Protein AF-A0A932GN45-F1 (afdb_monomer)

Structure (mmCIF, N/CA/C/O backbone):
data_AF-A0A932GN45-F1
#
_entry.id   AF-A0A932GN45-F1
#
loop_
_atom_site.group_PDB
_atom_site.id
_atom_site.type_symbol
_atom_site.label_atom_id
_atom_site.label_alt_id
_atom_site.label_comp_id
_atom_site.label_asym_id
_atom_site.label_entity_id
_atom_site.label_seq_id
_atom_site.pdbx_PDB_ins_code
_atom_site.Cartn_x
_atom_site.Cartn_y
_atom_site.Cartn_z
_atom_site.occupancy
_atom_site.B_iso_or_equiv
_atom_site.auth_seq_id
_atom_site.auth_comp_id
_atom_site.auth_asym_id
_atom_site.auth_atom_id
_atom_site.pdbx_PDB_model_num
ATOM 1 N N . MET A 1 1 ? 16.862 54.238 -29.697 1.00 66.06 1 MET A N 1
ATOM 2 C CA . MET A 1 1 ? 17.499 53.333 -30.684 1.00 66.06 1 MET A CA 1
ATOM 3 C C . MET A 1 1 ? 18.609 52.484 -30.056 1.00 66.06 1 MET A C 1
ATOM 5 O O . MET A 1 1 ? 18.282 51.425 -29.547 1.00 66.06 1 MET A O 1
ATOM 9 N N . LEU A 1 2 ? 19.880 52.917 -30.000 1.00 72.38 2 LEU A N 1
ATOM 10 C CA . LEU A 1 2 ? 21.029 52.024 -29.711 1.00 72.38 2 LEU A CA 1
ATOM 11 C C . LEU A 1 2 ? 20.945 51.206 -28.398 1.00 72.38 2 LEU A C 1
ATOM 13 O O . LEU A 1 2 ? 21.353 50.048 -28.374 1.00 72.38 2 LEU A O 1
ATOM 17 N N . ARG A 1 3 ? 20.373 51.768 -27.320 1.00 83.25 3 ARG A N 1
ATOM 18 C CA . ARG A 1 3 ? 20.132 51.038 -26.055 1.00 83.25 3 ARG A CA 1
ATOM 19 C C . ARG A 1 3 ? 19.129 49.882 -26.201 1.00 83.25 3 ARG A C 1
ATOM 21 O O . ARG A 1 3 ? 19.315 48.856 -25.563 1.00 83.25 3 ARG A O 1
ATOM 28 N N . ILE A 1 4 ? 18.116 50.027 -27.060 1.00 89.31 4 ILE A N 1
ATOM 29 C CA . ILE A 1 4 ? 17.080 49.006 -27.300 1.00 89.31 4 ILE A CA 1
ATOM 30 C C . ILE A 1 4 ? 17.687 47.816 -28.050 1.00 89.31 4 ILE A C 1
ATOM 32 O O . ILE A 1 4 ? 17.504 46.682 -27.627 1.00 89.31 4 ILE A O 1
ATOM 36 N N . TYR A 1 5 ? 18.492 48.062 -29.090 1.00 92.62 5 TYR A N 1
ATOM 37 C CA . TYR A 1 5 ? 19.186 46.991 -29.816 1.00 92.62 5 TYR A CA 1
ATOM 38 C C . TYR A 1 5 ? 20.175 46.216 -28.930 1.00 92.62 5 TYR A C 1
ATOM 40 O O . TYR A 1 5 ? 20.233 44.993 -29.007 1.00 92.62 5 TYR A O 1
ATOM 48 N N . ARG A 1 6 ? 20.906 46.902 -28.036 1.00 93.00 6 ARG A N 1
ATOM 49 C CA . ARG A 1 6 ? 21.785 46.240 -27.051 1.00 93.00 6 ARG A CA 1
ATOM 50 C C . ARG A 1 6 ? 21.001 45.389 -26.048 1.00 93.00 6 ARG A C 1
ATOM 52 O O . ARG A 1 6 ? 21.422 44.276 -25.756 1.00 93.00 6 ARG A O 1
ATOM 59 N N . LEU A 1 7 ? 19.861 45.884 -25.557 1.00 93.19 7 LEU A N 1
ATOM 60 C CA . LEU A 1 7 ? 18.979 45.127 -24.664 1.00 93.19 7 LEU A CA 1
ATOM 61 C C . LEU A 1 7 ? 18.395 43.891 -25.368 1.00 93.19 7 LEU A C 1
ATOM 63 O O . LEU A 1 7 ? 18.416 42.803 -24.805 1.00 93.19 7 LEU A O 1
ATOM 67 N N . PHE A 1 8 ? 17.940 44.038 -26.614 1.00 95.44 8 PHE A N 1
ATOM 68 C CA . PHE A 1 8 ? 17.416 42.938 -27.425 1.00 95.44 8 PHE A CA 1
ATOM 69 C C . PHE A 1 8 ? 18.475 41.858 -27.697 1.00 95.44 8 PHE A C 1
ATOM 71 O O . PHE A 1 8 ? 18.193 40.670 -27.544 1.00 95.44 8 PHE A O 1
ATOM 78 N N . ALA A 1 9 ? 19.708 42.255 -28.030 1.00 96.31 9 ALA A N 1
ATOM 79 C CA . ALA A 1 9 ? 20.822 41.325 -28.207 1.00 96.31 9 ALA A CA 1
ATOM 80 C C . ALA A 1 9 ? 21.155 40.571 -26.906 1.00 96.31 9 ALA A C 1
ATOM 82 O O . ALA A 1 9 ? 21.305 39.351 -26.930 1.00 96.31 9 ALA A O 1
ATOM 83 N N . LEU A 1 10 ? 21.199 41.268 -25.763 1.00 96.81 10 LEU A N 1
ATOM 84 C CA . LEU A 1 10 ? 21.421 40.646 -24.454 1.00 96.81 10 LEU A CA 1
ATOM 85 C C . LEU A 1 10 ? 20.316 39.634 -24.112 1.00 96.81 10 LEU A C 1
ATOM 87 O O . LEU A 1 10 ? 20.621 38.504 -23.741 1.00 96.81 10 LEU A O 1
ATOM 91 N N . MET A 1 11 ? 19.045 40.007 -24.291 1.00 96.88 11 MET A N 1
ATOM 92 C CA . MET A 1 11 ? 17.914 39.102 -24.060 1.00 96.88 11 MET A CA 1
ATOM 93 C C . MET A 1 11 ? 17.948 37.888 -24.993 1.00 96.88 11 MET A C 1
ATOM 95 O O . MET A 1 11 ? 17.706 36.778 -24.537 1.00 96.88 11 MET A O 1
ATOM 99 N N . SER A 1 12 ? 18.330 38.069 -26.261 1.00 97.44 12 SER A N 1
ATOM 100 C CA . SER A 1 12 ? 18.480 36.965 -27.221 1.00 97.44 12 SER A CA 1
ATOM 101 C C . SER A 1 12 ? 19.566 35.971 -26.790 1.00 97.44 12 SER A C 1
ATOM 103 O O . SER A 1 12 ? 19.358 34.761 -26.861 1.00 97.44 12 SER A O 1
ATOM 105 N N . LEU A 1 13 ? 20.705 36.466 -26.286 1.00 97.94 13 LEU A N 1
ATOM 106 C CA . LEU A 1 13 ? 21.779 35.627 -25.743 1.00 97.94 13 LEU A CA 1
ATOM 107 C C . LEU A 1 13 ? 21.349 34.891 -24.466 1.00 97.94 13 LEU A C 1
ATOM 109 O O . LEU A 1 13 ? 21.659 33.711 -24.319 1.00 97.94 13 LEU A O 1
ATOM 113 N N . ILE A 1 14 ? 20.598 35.546 -23.573 1.00 97.94 14 ILE A N 1
ATOM 114 C CA . ILE A 1 14 ? 20.026 34.910 -22.374 1.00 97.94 14 ILE A CA 1
ATOM 115 C C . ILE A 1 14 ? 19.046 33.799 -22.773 1.00 97.94 14 ILE A C 1
ATOM 117 O O . ILE A 1 14 ? 19.141 32.689 -22.255 1.00 97.94 14 ILE A O 1
ATOM 121 N N . THR A 1 15 ? 18.141 34.052 -23.724 1.00 97.94 15 THR A N 1
ATOM 122 C CA . THR A 1 15 ? 17.197 33.041 -24.222 1.00 97.94 15 THR A CA 1
ATOM 123 C C . THR A 1 15 ? 17.922 31.855 -24.861 1.00 97.94 15 THR A C 1
ATOM 125 O O . THR A 1 15 ? 17.571 30.713 -24.573 1.00 97.94 15 THR A O 1
ATOM 128 N N . LEU A 1 16 ? 18.968 32.096 -25.660 1.00 97.88 16 LEU A N 1
ATOM 129 C CA . LEU A 1 16 ? 19.793 31.030 -26.235 1.00 97.88 16 LEU A CA 1
ATOM 130 C C . LEU A 1 16 ? 20.516 30.215 -25.150 1.00 97.88 16 LEU A C 1
ATOM 132 O O . LEU A 1 16 ? 20.517 28.988 -25.212 1.00 97.88 16 LEU A O 1
ATOM 136 N N . ALA A 1 17 ? 21.085 30.867 -24.132 1.00 97.94 17 ALA A N 1
ATOM 137 C CA . ALA A 1 17 ? 21.743 30.185 -23.019 1.00 97.94 17 ALA A CA 1
ATOM 138 C C . ALA A 1 17 ? 20.762 29.315 -22.212 1.00 97.94 17 ALA A C 1
ATOM 140 O O . ALA A 1 17 ? 21.077 28.167 -21.900 1.00 97.94 17 ALA A O 1
ATOM 141 N N . LEU A 1 18 ? 19.554 29.818 -21.931 1.00 97.69 18 LEU A N 1
ATOM 142 C CA . LEU A 1 18 ? 18.491 29.055 -21.266 1.00 97.69 18 LEU A CA 1
ATOM 143 C C . LEU A 1 18 ? 18.000 27.877 -22.121 1.00 97.69 18 LEU A C 1
ATOM 145 O O . LEU A 1 18 ? 17.754 26.798 -21.587 1.00 97.69 18 LEU A O 1
ATOM 149 N N . PHE A 1 19 ? 17.904 28.049 -23.442 1.00 97.88 19 PHE A N 1
ATOM 150 C CA . PHE A 1 19 ? 17.556 26.969 -24.367 1.00 97.88 19 PHE A CA 1
ATOM 151 C C . PHE A 1 19 ? 18.632 25.872 -24.400 1.00 97.88 19 PHE A C 1
ATOM 153 O O . PHE A 1 19 ? 18.308 24.694 -24.272 1.00 97.88 19 PHE A O 1
ATOM 160 N N . LEU A 1 20 ? 19.915 26.241 -24.477 1.00 97.75 20 LEU A N 1
ATOM 161 C CA . LEU A 1 20 ? 21.029 25.288 -24.419 1.00 97.75 20 LEU A CA 1
ATOM 162 C C . LEU A 1 20 ? 21.106 24.568 -23.062 1.00 97.75 20 LEU A C 1
ATOM 164 O O . LEU A 1 20 ? 21.315 23.357 -23.031 1.00 97.75 20 LEU A O 1
ATOM 168 N N . LEU A 1 21 ? 20.863 25.271 -21.949 1.00 96.94 21 LEU A N 1
ATOM 169 C CA . LEU A 1 21 ? 20.724 24.666 -20.617 1.00 96.94 21 LEU A CA 1
ATOM 170 C C . LEU A 1 21 ? 19.540 23.693 -20.539 1.00 96.94 21 LEU A C 1
ATOM 172 O O . LEU A 1 21 ? 19.653 22.645 -19.907 1.00 96.94 21 LEU A O 1
ATOM 176 N N . SER A 1 22 ? 18.420 24.009 -21.194 1.00 95.50 22 SER A N 1
ATOM 177 C CA . SER A 1 22 ? 17.253 23.126 -21.272 1.00 95.50 22 SER A CA 1
ATOM 178 C C . SER A 1 22 ? 17.564 21.853 -22.066 1.00 95.50 22 SER A C 1
ATOM 180 O O . SER A 1 22 ? 17.305 20.760 -21.566 1.00 95.50 22 SER A O 1
ATOM 182 N N . LEU A 1 23 ? 18.206 21.970 -23.236 1.00 95.69 23 LEU A N 1
ATOM 183 C CA . LEU A 1 23 ? 18.669 20.821 -24.027 1.00 95.69 23 LEU A CA 1
ATOM 184 C C . LEU A 1 23 ? 19.710 19.974 -23.281 1.00 95.69 23 LEU A C 1
ATOM 186 O O . LEU A 1 23 ? 19.663 18.745 -23.339 1.00 95.69 23 LEU A O 1
ATOM 190 N N . TRP A 1 24 ? 20.635 20.604 -22.554 1.00 95.38 24 TRP A N 1
ATOM 191 C CA . TRP A 1 24 ? 21.591 19.899 -21.700 1.00 95.38 24 TRP A CA 1
ATOM 192 C C . TRP A 1 24 ? 20.893 19.154 -20.551 1.00 95.38 24 TRP A C 1
ATOM 194 O O . TRP A 1 24 ? 21.152 17.967 -20.352 1.00 95.38 24 TRP A O 1
ATOM 204 N N . LYS A 1 25 ? 19.948 19.792 -19.843 1.00 91.44 25 LYS A N 1
ATOM 205 C CA . LYS A 1 25 ? 19.173 19.129 -18.781 1.00 91.44 25 LYS A CA 1
ATOM 206 C C . LYS A 1 25 ? 18.324 17.978 -19.330 1.00 91.44 25 LYS A C 1
ATOM 208 O O . LYS A 1 25 ? 18.181 16.959 -18.660 1.00 91.44 25 LYS A O 1
ATOM 213 N N . ASP A 1 26 ? 17.774 18.113 -20.536 1.00 89.38 26 ASP A N 1
ATOM 214 C CA . ASP A 1 26 ? 16.948 17.060 -21.125 1.00 89.38 26 ASP A CA 1
ATOM 215 C C . ASP A 1 26 ? 17.761 15.895 -21.706 1.00 89.38 26 ASP A C 1
ATOM 217 O O . ASP A 1 26 ? 17.380 14.732 -21.571 1.00 89.38 26 ASP A O 1
ATOM 221 N N . SER A 1 27 ? 18.933 16.162 -22.281 1.00 89.44 27 SER A N 1
ATOM 222 C CA . SER A 1 27 ? 19.862 15.096 -22.681 1.00 89.44 27 SER A CA 1
ATOM 223 C C . SER A 1 27 ? 20.385 14.298 -21.479 1.00 89.44 27 SER A C 1
ATOM 225 O O . SER A 1 27 ? 20.505 13.083 -21.595 1.00 89.44 27 SER A O 1
ATOM 227 N N . ASN A 1 28 ? 20.581 14.934 -20.317 1.00 90.69 28 ASN A N 1
ATOM 228 C CA . ASN A 1 28 ? 21.174 14.335 -19.112 1.00 90.69 28 ASN A CA 1
ATOM 229 C C . ASN A 1 28 ? 20.147 13.988 -18.007 1.00 90.69 28 ASN A C 1
ATOM 231 O O . ASN A 1 28 ? 20.445 14.092 -16.818 1.00 90.69 28 ASN A O 1
ATOM 235 N N . ARG A 1 29 ? 18.921 13.585 -18.370 1.00 91.12 29 ARG A N 1
ATOM 236 C CA . ARG A 1 29 ? 17.906 13.134 -17.394 1.00 91.12 29 ARG A CA 1
ATOM 237 C C . ARG A 1 29 ? 18.327 11.835 -16.703 1.00 91.12 29 ARG A C 1
ATOM 239 O O . ARG A 1 29 ? 18.723 10.889 -17.378 1.00 91.12 29 ARG A O 1
ATOM 246 N N . GLU A 1 30 ? 18.128 11.753 -15.387 1.00 91.25 30 GLU A N 1
ATOM 247 C CA . GLU A 1 30 ? 18.523 10.599 -14.559 1.00 91.25 30 GLU A CA 1
ATOM 248 C C . GLU A 1 30 ? 18.007 9.255 -15.094 1.00 91.25 30 GLU A C 1
ATOM 250 O O . GLU A 1 30 ? 18.757 8.282 -15.159 1.00 91.25 30 GLU A O 1
ATOM 255 N N . TRP A 1 31 ? 16.748 9.206 -15.541 1.00 91.44 31 TRP A N 1
ATOM 256 C CA . TRP A 1 31 ? 16.114 7.985 -16.046 1.00 91.44 31 TRP A CA 1
ATOM 257 C C . TRP A 1 31 ? 16.821 7.373 -17.268 1.00 91.44 31 TRP A C 1
ATOM 259 O O . TRP A 1 31 ? 16.800 6.153 -17.432 1.00 91.44 31 TRP A O 1
ATOM 269 N N . LYS A 1 32 ? 17.507 8.180 -18.094 1.00 93.62 32 LYS A N 1
ATOM 270 C CA . LYS A 1 32 ? 18.248 7.685 -19.270 1.00 93.62 32 LYS A CA 1
ATOM 271 C C . LYS A 1 32 ? 19.390 6.759 -18.855 1.00 93.62 32 LYS A C 1
ATOM 273 O O . LYS A 1 32 ? 19.550 5.699 -19.453 1.00 93.62 32 LYS A O 1
ATOM 278 N N . LYS A 1 33 ? 20.084 7.084 -17.757 1.00 93.88 33 LYS A N 1
ATOM 279 C CA . LYS A 1 33 ? 21.155 6.253 -17.187 1.00 93.88 33 LYS A CA 1
ATOM 280 C C . LYS A 1 33 ? 20.669 4.834 -16.868 1.00 93.88 33 LYS A C 1
ATOM 282 O O . LYS A 1 33 ? 21.353 3.868 -17.186 1.00 93.88 33 LYS A O 1
ATOM 287 N N . TYR A 1 34 ? 19.479 4.693 -16.285 1.00 94.38 34 TYR A N 1
ATOM 288 C CA . TYR A 1 34 ? 18.922 3.378 -15.948 1.00 94.38 34 TYR A CA 1
ATOM 289 C C . TYR A 1 34 ? 18.494 2.579 -17.189 1.00 94.38 34 TYR A C 1
ATOM 291 O O . TYR A 1 34 ? 18.612 1.354 -17.200 1.00 94.38 34 TYR A O 1
ATOM 299 N N . GLN A 1 35 ? 18.071 3.248 -18.266 1.00 93.69 35 GLN A N 1
ATOM 300 C CA . GLN A 1 35 ? 17.814 2.586 -19.552 1.00 93.69 35 GLN A CA 1
ATOM 301 C C . GLN A 1 35 ? 19.111 2.179 -20.268 1.00 93.69 35 GLN A C 1
ATOM 303 O O . GLN A 1 35 ? 19.145 1.124 -20.900 1.00 93.69 35 GLN A O 1
ATOM 308 N N . ASP A 1 36 ? 20.199 2.937 -20.103 1.00 94.44 36 ASP A N 1
ATOM 309 C CA . ASP A 1 36 ? 21.536 2.519 -20.537 1.00 94.44 36 ASP A CA 1
ATOM 310 C C . ASP A 1 36 ? 22.035 1.298 -19.755 1.00 94.44 36 ASP A C 1
ATOM 312 O O . ASP A 1 36 ? 22.520 0.340 -20.355 1.00 94.44 36 ASP A O 1
ATOM 316 N N . GLU A 1 37 ? 21.863 1.281 -18.430 1.00 94.50 37 GLU A N 1
ATOM 317 C CA . GLU A 1 37 ? 22.157 0.114 -17.588 1.00 94.50 37 GLU A CA 1
ATOM 318 C C . GLU A 1 37 ? 21.321 -1.111 -18.011 1.00 94.50 37 GLU A C 1
ATOM 320 O O . GLU A 1 37 ? 21.875 -2.204 -18.166 1.00 94.50 37 GLU A O 1
ATOM 325 N N . TYR A 1 38 ? 20.020 -0.929 -18.286 1.00 94.00 38 TYR A N 1
ATOM 326 C CA . TYR A 1 38 ? 19.144 -1.981 -18.817 1.00 94.00 38 TYR A CA 1
ATOM 327 C C . TYR A 1 38 ? 19.656 -2.527 -20.149 1.00 94.00 38 TYR A C 1
ATOM 329 O O . TYR A 1 38 ? 19.855 -3.735 -20.276 1.00 94.00 38 TYR A O 1
ATOM 337 N N . ARG A 1 39 ? 19.925 -1.649 -21.121 1.00 94.50 39 ARG A N 1
ATOM 338 C CA . ARG A 1 39 ? 20.444 -2.018 -22.443 1.00 94.50 39 ARG A CA 1
ATOM 339 C C . ARG A 1 39 ? 21.776 -2.757 -22.349 1.00 94.50 39 ARG A C 1
ATOM 341 O O . ARG A 1 39 ? 21.935 -3.799 -22.976 1.00 94.50 39 ARG A O 1
ATOM 348 N N . ASN A 1 40 ? 22.714 -2.269 -21.542 1.00 95.00 40 ASN A N 1
ATOM 349 C CA . ASN A 1 40 ? 24.022 -2.900 -21.374 1.00 95.00 40 ASN A CA 1
ATOM 350 C C . ASN A 1 40 ? 23.900 -4.308 -20.768 1.00 95.00 40 ASN A C 1
ATOM 352 O O . ASN A 1 40 ? 24.531 -5.251 -21.251 1.00 95.00 40 ASN A O 1
ATOM 356 N N . LEU A 1 41 ? 23.043 -4.481 -19.755 1.00 94.00 41 LEU A N 1
ATOM 357 C CA . LEU A 1 41 ? 22.789 -5.790 -19.150 1.00 94.00 41 LEU A CA 1
ATOM 358 C C . LEU A 1 41 ? 21.993 -6.721 -20.085 1.00 94.00 41 LEU A C 1
ATOM 360 O O . LEU A 1 41 ? 22.219 -7.930 -20.085 1.00 94.00 41 LEU A O 1
ATOM 364 N N . LEU A 1 42 ? 21.113 -6.170 -20.924 1.00 92.56 42 LEU A N 1
ATOM 365 C CA . LEU A 1 42 ? 20.380 -6.893 -21.962 1.00 92.56 42 LEU A CA 1
ATOM 366 C C . LEU A 1 42 ? 21.321 -7.421 -23.060 1.00 92.56 42 LEU A C 1
ATOM 368 O O . LEU A 1 42 ? 21.228 -8.593 -23.423 1.00 92.56 42 LEU A O 1
ATOM 372 N N . ILE A 1 43 ? 22.270 -6.598 -23.523 1.00 94.62 43 ILE A N 1
ATOM 373 C CA . ILE A 1 43 ? 23.345 -6.987 -24.453 1.00 94.62 43 ILE A CA 1
ATOM 374 C C . ILE A 1 43 ? 24.198 -8.105 -23.842 1.00 94.62 43 ILE A C 1
ATOM 376 O O . ILE A 1 43 ? 24.460 -9.108 -24.502 1.00 94.62 43 ILE A O 1
ATOM 380 N N . ALA A 1 44 ? 24.590 -7.975 -22.570 1.00 93.69 44 ALA A N 1
ATOM 381 C CA . ALA A 1 44 ? 25.375 -8.991 -21.864 1.00 93.69 44 ALA A CA 1
ATOM 382 C C . ALA A 1 44 ? 24.620 -10.322 -21.652 1.00 93.69 44 ALA A C 1
ATOM 384 O O . ALA A 1 44 ? 25.249 -11.365 -21.484 1.00 93.69 44 ALA A O 1
ATOM 385 N N . LYS A 1 45 ? 23.280 -10.299 -21.667 1.00 91.31 45 LYS A N 1
ATOM 386 C CA . LYS A 1 45 ? 22.400 -11.478 -21.553 1.00 91.31 45 LYS A CA 1
ATOM 387 C C . LYS A 1 45 ? 21.988 -12.081 -22.906 1.00 91.31 45 LYS A C 1
ATOM 389 O O . LYS A 1 45 ? 21.293 -13.100 -22.913 1.00 91.31 45 LYS A O 1
ATOM 394 N N . ALA A 1 46 ? 22.373 -11.479 -24.033 1.00 93.25 46 ALA A N 1
ATOM 395 C CA . ALA A 1 46 ? 22.023 -11.969 -25.363 1.00 93.25 46 ALA A CA 1
ATOM 396 C C . ALA A 1 46 ? 22.705 -13.314 -25.666 1.00 93.25 46 ALA A C 1
ATOM 398 O O . ALA A 1 46 ? 23.917 -13.457 -25.510 1.00 93.25 46 ALA A O 1
ATOM 399 N N . LYS A 1 47 ? 21.926 -14.303 -26.123 1.00 93.75 47 LYS A N 1
ATOM 400 C CA . LYS A 1 47 ? 22.434 -15.655 -26.432 1.00 93.75 47 LYS A CA 1
ATOM 401 C C . LYS A 1 47 ? 22.976 -15.803 -27.855 1.00 93.75 47 LYS A C 1
ATOM 403 O O . LYS A 1 47 ? 23.688 -16.761 -28.137 1.00 93.75 47 LYS A O 1
ATOM 408 N N . ASP A 1 48 ? 22.614 -14.884 -28.743 1.00 94.31 48 ASP A N 1
ATOM 409 C CA . ASP A 1 48 ? 22.938 -14.911 -30.166 1.00 94.31 48 ASP A CA 1
ATOM 410 C C . ASP A 1 48 ? 23.071 -13.484 -30.732 1.00 94.31 48 ASP A C 1
ATOM 412 O O . ASP A 1 48 ? 22.817 -12.485 -30.048 1.00 94.31 48 ASP A O 1
ATOM 416 N N . ALA A 1 49 ? 23.514 -13.388 -31.988 1.00 93.88 49 ALA A N 1
ATOM 417 C CA . ALA A 1 49 ? 23.779 -12.116 -32.653 1.00 93.88 49 ALA A CA 1
ATOM 418 C C . ALA A 1 49 ? 22.515 -11.270 -32.885 1.00 93.88 49 ALA A C 1
ATOM 420 O O . ALA A 1 49 ? 22.609 -10.043 -32.896 1.00 93.88 49 ALA A O 1
ATOM 421 N N . ASP A 1 50 ? 21.343 -11.886 -33.039 1.00 92.50 50 ASP A N 1
ATOM 422 C CA . ASP A 1 50 ? 20.104 -11.167 -33.339 1.00 92.50 50 ASP A CA 1
ATOM 423 C C . ASP A 1 50 ? 19.446 -10.639 -32.060 1.00 92.50 50 ASP A C 1
ATOM 425 O O . ASP A 1 50 ? 19.030 -9.482 -32.027 1.00 92.50 50 ASP A O 1
ATOM 429 N N . GLN A 1 51 ? 19.486 -11.399 -30.959 1.00 90.06 51 GLN A N 1
ATOM 430 C CA . GLN A 1 51 ? 19.191 -10.892 -29.614 1.00 90.06 51 GLN A CA 1
ATOM 431 C C . GLN A 1 51 ? 20.106 -9.722 -29.246 1.00 90.06 51 GLN A C 1
ATOM 433 O O . GLN A 1 51 ? 19.644 -8.739 -28.666 1.00 90.06 51 GLN A O 1
ATOM 438 N N . ARG A 1 52 ? 21.394 -9.805 -29.600 1.00 91.81 52 ARG A N 1
ATOM 439 C CA . ARG A 1 52 ? 22.360 -8.734 -29.343 1.00 91.81 52 ARG A CA 1
ATOM 440 C C . ARG A 1 52 ? 22.046 -7.477 -30.155 1.00 91.81 52 ARG A C 1
ATOM 442 O O . ARG A 1 52 ? 21.965 -6.405 -29.568 1.00 91.81 52 ARG A O 1
ATOM 449 N N . ARG A 1 53 ? 21.795 -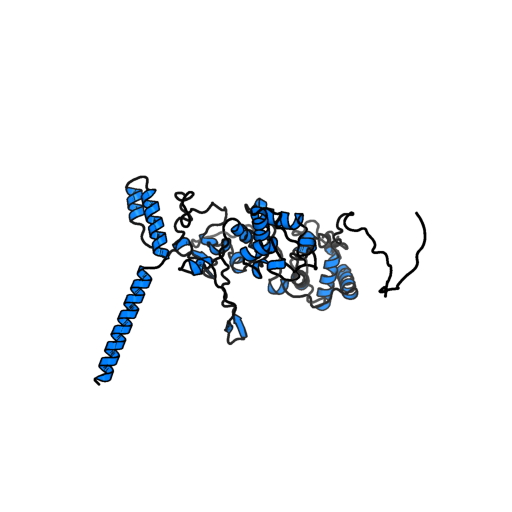7.604 -31.461 1.00 93.38 53 ARG A N 1
ATOM 450 C CA . ARG A 1 53 ? 21.364 -6.484 -32.321 1.00 93.38 53 ARG A CA 1
ATOM 451 C C . ARG A 1 53 ? 20.053 -5.866 -31.838 1.00 93.38 53 ARG A C 1
ATOM 453 O O . ARG A 1 53 ? 19.923 -4.648 -31.812 1.00 93.38 53 ARG A O 1
ATOM 460 N N . ALA A 1 54 ? 19.085 -6.691 -31.434 1.00 88.44 54 ALA A N 1
ATOM 461 C CA . ALA A 1 54 ? 17.826 -6.219 -30.867 1.00 88.44 54 ALA A CA 1
ATOM 462 C C . ALA A 1 54 ? 18.053 -5.420 -29.573 1.00 88.44 54 ALA A C 1
ATOM 464 O O . ALA A 1 54 ? 17.429 -4.379 -29.393 1.00 88.44 54 ALA A O 1
ATOM 465 N N . ALA A 1 55 ? 18.977 -5.864 -28.714 1.00 89.75 55 ALA A N 1
ATOM 466 C CA . ALA A 1 55 ? 19.364 -5.158 -27.496 1.00 89.75 55 ALA A CA 1
ATOM 467 C C . ALA A 1 55 ? 20.106 -3.837 -27.778 1.00 89.75 55 ALA A C 1
ATOM 469 O O . ALA A 1 55 ? 19.784 -2.815 -27.179 1.00 89.75 55 ALA A O 1
ATOM 470 N N . GLU A 1 56 ? 21.059 -3.833 -28.715 1.00 91.50 56 GLU A N 1
ATOM 471 C CA . GLU A 1 56 ? 21.799 -2.637 -29.150 1.00 91.50 56 GLU A CA 1
ATOM 472 C C . GLU A 1 56 ? 20.859 -1.564 -29.738 1.00 91.50 56 GLU A C 1
ATOM 474 O O . GLU A 1 56 ? 21.054 -0.373 -29.492 1.00 91.50 56 GLU A O 1
ATOM 479 N N . ASN A 1 57 ? 19.788 -1.987 -30.419 1.00 90.88 57 ASN A N 1
ATOM 480 C CA . ASN A 1 57 ? 18.750 -1.118 -30.980 1.00 90.88 57 ASN A CA 1
ATOM 481 C C . ASN A 1 57 ? 17.682 -0.642 -29.971 1.00 90.88 57 ASN A C 1
ATOM 483 O O . ASN A 1 57 ? 16.776 0.095 -30.366 1.00 90.88 57 ASN A O 1
ATOM 487 N N . VAL A 1 58 ? 17.755 -1.016 -28.685 1.00 88.31 58 VAL A N 1
ATOM 488 C CA . VAL A 1 58 ? 16.864 -0.443 -27.660 1.00 88.31 58 VAL A CA 1
ATOM 489 C C . VAL A 1 58 ? 17.205 1.040 -27.480 1.00 88.31 58 VAL A C 1
ATOM 491 O O . VAL A 1 58 ? 18.276 1.403 -26.987 1.00 88.31 58 VAL A O 1
ATOM 494 N N . GLY A 1 59 ? 16.290 1.901 -27.923 1.00 87.88 59 GLY A N 1
ATOM 495 C CA . GLY A 1 59 ? 16.353 3.347 -27.727 1.00 87.88 59 GLY A CA 1
ATOM 496 C C . GLY A 1 59 ? 15.789 3.782 -26.373 1.00 87.88 59 GLY A C 1
ATOM 497 O O . GLY A 1 59 ? 15.218 2.982 -25.634 1.00 87.88 59 GLY A O 1
ATOM 498 N N . TYR A 1 60 ? 15.923 5.074 -26.068 1.00 90.00 60 TYR A N 1
ATOM 499 C CA . TYR A 1 60 ? 15.275 5.663 -24.898 1.00 90.00 60 TYR A CA 1
ATOM 500 C C . TYR A 1 60 ? 13.760 5.755 -25.094 1.00 90.00 60 TYR A C 1
ATOM 502 O O . TYR A 1 60 ? 13.293 6.248 -26.121 1.00 90.00 60 TYR A O 1
ATOM 510 N N . GLU A 1 61 ? 13.000 5.365 -24.076 1.00 86.19 61 GLU A N 1
ATOM 511 C CA . GLU A 1 61 ? 11.539 5.378 -24.092 1.00 86.19 61 GLU A CA 1
ATOM 512 C C . GLU A 1 61 ? 10.989 6.114 -22.866 1.00 86.19 61 GLU A C 1
ATOM 514 O O . GLU A 1 61 ? 11.332 5.799 -21.724 1.00 86.19 61 GLU A O 1
ATOM 519 N N . PHE A 1 62 ? 10.090 7.074 -23.092 1.00 85.19 62 PHE A N 1
ATOM 520 C CA . PHE A 1 62 ? 9.312 7.702 -22.022 1.00 85.19 62 PHE A CA 1
ATOM 521 C C . PHE A 1 62 ? 8.130 6.791 -21.650 1.00 85.19 62 PHE A C 1
ATOM 523 O O . PHE A 1 62 ? 6.974 7.061 -21.976 1.00 85.19 62 PHE A O 1
ATOM 530 N N . ALA A 1 63 ? 8.448 5.649 -21.044 1.00 83.38 63 ALA A N 1
ATOM 531 C CA . ALA A 1 63 ? 7.480 4.615 -20.705 1.00 83.38 63 ALA A CA 1
ATOM 532 C C . ALA A 1 63 ? 6.583 5.067 -19.539 1.00 83.38 63 ALA A C 1
ATOM 534 O O . ALA A 1 63 ? 7.071 5.343 -18.446 1.00 83.38 63 ALA A O 1
ATOM 535 N N . GLN A 1 64 ? 5.268 5.129 -19.757 1.00 83.50 64 GLN A N 1
ATOM 536 C CA . GLN A 1 64 ? 4.296 5.486 -18.721 1.00 83.50 64 GLN A CA 1
ATOM 537 C C . GLN A 1 64 ? 3.086 4.549 -18.751 1.00 83.50 64 GLN A C 1
ATOM 539 O O . GLN A 1 64 ? 2.592 4.193 -19.821 1.00 83.50 64 GLN A O 1
ATOM 544 N N . VAL A 1 65 ? 2.577 4.204 -17.573 1.00 80.44 65 VAL A N 1
ATOM 545 C CA . VAL A 1 65 ? 1.306 3.506 -17.380 1.00 80.44 65 VAL A CA 1
ATOM 546 C C . VAL A 1 65 ? 0.253 4.525 -16.955 1.00 80.44 65 VAL A C 1
ATOM 548 O O . VAL A 1 65 ? 0.488 5.356 -16.079 1.00 80.44 65 VAL A O 1
ATOM 551 N N . SER A 1 66 ? -0.922 4.466 -17.576 1.00 73.44 66 SER A N 1
ATOM 552 C CA . SER A 1 66 ? -2.079 5.270 -17.190 1.00 73.44 66 SER A CA 1
ATOM 553 C C . SER A 1 66 ? -3.043 4.399 -16.396 1.00 73.44 66 SER A C 1
ATOM 555 O O . SER A 1 66 ? -3.547 3.407 -16.915 1.00 73.44 66 SER A O 1
ATOM 557 N N . VAL A 1 67 ? -3.285 4.748 -15.133 1.00 67.94 67 VAL A N 1
ATOM 558 C CA . VAL A 1 67 ? -4.115 3.955 -14.221 1.00 67.94 67 VAL A CA 1
ATOM 559 C C . VAL A 1 67 ? -5.444 4.657 -13.966 1.00 67.94 67 VAL A C 1
ATOM 561 O O . VAL A 1 67 ? -5.497 5.882 -13.860 1.00 67.94 67 VAL A O 1
ATOM 564 N N . ALA A 1 68 ? -6.514 3.863 -13.848 1.00 58.78 68 ALA A N 1
ATOM 565 C CA . ALA A 1 68 ? -7.878 4.329 -13.594 1.00 58.78 68 ALA A CA 1
ATOM 566 C C . ALA A 1 68 ? -8.315 5.429 -14.583 1.00 58.78 68 ALA A C 1
ATOM 568 O O . ALA A 1 68 ? -8.621 6.551 -14.191 1.00 58.78 68 ALA A O 1
ATOM 569 N N . GLU A 1 69 ? -8.297 5.099 -15.881 1.00 54.84 69 GLU A N 1
ATOM 570 C CA . GLU A 1 69 ? -8.773 5.965 -16.978 1.00 54.84 69 GLU A CA 1
ATOM 571 C C . GLU A 1 69 ? -8.074 7.340 -17.054 1.00 54.84 69 GLU A C 1
ATOM 573 O O . GLU A 1 69 ? -8.661 8.334 -17.474 1.00 54.84 69 GLU A O 1
ATOM 578 N N . GLY A 1 70 ? -6.799 7.407 -16.656 1.00 57.19 70 GLY A N 1
ATOM 579 C CA . GLY A 1 70 ? -6.023 8.651 -16.645 1.00 57.19 70 GLY A CA 1
ATOM 580 C C . GLY A 1 70 ? -6.060 9.420 -15.327 1.00 57.19 70 GLY A C 1
ATOM 581 O O . GLY A 1 70 ? -5.394 10.446 -15.228 1.00 57.19 70 GLY A O 1
ATOM 582 N N . ALA A 1 71 ? -6.761 8.921 -14.303 1.00 55.62 71 ALA A N 1
ATOM 583 C CA . ALA A 1 71 ? -6.785 9.537 -12.975 1.00 55.62 71 ALA A CA 1
ATOM 584 C C . ALA A 1 71 ? -5.442 9.456 -12.222 1.00 55.62 71 ALA A C 1
ATOM 586 O O . ALA A 1 71 ? -5.266 10.168 -11.238 1.00 55.62 71 ALA A O 1
ATOM 587 N N . ARG A 1 72 ? -4.510 8.594 -12.652 1.00 70.12 72 ARG A N 1
ATOM 588 C CA . ARG A 1 72 ? -3.116 8.549 -12.179 1.00 70.12 72 ARG A CA 1
ATOM 589 C C . ARG A 1 72 ? -2.181 8.166 -13.325 1.00 70.12 72 ARG A C 1
ATOM 591 O O . ARG A 1 72 ? -2.538 7.354 -14.180 1.00 70.12 72 ARG A O 1
ATOM 598 N N . VAL A 1 73 ? -0.966 8.710 -13.313 1.00 76.62 73 VAL A N 1
ATOM 599 C CA . VAL A 1 73 ? 0.127 8.294 -14.203 1.00 76.62 73 VAL A CA 1
ATOM 600 C C . VAL A 1 73 ? 1.242 7.669 -13.373 1.00 76.62 73 VAL A C 1
ATOM 602 O O . VAL A 1 73 ? 1.517 8.119 -12.266 1.00 76.62 73 VAL A O 1
ATOM 605 N N . ASP A 1 74 ? 1.861 6.623 -13.908 1.00 85.00 74 ASP A N 1
ATOM 606 C CA . ASP A 1 74 ? 2.962 5.904 -13.281 1.00 85.00 74 ASP A CA 1
ATOM 607 C C . ASP A 1 74 ? 4.128 5.753 -14.268 1.00 85.00 74 ASP A C 1
ATOM 609 O O . ASP A 1 74 ? 3.959 5.264 -15.387 1.00 85.00 74 ASP A O 1
ATOM 613 N N . ARG A 1 75 ? 5.307 6.225 -13.866 1.00 89.62 75 ARG A N 1
ATOM 614 C CA . ARG A 1 75 ? 6.531 6.308 -14.673 1.00 89.62 75 ARG A CA 1
ATOM 615 C C . ARG A 1 75 ? 7.680 5.503 -14.078 1.00 89.62 75 ARG A C 1
ATOM 617 O O . ARG A 1 75 ? 8.799 5.582 -14.582 1.00 89.62 75 ARG A O 1
ATOM 624 N N . CYS A 1 76 ? 7.434 4.677 -13.056 1.00 90.31 76 CYS A N 1
ATOM 625 C CA . CYS A 1 76 ? 8.484 3.876 -12.420 1.00 90.31 76 CYS A CA 1
ATOM 626 C C . CYS A 1 76 ? 9.224 2.987 -13.440 1.00 90.31 76 CYS A C 1
ATOM 628 O O . CYS A 1 76 ? 10.445 2.825 -13.366 1.00 90.31 76 CYS A O 1
ATOM 630 N N . ILE A 1 77 ? 8.517 2.491 -14.463 1.00 90.56 77 ILE A N 1
ATOM 631 C CA . ILE A 1 77 ? 9.077 1.674 -15.553 1.00 90.56 77 ILE A CA 1
ATOM 632 C C . ILE A 1 77 ? 10.034 2.423 -16.501 1.00 90.56 77 ILE A C 1
ATOM 634 O O . ILE A 1 77 ? 10.708 1.778 -17.305 1.00 90.56 77 ILE A O 1
ATOM 638 N N . MET A 1 78 ? 10.161 3.754 -16.391 1.00 90.25 78 MET A N 1
ATOM 639 C CA . MET A 1 78 ? 11.229 4.506 -17.062 1.00 90.25 78 MET A CA 1
ATOM 640 C C . MET A 1 78 ? 12.611 4.136 -16.515 1.00 90.25 78 MET A C 1
ATOM 642 O O . MET A 1 78 ? 13.563 4.080 -17.290 1.00 90.25 78 MET A O 1
ATOM 646 N N . CYS A 1 79 ? 12.717 3.863 -15.211 1.00 93.25 79 CYS A N 1
ATOM 647 C CA . CYS A 1 79 ? 13.954 3.427 -14.554 1.00 93.25 79 CYS A CA 1
ATOM 648 C C . CYS A 1 79 ? 13.974 1.903 -14.351 1.00 93.25 79 CYS A C 1
ATOM 650 O O . CYS A 1 79 ? 14.981 1.246 -14.603 1.00 93.25 79 CYS A O 1
ATOM 652 N N . HIS A 1 80 ? 12.840 1.317 -13.962 1.00 93.00 80 HIS A N 1
ATOM 653 C CA . HIS A 1 80 ? 12.674 -0.117 -13.712 1.00 93.00 80 HIS A CA 1
ATOM 654 C C . HIS A 1 80 ? 12.292 -0.893 -14.986 1.00 93.00 80 HIS A C 1
ATOM 656 O O . HIS A 1 80 ? 11.374 -1.711 -14.978 1.00 93.00 80 HIS A O 1
ATOM 662 N N . ARG A 1 81 ? 12.973 -0.646 -16.116 1.00 89.75 81 ARG A N 1
ATOM 663 C CA . ARG A 1 81 ? 12.543 -1.160 -17.438 1.00 89.75 81 ARG A CA 1
ATOM 664 C C . ARG A 1 81 ? 12.476 -2.694 -17.524 1.00 89.75 81 ARG A C 1
ATOM 666 O O . ARG A 1 81 ? 11.695 -3.227 -18.304 1.00 89.75 81 ARG A O 1
ATOM 673 N N . ALA A 1 82 ? 13.252 -3.390 -16.694 1.00 90.25 82 ALA A N 1
ATOM 674 C CA . ALA A 1 82 ? 13.311 -4.850 -16.609 1.00 90.25 82 ALA A CA 1
ATOM 675 C C . ALA A 1 82 ? 12.185 -5.507 -15.780 1.00 90.25 82 ALA A C 1
ATOM 677 O O . ALA A 1 82 ? 12.195 -6.726 -15.622 1.00 90.25 82 ALA A O 1
ATOM 678 N N . VAL A 1 83 ? 11.235 -4.736 -15.231 1.00 87.75 83 VAL A N 1
ATOM 679 C CA . VAL A 1 83 ? 10.220 -5.216 -14.270 1.00 87.75 83 VAL A CA 1
ATOM 680 C C . VAL A 1 83 ? 9.406 -6.424 -14.770 1.00 87.75 83 VAL A C 1
ATOM 682 O O . VAL A 1 83 ? 9.086 -7.308 -13.979 1.00 87.75 83 VAL A O 1
ATOM 685 N N . GLU A 1 84 ? 9.153 -6.528 -16.076 1.00 83.94 84 GLU A N 1
ATOM 686 C CA . GLU A 1 84 ? 8.444 -7.657 -16.706 1.00 83.94 84 GLU A CA 1
ATOM 687 C C . GLU A 1 84 ? 9.358 -8.639 -17.458 1.00 83.94 84 GLU A C 1
ATOM 689 O O . GLU A 1 84 ? 8.883 -9.643 -17.991 1.00 83.94 84 GLU A O 1
ATOM 694 N N . ASP A 1 85 ? 10.669 -8.389 -17.514 1.00 86.88 85 ASP A N 1
ATOM 695 C CA . ASP A 1 85 ? 11.593 -9.185 -18.320 1.00 86.88 85 ASP A CA 1
ATOM 696 C C . ASP A 1 85 ? 12.083 -10.432 -17.553 1.00 86.88 85 ASP A C 1
ATOM 698 O O . ASP A 1 85 ? 12.922 -10.322 -16.653 1.00 86.88 85 ASP A O 1
ATOM 702 N N . PRO A 1 86 ? 11.658 -11.658 -17.920 1.00 87.06 86 PRO A N 1
ATOM 703 C CA . PRO A 1 86 ? 12.035 -12.870 -17.192 1.00 87.06 86 PRO A CA 1
ATOM 704 C C . PRO A 1 86 ? 13.542 -13.175 -17.236 1.00 87.06 86 PRO A C 1
ATOM 706 O O . PRO A 1 86 ? 14.013 -14.015 -16.472 1.00 87.06 86 PRO A O 1
ATOM 709 N N . ARG A 1 87 ? 14.332 -12.500 -18.086 1.00 87.50 87 ARG A N 1
ATOM 710 C CA . ARG A 1 87 ? 15.801 -12.623 -18.114 1.00 87.50 87 ARG A CA 1
ATOM 711 C C . ARG A 1 87 ? 16.478 -11.919 -16.930 1.00 87.50 87 ARG A C 1
ATOM 713 O O . ARG A 1 87 ? 17.686 -12.085 -16.739 1.00 87.50 87 ARG A O 1
ATOM 720 N N . PHE A 1 88 ? 15.733 -11.132 -16.153 1.00 92.88 88 PHE A N 1
ATOM 721 C CA . PHE A 1 88 ? 16.237 -10.240 -15.106 1.00 92.88 88 PHE A CA 1
ATOM 722 C C . PHE A 1 88 ? 15.778 -10.612 -13.682 1.00 92.88 88 PHE A C 1
ATOM 724 O O . PHE A 1 88 ? 15.990 -9.835 -12.754 1.00 92.88 88 PHE A O 1
ATOM 731 N N . VAL A 1 89 ? 15.208 -11.804 -13.469 1.00 90.50 89 VAL A N 1
ATOM 732 C CA . VAL A 1 89 ? 14.798 -12.291 -12.129 1.00 90.50 89 VAL A CA 1
ATOM 733 C C . VAL A 1 89 ? 15.939 -12.198 -11.104 1.00 90.50 89 VAL A C 1
ATOM 735 O O . VAL A 1 89 ? 15.742 -11.681 -10.008 1.00 90.50 89 VAL A O 1
ATOM 738 N N . ASP A 1 90 ? 17.153 -12.590 -11.495 1.00 89.69 90 ASP A N 1
ATOM 739 C CA . ASP A 1 90 ? 18.342 -12.564 -10.627 1.00 89.69 90 ASP A CA 1
ATOM 740 C C . ASP A 1 90 ? 19.178 -11.274 -10.751 1.00 89.69 90 ASP A C 1
ATOM 742 O O . ASP A 1 90 ? 20.286 -11.185 -10.220 1.00 89.69 90 ASP A O 1
ATOM 746 N N . ALA A 1 91 ? 18.697 -10.261 -11.479 1.00 91.56 91 ALA A N 1
ATOM 747 C CA . ALA A 1 91 ? 19.438 -9.014 -11.662 1.00 91.56 91 ALA A CA 1
ATOM 748 C C . ALA A 1 91 ? 19.524 -8.196 -10.350 1.00 91.56 91 ALA A C 1
ATOM 750 O O . ALA A 1 91 ? 18.685 -8.347 -9.449 1.00 91.56 91 ALA A O 1
ATOM 751 N N . PRO A 1 92 ? 20.536 -7.320 -10.198 1.00 90.06 92 PRO A N 1
ATOM 752 C CA . PRO A 1 92 ? 20.556 -6.335 -9.121 1.00 90.06 92 PRO A CA 1
ATOM 753 C C . PRO A 1 92 ? 19.447 -5.289 -9.310 1.00 90.06 92 PRO A C 1
ATOM 755 O O . PRO A 1 92 ? 18.994 -5.032 -10.426 1.00 90.06 92 PRO A O 1
ATOM 758 N N . GLN A 1 93 ? 19.033 -4.649 -8.214 1.00 87.69 93 GLN A N 1
ATOM 759 C CA . GLN A 1 93 ? 18.181 -3.459 -8.291 1.00 87.69 93 GLN A CA 1
ATOM 760 C C . GLN A 1 93 ? 18.934 -2.303 -8.981 1.00 87.69 93 GLN A C 1
ATOM 762 O O . GLN A 1 93 ? 20.151 -2.214 -8.808 1.00 87.69 93 GLN A O 1
ATOM 767 N N . PRO A 1 94 ? 18.255 -1.420 -9.743 1.00 90.88 94 PRO A N 1
ATOM 768 C CA . PRO A 1 94 ? 16.800 -1.332 -9.951 1.00 90.88 94 PRO A CA 1
ATOM 769 C C . PRO A 1 94 ? 16.248 -2.259 -11.049 1.00 90.88 94 PRO A C 1
ATOM 771 O O . PRO A 1 94 ? 15.045 -2.273 -11.297 1.00 90.88 94 PRO A O 1
ATOM 774 N N . LEU A 1 95 ? 17.108 -3.027 -11.722 1.00 93.25 95 LEU A N 1
ATOM 775 C CA . LEU A 1 95 ? 16.768 -3.821 -12.906 1.00 93.25 95 LEU A CA 1
ATOM 776 C C . LEU A 1 95 ? 16.294 -5.243 -12.583 1.00 93.25 95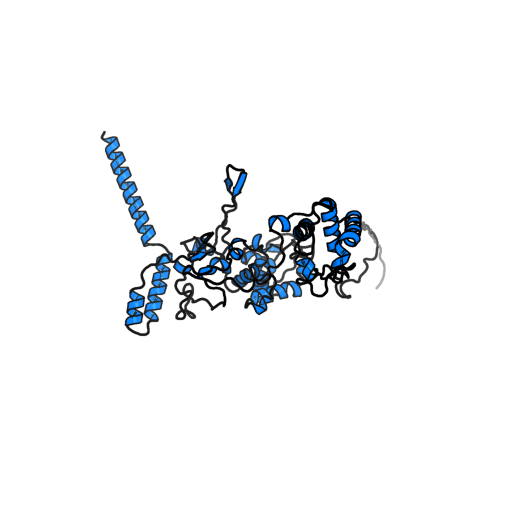 LEU A C 1
ATOM 778 O O . LEU A 1 95 ? 16.348 -6.106 -13.454 1.00 93.25 95 LEU A O 1
ATOM 782 N N . ARG A 1 96 ? 15.851 -5.521 -11.355 1.00 92.81 96 ARG A N 1
ATOM 783 C CA . ARG A 1 96 ? 15.314 -6.837 -10.995 1.00 92.81 96 ARG A CA 1
ATOM 784 C C . ARG A 1 96 ? 13.901 -7.005 -11.551 1.00 92.81 96 ARG A C 1
ATOM 786 O O . ARG A 1 96 ? 13.055 -6.136 -11.351 1.00 92.81 96 ARG A O 1
ATOM 793 N N . ALA A 1 97 ? 13.636 -8.139 -12.195 1.00 90.94 97 ALA A N 1
ATOM 794 C CA . ALA A 1 97 ? 12.286 -8.482 -12.632 1.00 90.94 97 ALA A CA 1
ATOM 795 C C . ALA A 1 97 ? 11.366 -8.745 -11.431 1.00 90.94 97 ALA A C 1
ATOM 797 O O . ALA A 1 97 ? 11.784 -9.285 -10.403 1.00 90.94 97 ALA A O 1
ATOM 798 N N . HIS A 1 98 ? 10.099 -8.378 -11.563 1.00 89.69 98 HIS A N 1
ATOM 799 C CA . HIS A 1 98 ? 9.119 -8.482 -10.494 1.00 89.69 98 HIS A CA 1
ATOM 800 C C . HIS A 1 98 ? 8.603 -9.926 -10.338 1.00 89.69 98 HIS A C 1
ATOM 802 O O . HIS A 1 98 ? 8.403 -10.628 -11.336 1.00 89.69 98 HIS A O 1
ATOM 808 N N . PRO A 1 99 ? 8.337 -10.399 -9.105 1.00 83.81 99 PRO A N 1
ATOM 809 C CA . PRO A 1 99 ? 7.677 -11.685 -8.894 1.00 83.81 99 PRO A CA 1
ATOM 810 C C . PRO A 1 99 ? 6.277 -11.680 -9.524 1.00 83.81 99 PRO A C 1
ATOM 812 O O . PRO A 1 99 ? 5.534 -10.710 -9.404 1.00 83.81 99 PRO A O 1
ATOM 815 N N . LYS A 1 100 ? 5.867 -12.760 -10.193 1.00 80.25 100 LYS A N 1
ATOM 816 C CA . LYS A 1 100 ? 4.528 -12.804 -10.803 1.00 80.25 100 LYS A CA 1
ATOM 817 C C . LYS A 1 100 ? 3.447 -12.806 -9.719 1.00 80.25 100 LYS A C 1
ATOM 819 O O . LYS A 1 100 ? 3.345 -13.777 -8.974 1.00 80.25 100 LYS A O 1
ATOM 824 N N . ILE A 1 101 ? 2.620 -11.760 -9.680 1.00 78.88 101 ILE A N 1
ATOM 825 C CA . ILE A 1 101 ? 1.418 -11.688 -8.840 1.00 78.88 101 ILE A CA 1
ATOM 826 C C . ILE A 1 101 ? 0.198 -11.949 -9.739 1.00 78.88 101 ILE A C 1
ATOM 828 O O . ILE A 1 101 ? -0.141 -11.102 -10.570 1.00 78.88 101 ILE A O 1
ATOM 832 N N . PRO A 1 102 ? -0.468 -13.115 -9.629 1.00 74.19 102 PRO A N 1
ATOM 833 C CA . PRO A 1 102 ? -1.663 -13.406 -10.412 1.00 74.19 102 PRO A CA 1
ATOM 834 C C . PRO A 1 102 ? -2.750 -12.340 -10.222 1.00 74.19 102 PRO A C 1
ATOM 836 O O . PRO A 1 102 ? -2.909 -11.774 -9.139 1.00 74.19 102 PRO A O 1
ATOM 839 N N . SER A 1 103 ? -3.505 -12.072 -11.288 1.00 76.25 103 SER A N 1
ATOM 840 C CA . SER A 1 103 ? -4.594 -11.079 -11.329 1.00 76.25 103 SER A CA 1
ATOM 841 C C . SER A 1 103 ? -4.192 -9.607 -11.117 1.00 76.25 103 SER A C 1
ATOM 843 O O . SER A 1 103 ? -5.078 -8.754 -11.124 1.00 76.25 103 SER A O 1
ATOM 845 N N . HIS A 1 104 ? -2.895 -9.290 -11.006 1.00 82.44 104 HIS A N 1
ATOM 846 C CA . HIS A 1 104 ? -2.378 -7.931 -10.786 1.00 82.44 104 HIS A CA 1
ATOM 847 C C . HIS A 1 104 ? -1.427 -7.454 -11.912 1.00 82.44 104 HIS A C 1
ATOM 849 O O . HIS A 1 104 ? -0.239 -7.258 -11.662 1.00 82.44 104 HIS A O 1
ATOM 855 N N . PRO A 1 105 ? -1.911 -7.281 -13.161 1.00 76.88 105 PRO A N 1
ATOM 856 C CA . PRO A 1 105 ? -1.108 -6.738 -14.263 1.00 76.88 105 PRO A CA 1
ATOM 857 C C . PRO A 1 105 ? -0.771 -5.252 -14.047 1.00 76.88 105 PRO A C 1
ATOM 859 O O . PRO A 1 105 ? -1.626 -4.471 -13.608 1.00 76.88 105 PRO A O 1
ATOM 862 N N . PHE A 1 106 ? 0.460 -4.844 -14.370 1.00 72.69 106 PHE A N 1
ATOM 863 C CA . PHE A 1 106 ? 0.945 -3.479 -14.124 1.00 72.69 106 PHE A CA 1
ATOM 864 C C . PHE A 1 106 ? 0.142 -2.433 -14.886 1.00 72.69 106 PHE A C 1
ATOM 866 O O . PHE A 1 106 ? -0.140 -1.372 -14.341 1.00 72.69 106 PHE A O 1
ATOM 873 N N . GLU A 1 107 ? -0.302 -2.749 -16.097 1.00 71.50 107 GLU A N 1
ATOM 874 C CA . GLU A 1 107 ? -1.077 -1.865 -16.965 1.00 71.50 107 GLU A CA 1
ATOM 875 C C . GLU A 1 107 ? -2.417 -1.456 -16.335 1.00 71.50 107 GLU A C 1
ATOM 877 O O . GLU A 1 107 ? -2.970 -0.415 -16.681 1.00 71.50 107 GLU A O 1
ATOM 882 N N . ARG A 1 108 ? -2.934 -2.250 -15.383 1.00 73.88 108 ARG A N 1
ATOM 883 C CA . ARG A 1 108 ? -4.157 -1.933 -14.633 1.00 73.88 108 ARG A CA 1
ATOM 884 C C . ARG A 1 108 ? -3.897 -1.198 -13.318 1.00 73.88 108 ARG A C 1
ATOM 886 O O . ARG A 1 108 ? -4.736 -0.393 -12.922 1.00 73.88 108 ARG A O 1
ATOM 893 N N . PHE A 1 109 ? -2.808 -1.500 -12.612 1.00 77.81 109 PHE A N 1
ATOM 894 C CA . PHE A 1 109 ? -2.602 -1.048 -11.226 1.00 77.81 109 PHE A CA 1
ATOM 895 C C . PHE A 1 109 ? -1.483 -0.004 -11.058 1.00 77.81 109 PHE A C 1
ATOM 897 O O . PHE A 1 109 ? -1.538 0.817 -10.133 1.00 77.81 109 PHE A O 1
ATOM 904 N N . GLY A 1 110 ? -0.507 0.019 -11.965 1.00 83.50 110 GLY A N 1
ATOM 905 C CA . GLY A 1 110 ? 0.766 0.725 -11.812 1.00 83.50 110 GLY A CA 1
ATOM 906 C C . GLY A 1 110 ? 1.647 0.119 -10.713 1.00 83.50 110 GLY A C 1
ATOM 907 O O . GLY A 1 110 ? 1.239 -0.783 -9.982 1.00 83.50 110 GLY A O 1
ATOM 908 N N . CYS A 1 111 ? 2.853 0.652 -10.568 1.00 86.19 111 CYS A N 1
ATOM 909 C CA . CYS A 1 111 ? 3.764 0.347 -9.474 1.00 86.19 111 CYS A CA 1
ATOM 910 C C . CYS A 1 111 ? 3.301 1.014 -8.167 1.00 86.19 111 CYS A C 1
ATOM 912 O O . CYS A 1 111 ? 3.253 0.357 -7.123 1.00 86.19 111 CYS A O 1
ATOM 914 N N . THR A 1 112 ? 2.884 2.285 -8.210 1.00 83.31 112 THR A N 1
ATOM 915 C CA . THR A 1 112 ? 2.571 3.062 -6.995 1.00 83.31 112 THR A CA 1
ATOM 916 C C . THR A 1 112 ? 1.330 2.581 -6.244 1.00 83.31 112 THR A C 1
ATOM 918 O O . THR A 1 112 ? 1.225 2.785 -5.037 1.00 83.31 112 THR A O 1
ATOM 921 N N . GLY A 1 113 ? 0.431 1.840 -6.905 1.00 78.44 113 GLY A N 1
ATOM 922 C CA . GLY A 1 113 ? -0.713 1.188 -6.254 1.00 78.44 113 GLY A CA 1
ATOM 923 C C . GLY A 1 113 ? -0.324 0.081 -5.262 1.00 78.44 113 GLY A C 1
ATOM 924 O O . GLY A 1 113 ? -1.092 -0.212 -4.348 1.00 78.44 113 GLY A O 1
ATOM 925 N N . CYS A 1 114 ? 0.865 -0.511 -5.418 1.00 82.31 114 CYS A N 1
ATOM 926 C CA . CYS A 1 114 ? 1.404 -1.521 -4.505 1.00 82.31 114 CYS A CA 1
ATOM 927 C C . CYS A 1 114 ? 2.571 -0.974 -3.675 1.00 82.31 114 CYS A C 1
ATOM 929 O O . CYS A 1 114 ? 2.660 -1.254 -2.481 1.00 82.31 114 CYS A O 1
ATOM 931 N N . HIS A 1 115 ? 3.454 -0.186 -4.286 1.00 86.44 115 HIS A N 1
ATOM 932 C CA . HIS A 1 115 ? 4.693 0.266 -3.661 1.00 86.44 115 HIS A CA 1
ATOM 933 C C . HIS A 1 115 ? 4.609 1.641 -2.986 1.00 86.44 115 HIS A C 1
ATOM 935 O O . HIS A 1 115 ? 5.524 1.976 -2.243 1.00 86.44 115 HIS A O 1
ATOM 941 N N . GLY A 1 116 ? 3.568 2.449 -3.215 1.00 81.38 116 GLY A N 1
ATOM 942 C CA . GLY A 1 116 ? 3.647 3.886 -2.927 1.00 81.38 116 GLY A CA 1
ATOM 943 C C . GLY A 1 116 ? 4.672 4.575 -3.839 1.00 81.38 116 GLY A C 1
ATOM 944 O O . GLY A 1 116 ? 4.959 4.073 -4.925 1.00 81.38 116 GLY A O 1
ATOM 945 N N . GLY A 1 117 ? 5.239 5.695 -3.399 1.00 82.12 117 GLY A N 1
ATOM 946 C CA . GLY A 1 117 ? 6.105 6.550 -4.213 1.00 82.12 117 GLY A CA 1
ATOM 947 C C . GLY A 1 117 ? 5.332 7.526 -5.105 1.00 82.12 117 GLY A C 1
ATOM 948 O O . GLY A 1 117 ? 4.105 7.452 -5.214 1.00 82.12 117 GLY A O 1
ATOM 949 N N . ASP A 1 118 ? 6.071 8.440 -5.738 1.00 80.94 118 ASP A N 1
ATOM 950 C CA . ASP A 1 118 ? 5.566 9.379 -6.748 1.00 80.94 118 ASP A CA 1
ATOM 951 C C . ASP A 1 118 ? 5.667 8.748 -8.143 1.00 80.94 118 ASP A C 1
ATOM 953 O O . ASP A 1 118 ? 6.754 8.454 -8.649 1.00 80.94 118 AS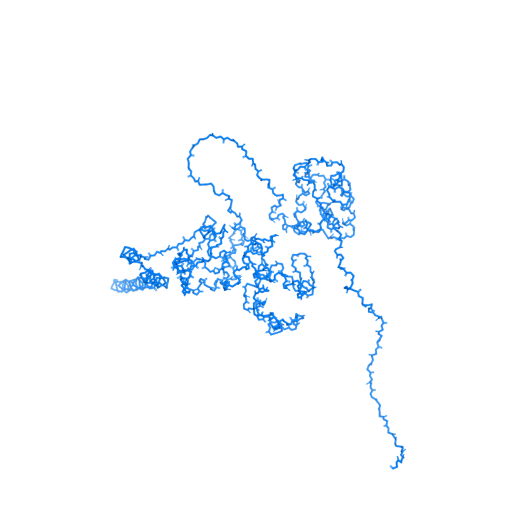P A O 1
ATOM 957 N N . GLY A 1 119 ? 4.504 8.485 -8.740 1.00 84.50 119 GLY A N 1
ATOM 958 C CA . GLY A 1 119 ? 4.382 7.847 -10.050 1.00 84.50 119 GLY A CA 1
ATOM 959 C C . GLY A 1 119 ? 4.490 8.854 -11.191 1.00 84.50 119 GLY A C 1
ATOM 960 O O . GLY A 1 119 ? 4.782 8.479 -12.327 1.00 84.50 119 GLY A O 1
ATOM 961 N N . SER A 1 120 ? 4.287 10.137 -10.904 1.00 83.75 120 SER A N 1
ATOM 962 C CA . SER A 1 120 ? 4.433 11.221 -11.867 1.00 83.75 120 SER A CA 1
ATOM 963 C C . SER A 1 120 ? 5.905 11.610 -12.090 1.00 83.75 120 SER A C 1
ATOM 965 O O . SER A 1 120 ? 6.254 12.089 -13.177 1.00 83.75 120 SER A O 1
ATOM 967 N N . ALA A 1 121 ? 6.762 11.382 -11.094 1.00 85.12 121 ALA A N 1
ATOM 968 C CA . ALA A 1 121 ? 8.153 11.797 -11.053 1.00 85.12 121 ALA A CA 1
ATOM 969 C C . ALA A 1 121 ? 9.031 11.166 -12.142 1.00 85.12 121 ALA A C 1
ATOM 971 O O . ALA A 1 121 ? 8.864 10.025 -12.569 1.00 85.12 121 ALA A O 1
ATOM 972 N N . THR A 1 122 ? 10.049 11.928 -12.547 1.00 87.50 122 THR A N 1
ATOM 973 C CA . THR A 1 122 ? 11.111 11.492 -13.473 1.00 87.50 122 THR A CA 1
ATOM 974 C C . THR A 1 122 ? 12.514 11.616 -12.864 1.00 87.50 122 THR A C 1
ATOM 976 O O . THR A 1 122 ? 13.506 11.575 -13.592 1.00 87.50 122 THR A O 1
ATOM 979 N N . GLU A 1 123 ? 12.589 11.852 -11.552 1.00 86.75 123 GLU A N 1
ATOM 980 C CA . GLU A 1 123 ? 13.806 12.036 -10.749 1.00 86.75 123 GLU A CA 1
ATOM 981 C C . GLU A 1 123 ? 13.701 11.098 -9.533 1.00 86.75 123 GLU A C 1
ATOM 983 O O . GLU A 1 123 ? 12.632 10.995 -8.922 1.00 86.75 123 GLU A O 1
ATOM 988 N N . VAL A 1 124 ? 14.781 10.385 -9.194 1.00 87.25 124 VAL A N 1
ATOM 989 C CA . VAL A 1 124 ? 14.741 9.241 -8.252 1.00 87.25 124 VAL A CA 1
ATOM 990 C C . VAL A 1 124 ? 14.275 9.659 -6.858 1.00 87.25 124 VAL A C 1
ATOM 992 O O . VAL A 1 124 ? 13.492 8.959 -6.217 1.00 87.25 124 VAL A O 1
ATOM 995 N N . GLN A 1 125 ? 14.740 10.820 -6.397 1.00 83.88 125 GLN A N 1
ATOM 996 C CA . GLN A 1 125 ? 14.419 11.342 -5.072 1.00 83.88 125 GLN A CA 1
ATOM 997 C C . GLN A 1 125 ? 12.917 11.608 -4.915 1.00 83.88 125 GLN A C 1
ATOM 999 O O . GLN A 1 125 ? 12.328 11.198 -3.918 1.00 83.88 125 GLN A O 1
ATOM 1004 N N . ALA A 1 126 ? 12.297 12.259 -5.905 1.00 81.75 126 ALA A N 1
ATOM 1005 C CA . ALA A 1 126 ? 10.863 12.535 -5.897 1.00 81.75 126 ALA A CA 1
ATOM 1006 C C . ALA A 1 126 ? 10.066 11.222 -5.929 1.00 81.75 126 ALA A C 1
ATOM 1008 O O . ALA A 1 126 ? 9.266 10.975 -5.027 1.00 81.75 126 ALA A O 1
ATOM 1009 N N . ALA A 1 127 ? 10.400 10.336 -6.877 1.00 84.50 127 ALA A N 1
ATOM 1010 C CA . ALA A 1 127 ? 9.751 9.037 -7.055 1.00 84.50 127 ALA A CA 1
ATOM 1011 C C . ALA A 1 127 ? 9.754 8.173 -5.782 1.00 84.50 127 ALA A C 1
ATOM 1013 O O . ALA A 1 127 ? 8.774 7.489 -5.500 1.00 84.50 127 ALA A O 1
ATOM 1014 N N . HIS A 1 128 ? 10.834 8.193 -4.994 1.00 83.19 128 HIS A N 1
ATOM 1015 C CA . HIS A 1 128 ? 10.952 7.336 -3.810 1.00 83.19 128 HIS A CA 1
ATOM 1016 C C . HIS A 1 128 ? 10.494 7.988 -2.497 1.00 83.19 128 HIS A C 1
ATOM 1018 O O . HIS A 1 128 ? 10.037 7.274 -1.605 1.00 83.19 128 HIS A O 1
ATOM 1024 N N . GLN A 1 129 ? 10.620 9.310 -2.342 1.00 70.94 129 GLN A N 1
ATOM 1025 C CA . GLN A 1 129 ? 10.237 9.987 -1.094 1.00 70.94 129 GLN A CA 1
ATOM 1026 C C . GLN A 1 129 ? 8.766 10.409 -1.051 1.00 70.94 129 GLN A C 1
ATOM 1028 O O . GLN A 1 129 ? 8.213 10.534 0.045 1.00 70.94 129 GLN A O 1
ATOM 1033 N N . GLY A 1 130 ? 8.139 10.605 -2.215 1.00 58.12 130 GLY A N 1
ATOM 1034 C CA . GLY A 1 130 ? 6.760 11.067 -2.309 1.00 58.12 130 GLY A CA 1
ATOM 1035 C C . GLY A 1 130 ? 6.575 12.541 -1.916 1.00 58.12 130 GLY A C 1
ATOM 1036 O O . GLY A 1 130 ? 7.484 13.216 -1.415 1.00 58.12 130 GLY A O 1
ATOM 1037 N N . ILE A 1 131 ? 5.379 13.081 -2.153 1.00 50.03 131 ILE A N 1
ATOM 1038 C CA . ILE A 1 131 ? 5.101 14.511 -1.971 1.00 50.03 131 ILE A CA 1
ATOM 1039 C C . ILE A 1 131 ? 4.632 14.806 -0.536 1.00 50.03 131 ILE A C 1
ATOM 1041 O O . ILE A 1 131 ? 3.447 14.758 -0.204 1.00 50.03 131 ILE A O 1
ATOM 1045 N N . GLN A 1 132 ? 5.567 15.244 0.312 1.00 45.41 132 GLN A N 1
ATOM 1046 C CA . GLN A 1 132 ? 5.303 15.839 1.635 1.00 45.41 132 GLN A CA 1
ATOM 1047 C C . GLN A 1 132 ? 4.682 17.257 1.528 1.00 45.41 132 GLN A C 1
ATOM 1049 O O . GLN A 1 132 ? 5.260 18.238 1.997 1.00 45.41 132 GLN A O 1
ATOM 1054 N N . LYS A 1 133 ? 3.500 17.407 0.907 1.00 39.53 133 LYS A N 1
ATOM 1055 C CA . LYS A 1 133 ? 2.738 18.677 0.894 1.00 39.53 133 LYS A CA 1
ATOM 1056 C C . LYS A 1 133 ? 1.466 18.587 1.734 1.00 39.53 133 LYS A C 1
ATOM 1058 O O . LYS A 1 133 ? 0.804 17.556 1.791 1.00 39.53 133 LYS A O 1
ATOM 1063 N N . LYS A 1 134 ? 1.146 19.689 2.422 1.00 38.56 134 LYS A N 1
ATOM 1064 C CA . LYS A 1 134 ? 0.136 19.749 3.496 1.00 38.56 134 LYS A CA 1
ATOM 1065 C C . LYS A 1 134 ? -1.100 20.600 3.189 1.00 38.56 134 LYS A C 1
ATOM 1067 O O . LYS A 1 134 ? -1.978 20.694 4.041 1.00 38.56 134 LYS A O 1
ATOM 1072 N N . GLU A 1 135 ? -1.178 21.218 2.014 1.00 34.97 135 GLU A N 1
ATOM 1073 C CA . GLU A 1 135 ? -2.138 22.293 1.739 1.00 34.97 135 GLU A CA 1
ATOM 1074 C C . GLU A 1 135 ? -3.056 21.948 0.560 1.00 34.97 135 GLU A C 1
ATOM 1076 O O . GLU A 1 135 ? -2.601 21.628 -0.537 1.00 34.97 135 GLU A O 1
ATOM 1081 N N . GLY A 1 136 ? -4.368 22.001 0.804 1.00 38.97 136 GLY A N 1
ATOM 1082 C CA . GLY A 1 136 ? -5.389 21.963 -0.241 1.00 38.97 136 GLY A CA 1
ATOM 1083 C C . GLY A 1 136 ? -5.719 23.375 -0.723 1.00 38.97 136 GLY A C 1
ATOM 1084 O O . GLY A 1 136 ? -5.744 24.312 0.073 1.00 38.97 136 GLY A O 1
ATOM 1085 N N . ALA A 1 137 ? -6.007 23.526 -2.013 1.00 37.31 137 ALA A N 1
ATOM 1086 C CA . ALA A 1 137 ? -6.493 24.774 -2.582 1.00 37.31 137 ALA A CA 1
ATOM 1087 C C . ALA A 1 137 ? -8.021 24.841 -2.476 1.00 37.31 137 ALA A C 1
ATOM 1089 O O . ALA A 1 137 ? -8.727 23.941 -2.927 1.00 37.31 137 ALA A O 1
ATOM 1090 N N . VAL A 1 138 ? -8.553 25.924 -1.913 1.00 38.75 138 VAL A N 1
ATOM 1091 C CA . VAL A 1 138 ? -9.998 26.190 -1.949 1.00 38.75 138 VAL A CA 1
ATOM 1092 C C . VAL A 1 138 ? -10.328 26.857 -3.283 1.00 38.75 138 VAL A C 1
ATOM 1094 O O . VAL A 1 138 ? -9.776 27.907 -3.607 1.00 38.75 138 VAL A O 1
ATOM 1097 N N . LEU A 1 139 ? -11.204 26.238 -4.073 1.00 36.62 139 LEU A N 1
ATOM 1098 C CA . LEU A 1 139 ? -11.706 26.813 -5.318 1.00 36.62 139 LEU A CA 1
ATOM 1099 C C . LEU A 1 139 ? -12.650 27.999 -5.039 1.00 36.62 139 LEU A C 1
ATOM 1101 O O . LEU A 1 139 ? -13.269 28.053 -3.973 1.00 36.62 139 LEU A O 1
ATOM 1105 N N . PRO A 1 140 ? -12.840 28.921 -6.006 1.00 37.56 140 PRO A N 1
ATOM 1106 C CA . PRO A 1 140 ? -13.728 30.080 -5.847 1.00 37.56 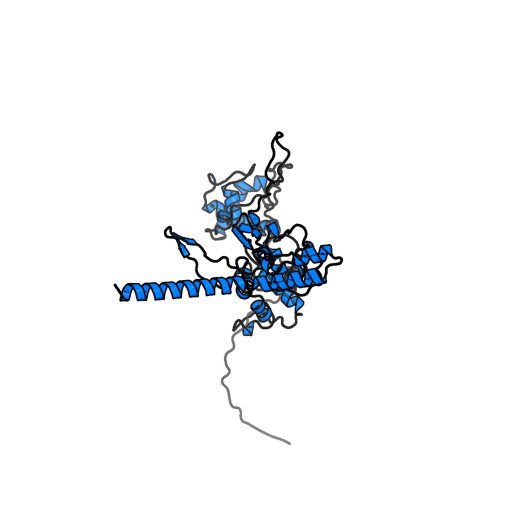140 PRO A CA 1
ATOM 1107 C C . PRO A 1 140 ? -15.197 29.748 -5.536 1.00 37.56 140 PRO A C 1
ATOM 1109 O O . PRO A 1 140 ? -15.933 30.615 -5.077 1.00 37.56 140 PRO A O 1
ATOM 1112 N N . ASP A 1 141 ? -15.629 28.508 -5.779 1.00 55.22 141 ASP A N 1
ATOM 1113 C CA . ASP A 1 141 ? -16.971 27.995 -5.473 1.00 55.22 141 ASP A CA 1
ATOM 1114 C C . ASP A 1 141 ? -17.088 27.360 -4.069 1.00 55.22 141 ASP A C 1
ATOM 1116 O O . ASP A 1 141 ? -18.102 26.745 -3.742 1.00 55.22 141 ASP A O 1
ATOM 1120 N N . GLY A 1 142 ? -16.053 27.494 -3.234 1.00 31.78 142 GLY A N 1
ATOM 1121 C CA . GLY A 1 142 ? -16.013 26.959 -1.873 1.00 31.78 142 GLY A CA 1
ATOM 1122 C C . GLY A 1 142 ? -15.662 25.472 -1.780 1.00 31.78 142 GLY A C 1
ATOM 1123 O O . GLY A 1 142 ? -15.563 24.946 -0.669 1.00 31.78 142 GLY A O 1
ATOM 1124 N N . ARG A 1 143 ? -15.427 24.771 -2.900 1.00 40.94 143 ARG A N 1
ATOM 1125 C CA . ARG A 1 143 ? -14.910 23.396 -2.858 1.00 40.94 143 ARG A CA 1
ATOM 1126 C C . ARG A 1 143 ? -13.448 23.393 -2.427 1.00 40.94 143 ARG A C 1
ATOM 1128 O O . ARG A 1 143 ? -12.595 23.985 -3.083 1.00 40.94 143 ARG A O 1
ATOM 1135 N N . ILE A 1 144 ? -13.136 22.657 -1.366 1.00 32.44 144 ILE A N 1
ATOM 1136 C CA . ILE A 1 144 ? -11.750 22.362 -0.992 1.00 32.44 144 ILE A CA 1
ATOM 1137 C C . ILE A 1 144 ? -11.231 21.265 -1.928 1.00 32.44 144 ILE A C 1
ATOM 1139 O O . ILE A 1 144 ? -11.672 20.119 -1.851 1.00 32.44 144 ILE A O 1
ATOM 1143 N N . VAL A 1 145 ? -10.292 21.610 -2.807 1.00 32.84 145 VAL A N 1
ATOM 1144 C CA . VAL A 1 145 ? -9.520 20.648 -3.595 1.00 32.84 145 VAL A CA 1
ATOM 1145 C C . VAL A 1 145 ? -8.235 20.351 -2.842 1.00 32.84 145 VAL A C 1
ATOM 1147 O O . VAL A 1 145 ? -7.327 21.176 -2.759 1.00 32.84 145 VAL A O 1
ATOM 1150 N N . TYR A 1 146 ? -8.126 19.141 -2.308 1.00 33.34 146 TYR A N 1
ATOM 1151 C CA . TYR A 1 146 ? -6.841 18.629 -1.853 1.00 33.34 146 TYR A CA 1
ATOM 1152 C C . TYR A 1 146 ? -5.929 18.470 -3.080 1.00 33.34 146 TYR A C 1
ATOM 1154 O O . TYR A 1 146 ? -6.088 17.523 -3.842 1.00 33.34 146 TYR A O 1
ATOM 1162 N N . LEU A 1 147 ? -4.971 19.386 -3.277 1.00 36.34 147 LEU A N 1
ATOM 1163 C CA . LEU A 1 147 ? -3.910 19.283 -4.298 1.00 36.34 147 LEU A CA 1
ATOM 1164 C C . LEU A 1 147 ? -2.814 18.287 -3.880 1.00 36.34 147 LEU A C 1
ATOM 1166 O O . LEU A 1 147 ? -1.635 18.464 -4.173 1.00 36.34 147 LEU A O 1
ATOM 1170 N N . THR A 1 148 ? -3.205 17.257 -3.138 1.00 34.91 148 THR A N 1
ATOM 1171 C CA . THR A 1 148 ? -2.324 16.213 -2.646 1.00 34.91 148 THR A CA 1
ATOM 1172 C C . THR A 1 148 ? -2.805 14.886 -3.200 1.00 34.91 148 THR A C 1
ATOM 1174 O O . THR A 1 148 ? -3.485 14.101 -2.537 1.00 34.91 148 THR A O 1
ATOM 1177 N N . GLU A 1 149 ? -2.353 14.613 -4.426 1.00 43.44 149 GLU A N 1
ATOM 1178 C CA . GLU A 1 149 ? -1.779 13.302 -4.721 1.00 43.44 149 GLU A CA 1
ATOM 1179 C C . GLU A 1 149 ? -0.769 13.032 -3.600 1.00 43.44 149 GLU A C 1
ATOM 1181 O O . GLU A 1 149 ? 0.351 13.542 -3.587 1.00 43.44 149 GLU A O 1
ATOM 1186 N N . ARG A 1 150 ? -1.245 12.377 -2.534 1.00 50.19 150 ARG A N 1
ATOM 1187 C CA . ARG A 1 150 ? -0.445 12.098 -1.346 1.00 50.19 150 ARG A CA 1
ATOM 1188 C C . ARG A 1 150 ? 0.370 10.858 -1.659 1.00 50.19 150 ARG A C 1
ATOM 1190 O O . ARG A 1 150 ? 0.092 9.780 -1.153 1.00 50.19 150 ARG A O 1
ATOM 1197 N N . GLU A 1 151 ? 1.312 11.032 -2.568 1.00 53.03 151 GLU A N 1
ATOM 1198 C CA . GLU A 1 151 ? 2.275 10.018 -2.941 1.00 53.03 151 GLU A CA 1
ATOM 1199 C C . GLU A 1 151 ? 3.145 9.767 -1.714 1.00 53.03 151 GLU A C 1
ATOM 1201 O O . GLU A 1 151 ? 3.839 10.649 -1.208 1.00 53.03 151 GLU A O 1
ATOM 1206 N N . GLU A 1 152 ? 2.947 8.590 -1.134 1.00 64.31 152 GLU A N 1
ATOM 1207 C CA . GLU A 1 152 ? 3.561 8.163 0.117 1.00 64.31 152 GLU A CA 1
ATOM 1208 C C . GLU A 1 152 ? 5.021 7.775 -0.120 1.00 64.31 152 GLU A C 1
ATOM 1210 O O . GLU A 1 152 ? 5.375 7.464 -1.257 1.00 64.31 152 GLU A O 1
ATOM 1215 N N . PRO A 1 153 ? 5.884 7.746 0.911 1.00 68.75 153 PRO A N 1
ATOM 1216 C CA . PRO A 1 153 ? 7.210 7.161 0.750 1.00 68.75 153 PRO A CA 1
ATOM 1217 C C . PRO A 1 153 ? 7.100 5.730 0.207 1.00 68.75 153 PRO A C 1
ATOM 1219 O O . PRO A 1 153 ? 6.217 4.966 0.608 1.00 68.75 153 PRO A O 1
ATOM 1222 N N . LEU A 1 154 ? 8.005 5.372 -0.705 1.00 81.69 154 LEU A N 1
ATOM 1223 C CA . LEU A 1 154 ? 8.065 4.043 -1.301 1.00 81.69 154 LEU A CA 1
ATOM 1224 C C . LEU A 1 154 ? 8.239 2.981 -0.203 1.00 81.69 154 LEU A C 1
ATOM 1226 O O . LEU A 1 154 ? 9.206 3.018 0.557 1.00 81.69 154 LEU A O 1
ATOM 1230 N N . LEU A 1 155 ? 7.326 2.013 -0.137 1.00 83.81 155 LEU A N 1
ATOM 1231 C CA . LEU A 1 155 ? 7.358 0.907 0.816 1.00 83.81 155 LEU A CA 1
ATOM 1232 C C . LEU A 1 155 ? 8.513 -0.051 0.473 1.00 83.81 155 LEU A C 1
ATOM 1234 O O . LEU A 1 155 ? 8.485 -0.690 -0.585 1.00 83.81 155 LEU A O 1
ATOM 1238 N N . PRO A 1 156 ? 9.529 -0.206 1.345 1.00 79.69 156 PRO A N 1
ATOM 1239 C CA . PRO A 1 156 ? 10.683 -1.035 1.035 1.00 79.69 156 PRO A CA 1
ATOM 1240 C C . PRO A 1 156 ? 10.419 -2.518 1.331 1.00 79.69 156 PRO A C 1
ATOM 1242 O O . PRO A 1 156 ? 9.880 -2.894 2.376 1.00 79.69 156 PRO A O 1
ATOM 1245 N N . GLY A 1 157 ? 10.867 -3.383 0.417 1.00 84.00 157 GLY A N 1
ATOM 1246 C CA . GLY A 1 157 ? 10.912 -4.835 0.604 1.00 84.00 157 GLY A CA 1
ATOM 1247 C C . GLY A 1 157 ? 9.568 -5.447 1.011 1.00 84.00 157 GLY A C 1
ATOM 1248 O O . GLY A 1 157 ? 8.563 -5.304 0.320 1.00 84.00 157 GLY A O 1
ATOM 1249 N N . ASN A 1 158 ? 9.553 -6.140 2.150 1.00 84.94 158 ASN A N 1
ATOM 1250 C CA . ASN A 1 158 ? 8.383 -6.863 2.649 1.00 84.94 158 ASN A CA 1
ATOM 1251 C C . ASN A 1 158 ? 7.187 -5.961 3.009 1.00 84.94 158 ASN A C 1
ATOM 1253 O O . ASN A 1 158 ? 6.052 -6.441 3.054 1.00 84.94 158 ASN A O 1
ATOM 1257 N N . LEU A 1 159 ? 7.411 -4.661 3.238 1.00 87.44 159 LEU A N 1
ATOM 1258 C CA . LEU A 1 159 ? 6.361 -3.720 3.634 1.00 87.44 159 LEU A CA 1
ATOM 1259 C C . LEU A 1 159 ? 5.365 -3.409 2.509 1.00 87.44 159 LEU A C 1
ATOM 1261 O O . LEU A 1 159 ? 4.246 -3.003 2.804 1.00 87.44 159 LEU A O 1
ATOM 1265 N N . VAL A 1 160 ? 5.715 -3.685 1.246 1.00 88.62 160 VAL A N 1
ATOM 1266 C CA . VAL A 1 160 ? 4.810 -3.609 0.077 1.00 88.62 160 VAL A CA 1
ATOM 1267 C C . VAL A 1 160 ? 3.519 -4.409 0.301 1.00 88.62 160 VAL A C 1
ATOM 1269 O O . VAL A 1 160 ? 2.451 -4.024 -0.172 1.00 88.62 160 VAL A O 1
ATOM 1272 N N . GLN A 1 161 ? 3.577 -5.487 1.092 1.00 89.06 161 GLN A N 1
ATOM 1273 C CA . GLN A 1 161 ? 2.402 -6.295 1.431 1.00 89.06 161 GLN A CA 1
ATOM 1274 C C . GLN A 1 161 ? 1.350 -5.536 2.257 1.00 89.06 161 GLN A C 1
ATOM 1276 O O . GLN A 1 161 ? 0.204 -5.975 2.302 1.00 89.06 161 GLN A O 1
ATOM 1281 N N . ALA A 1 162 ? 1.683 -4.391 2.868 1.00 86.94 162 ALA A N 1
ATOM 1282 C CA . ALA A 1 162 ? 0.702 -3.516 3.511 1.00 86.94 162 ALA A CA 1
ATOM 1283 C C . ALA A 1 162 ? -0.395 -3.067 2.528 1.00 86.94 162 ALA A C 1
ATOM 1285 O O . ALA A 1 162 ? -1.577 -3.056 2.877 1.00 86.94 162 ALA A O 1
ATOM 1286 N N . SER A 1 163 ? -0.020 -2.780 1.278 1.00 85.19 163 SER A N 1
ATOM 1287 C CA . SER A 1 163 ? -0.933 -2.326 0.222 1.00 85.19 163 SER A CA 1
ATOM 1288 C C . SER A 1 163 ? -1.947 -3.391 -0.199 1.00 85.19 163 SER A C 1
ATOM 1290 O O . SER A 1 163 ? -3.036 -3.045 -0.653 1.00 85.19 163 SER A O 1
ATOM 1292 N N . CYS A 1 164 ? -1.656 -4.682 0.011 1.00 82.94 164 CYS A N 1
ATOM 1293 C CA . CYS A 1 164 ? -2.626 -5.757 -0.216 1.00 82.94 164 CYS A CA 1
ATOM 1294 C C . CYS A 1 164 ? -3.875 -5.574 0.663 1.00 82.94 164 CYS A C 1
ATOM 1296 O O . CYS A 1 164 ? -4.993 -5.803 0.199 1.00 82.94 164 CYS A O 1
ATOM 1298 N N . GLY A 1 165 ? -3.699 -5.105 1.906 1.00 75.44 165 GLY A N 1
ATOM 1299 C CA . GLY A 1 165 ? -4.798 -4.853 2.841 1.00 75.44 165 GLY A CA 1
ATOM 1300 C C . GLY A 1 165 ? -5.757 -3.754 2.379 1.00 75.44 165 GLY A C 1
ATOM 1301 O O . GLY A 1 165 ? -6.942 -3.828 2.690 1.00 75.44 165 GLY A O 1
ATOM 1302 N N . SER A 1 166 ? -5.292 -2.798 1.565 1.00 71.88 166 SER A N 1
ATOM 1303 C CA . SER A 1 166 ? -6.130 -1.730 1.002 1.00 71.88 166 SER A CA 1
ATOM 1304 C C . SER A 1 166 ? -7.238 -2.256 0.082 1.00 71.88 166 SER A C 1
ATOM 1306 O O . SER A 1 166 ? -8.279 -1.618 -0.026 1.00 71.88 166 SER A O 1
ATOM 1308 N N . CYS A 1 167 ? -7.047 -3.409 -0.568 1.00 68.00 167 CYS A N 1
ATOM 1309 C CA . CYS A 1 167 ? -8.056 -4.023 -1.441 1.00 68.00 167 CYS A CA 1
ATOM 1310 C C . CYS A 1 167 ? -8.662 -5.295 -0.827 1.00 68.00 167 CYS A C 1
ATOM 1312 O O . CYS A 1 167 ? -9.876 -5.490 -0.874 1.00 68.00 167 CYS A O 1
ATOM 1314 N N . HIS A 1 168 ? -7.843 -6.140 -0.198 1.00 74.75 168 HIS A N 1
ATOM 1315 C C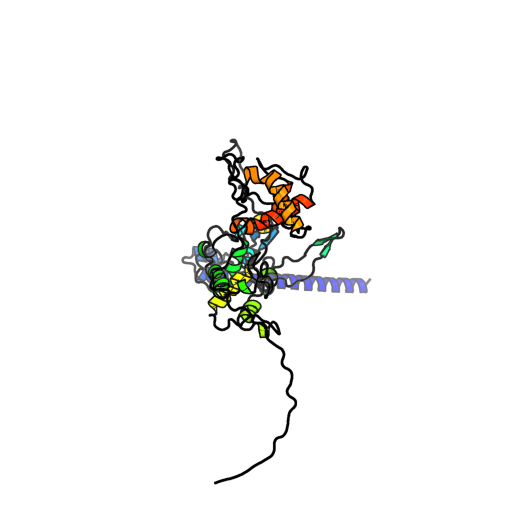A . HIS A 1 168 ? -8.248 -7.429 0.370 1.00 74.75 168 HIS A CA 1
ATOM 1316 C C . HIS A 1 168 ? -8.645 -7.308 1.855 1.00 74.75 168 HIS A C 1
ATOM 1318 O O . HIS A 1 168 ? -8.115 -7.997 2.725 1.00 74.75 168 HIS A O 1
ATOM 1324 N N . LEU A 1 169 ? -9.590 -6.411 2.154 1.00 60.56 169 LEU A N 1
ATOM 1325 C CA . LEU A 1 169 ? -9.994 -6.051 3.525 1.00 60.56 169 LEU A CA 1
ATOM 1326 C C . LEU A 1 169 ? -10.605 -7.205 4.342 1.00 60.56 169 LEU A C 1
ATOM 1328 O O . LEU A 1 169 ? -10.464 -7.252 5.565 1.00 60.56 169 LEU A O 1
ATOM 1332 N N . THR A 1 170 ? -11.354 -8.090 3.684 1.00 57.62 170 THR A N 1
ATOM 1333 C CA . THR A 1 170 ? -12.136 -9.168 4.318 1.00 57.62 170 THR A CA 1
ATOM 1334 C C . THR A 1 170 ? -11.468 -10.533 4.216 1.00 57.62 170 THR A C 1
ATOM 1336 O O . THR A 1 170 ? -11.835 -11.454 4.948 1.00 57.62 170 THR A O 1
ATOM 1339 N N . GLU A 1 171 ? -10.492 -10.671 3.323 1.00 61.84 171 GLU A N 1
ATOM 1340 C CA . GLU A 1 171 ? -9.799 -11.926 3.079 1.00 61.84 171 GLU A CA 1
ATOM 1341 C C . GLU A 1 171 ? -8.688 -12.152 4.113 1.00 61.84 171 GLU A C 1
ATOM 1343 O O . GLU A 1 171 ? -8.242 -11.258 4.839 1.00 61.84 171 GLU A O 1
ATOM 1348 N N . ASP A 1 172 ? -8.270 -13.406 4.232 1.00 66.69 172 ASP A N 1
ATOM 1349 C CA . ASP A 1 172 ? -7.140 -13.787 5.067 1.00 66.69 172 ASP A CA 1
ATOM 1350 C C . ASP A 1 172 ? -5.837 -13.442 4.321 1.00 66.69 172 ASP A C 1
ATOM 1352 O O . ASP A 1 172 ? -5.608 -14.024 3.255 1.00 66.69 172 ASP A O 1
ATOM 1356 N N . PRO A 1 173 ? -4.974 -12.534 4.827 1.00 65.50 173 PRO A N 1
ATOM 1357 C CA . PRO A 1 173 ? -3.776 -12.114 4.101 1.00 65.50 173 PRO A CA 1
ATOM 1358 C C . PRO A 1 173 ? -2.828 -13.276 3.755 1.00 65.50 173 PRO A C 1
ATOM 1360 O O . PRO A 1 173 ? -2.136 -13.237 2.738 1.00 65.50 173 PRO A O 1
ATOM 1363 N N . GLY A 1 174 ? -2.841 -14.359 4.541 1.00 65.81 174 GLY A N 1
ATOM 1364 C CA . GLY A 1 174 ? -2.074 -15.568 4.236 1.00 65.81 174 GLY A CA 1
ATOM 1365 C C . GLY A 1 174 ? -2.547 -16.296 2.971 1.00 65.81 174 GLY A C 1
ATOM 1366 O O . GLY A 1 174 ? -1.747 -16.955 2.312 1.00 65.81 174 GLY A O 1
ATOM 1367 N N . LYS A 1 175 ? -3.823 -16.151 2.587 1.00 74.19 175 LYS A N 1
ATOM 1368 C CA . LYS A 1 175 ? -4.435 -16.833 1.428 1.00 74.19 175 LYS A CA 1
ATOM 1369 C C . LYS A 1 175 ? -4.303 -16.064 0.113 1.00 74.19 175 LYS A C 1
ATOM 1371 O O . LYS A 1 175 ? -4.459 -16.664 -0.944 1.00 74.19 175 LYS A O 1
ATOM 1376 N N . ILE A 1 176 ? -3.980 -14.773 0.175 1.00 71.12 176 ILE A N 1
ATOM 1377 C CA . ILE A 1 176 ? -3.776 -13.894 -0.994 1.00 71.12 176 ILE A CA 1
ATOM 1378 C C . ILE A 1 176 ? -2.292 -13.724 -1.364 1.00 71.12 176 ILE A C 1
ATOM 1380 O O . ILE A 1 176 ? -1.951 -12.883 -2.189 1.00 71.12 176 ILE A O 1
ATOM 1384 N N . GLY A 1 177 ? -1.390 -14.488 -0.736 1.00 80.25 177 GLY A N 1
ATOM 1385 C CA . GLY A 1 177 ? 0.054 -14.363 -0.958 1.00 80.25 177 GLY A CA 1
ATOM 1386 C C . GLY A 1 177 ? 0.721 -13.203 -0.207 1.00 80.25 177 GLY A C 1
ATOM 1387 O O . GLY A 1 177 ? 1.819 -12.803 -0.585 1.00 80.25 177 GLY A O 1
ATOM 1388 N N . ALA A 1 178 ? 0.105 -12.691 0.867 1.00 87.00 178 ALA A N 1
ATOM 1389 C CA . ALA A 1 178 ? 0.651 -11.634 1.724 1.00 87.00 178 ALA A CA 1
ATOM 1390 C C . ALA A 1 178 ? 1.021 -12.161 3.139 1.00 87.00 178 ALA A C 1
ATOM 1392 O O . ALA A 1 178 ? 0.428 -11.741 4.143 1.00 87.00 178 ALA A O 1
ATOM 1393 N N . PRO A 1 179 ? 1.986 -13.101 3.267 1.00 88.94 179 PRO A N 1
ATOM 1394 C CA . PRO A 1 179 ? 2.310 -13.759 4.536 1.00 88.94 179 PRO A CA 1
ATOM 1395 C C . PRO A 1 179 ? 2.881 -12.814 5.604 1.00 88.94 179 PRO A C 1
ATOM 1397 O O . PRO A 1 179 ? 2.664 -13.055 6.789 1.00 88.94 179 PRO A O 1
ATOM 1400 N N . VAL A 1 180 ? 3.560 -11.727 5.223 1.00 91.12 180 VAL A N 1
ATOM 1401 C CA . VAL A 1 180 ? 4.109 -10.733 6.164 1.00 91.12 180 VAL A CA 1
ATOM 1402 C C . VAL A 1 180 ? 2.982 -9.892 6.757 1.00 91.12 180 VAL A C 1
ATOM 1404 O O . VAL A 1 180 ? 2.906 -9.743 7.976 1.00 91.12 180 VAL A O 1
ATOM 1407 N N . LEU A 1 181 ? 2.041 -9.429 5.923 1.00 89.88 181 LEU A N 1
ATOM 1408 C CA . LEU A 1 181 ? 0.817 -8.777 6.401 1.00 89.88 181 LEU A CA 1
ATOM 1409 C C . LEU A 1 181 ? 0.009 -9.724 7.309 1.00 89.88 181 LEU A C 1
ATOM 1411 O O . LEU A 1 181 ? -0.492 -9.312 8.357 1.00 89.88 181 LEU A O 1
ATOM 1415 N N . SER A 1 182 ? -0.063 -11.009 6.946 1.00 88.75 182 SER A N 1
ATOM 1416 C CA . SER A 1 182 ? -0.716 -12.041 7.758 1.00 88.75 182 SER A CA 1
ATOM 1417 C C . SER A 1 182 ? -0.048 -12.207 9.122 1.00 88.75 182 SER A C 1
ATOM 1419 O O . SER A 1 182 ? -0.733 -12.160 10.143 1.00 88.75 182 SER A O 1
ATOM 1421 N N . ARG A 1 183 ? 1.286 -12.347 9.164 1.00 91.88 183 ARG A N 1
ATOM 1422 C CA . ARG A 1 183 ? 2.045 -12.464 10.418 1.00 91.88 183 ARG A CA 1
ATOM 1423 C C . ARG A 1 183 ? 1.871 -11.218 11.281 1.00 91.88 183 ARG A C 1
ATOM 1425 O O . ARG A 1 183 ? 1.717 -11.360 12.488 1.00 91.88 183 ARG A O 1
ATOM 1432 N N . GLY A 1 184 ? 1.813 -10.031 10.678 1.00 91.81 184 GLY A N 1
ATOM 1433 C CA . GLY A 1 184 ? 1.563 -8.768 11.372 1.00 91.81 184 GLY A CA 1
ATOM 1434 C C . GLY A 1 184 ? 0.198 -8.714 12.051 1.00 91.81 184 GLY A C 1
ATOM 1435 O O . GLY A 1 184 ? 0.105 -8.378 13.231 1.00 91.81 184 GLY A O 1
ATOM 1436 N N . LYS A 1 185 ? -0.856 -9.119 11.332 1.00 88.75 185 LYS A N 1
ATOM 1437 C CA . LYS A 1 185 ? -2.223 -9.234 11.863 1.00 88.75 185 LYS A CA 1
ATOM 1438 C C . LYS A 1 185 ? -2.294 -10.214 13.038 1.00 88.75 185 LYS A C 1
ATOM 1440 O O . LYS A 1 185 ? -2.927 -9.905 14.046 1.00 88.75 185 LYS A O 1
ATOM 1445 N N . THR A 1 186 ? -1.620 -11.361 12.932 1.00 88.56 186 THR A N 1
ATOM 1446 C CA . THR A 1 186 ? -1.535 -12.351 14.017 1.00 88.56 186 THR A CA 1
ATOM 1447 C C . THR A 1 186 ? -0.743 -11.811 15.211 1.00 88.56 186 THR A C 1
ATOM 1449 O O . THR A 1 186 ? -1.229 -11.876 16.335 1.00 88.56 186 THR A O 1
ATOM 1452 N N . LEU A 1 187 ? 0.423 -11.195 14.989 1.00 92.69 187 LEU A N 1
ATOM 1453 C CA . LEU A 1 187 ? 1.235 -10.573 16.043 1.00 92.69 187 LEU A CA 1
ATOM 1454 C C . LEU A 1 187 ? 0.467 -9.489 16.806 1.00 92.69 187 LEU A C 1
ATOM 1456 O O . LEU A 1 187 ? 0.526 -9.445 18.030 1.00 92.69 187 LEU A O 1
ATOM 1460 N N . PHE A 1 188 ? -0.306 -8.652 16.113 1.00 91.62 188 PHE A N 1
ATOM 1461 C CA . PHE A 1 188 ? -1.131 -7.617 16.745 1.00 91.62 188 PHE A CA 1
ATOM 1462 C C . PHE A 1 188 ? -2.173 -8.200 17.723 1.00 91.62 188 PHE A C 1
ATOM 1464 O O . PHE A 1 188 ? -2.559 -7.546 18.696 1.00 91.62 188 PHE A O 1
ATOM 1471 N N . GLN A 1 189 ? -2.615 -9.442 17.489 1.00 87.12 189 GLN A N 1
ATOM 1472 C CA . GLN A 1 189 ? -3.486 -10.195 18.394 1.00 87.12 189 GLN A CA 1
ATOM 1473 C C . GLN A 1 189 ? -2.682 -10.896 19.503 1.00 87.12 189 GLN A C 1
ATOM 1475 O O . GLN A 1 189 ? -2.990 -10.701 20.677 1.00 87.12 189 GLN A O 1
ATOM 1480 N N . GLU A 1 190 ? -1.630 -11.648 19.154 1.00 89.69 190 GLU A N 1
ATOM 1481 C CA . GLU A 1 190 ? -0.750 -12.374 20.093 1.00 89.69 190 GLU A CA 1
ATOM 1482 C C . GLU A 1 190 ? -0.130 -11.458 21.157 1.00 89.69 190 GLU A C 1
ATOM 1484 O O . GLU A 1 190 ? -0.001 -11.841 22.316 1.00 89.69 190 GLU A O 1
ATOM 1489 N N . LYS A 1 191 ? 0.258 -10.239 20.768 1.00 93.88 191 LYS A N 1
ATOM 1490 C CA . LYS A 1 191 ? 0.878 -9.241 21.652 1.00 93.88 191 LYS A CA 1
ATOM 1491 C C . LYS A 1 191 ? -0.147 -8.353 22.370 1.00 93.88 191 LYS A C 1
ATOM 1493 O O . LYS A 1 191 ? 0.231 -7.385 23.021 1.00 93.88 191 LYS A O 1
ATOM 1498 N N . GLY A 1 192 ? -1.442 -8.661 22.255 1.00 89.69 192 GLY A N 1
ATOM 1499 C CA . GLY A 1 192 ? -2.509 -7.986 22.995 1.00 89.69 192 GLY A CA 1
ATOM 1500 C C . GLY A 1 192 ? -2.742 -6.522 22.608 1.00 89.69 192 GLY A C 1
ATOM 1501 O O . GLY A 1 192 ? -3.437 -5.816 23.337 1.00 89.69 192 GLY A O 1
ATOM 1502 N N . CYS A 1 193 ? -2.218 -6.047 21.470 1.00 91.81 193 CYS A N 1
ATOM 1503 C CA . CYS A 1 193 ? -2.279 -4.633 21.080 1.00 91.81 193 CYS A CA 1
ATOM 1504 C C . CYS A 1 193 ? -3.724 -4.107 21.010 1.00 91.81 193 CYS A C 1
ATOM 1506 O O . CYS A 1 193 ? -3.990 -2.956 21.361 1.00 91.81 193 CYS A O 1
ATOM 1508 N N . ILE A 1 194 ? -4.670 -4.977 20.636 1.00 87.25 194 ILE A N 1
ATOM 1509 C CA . ILE A 1 194 ? -6.108 -4.684 20.594 1.00 87.25 194 ILE A CA 1
ATOM 1510 C C . ILE A 1 194 ? -6.731 -4.400 21.977 1.00 87.25 194 ILE A C 1
ATOM 1512 O O . ILE A 1 194 ? -7.780 -3.768 22.058 1.00 87.25 194 ILE A O 1
ATOM 1516 N N . GLY A 1 195 ? -6.094 -4.813 23.078 1.00 86.12 195 GLY A N 1
ATOM 1517 C CA . GLY A 1 195 ? -6.537 -4.483 24.438 1.00 86.12 195 GLY A CA 1
ATOM 1518 C C . GLY A 1 195 ? -6.446 -2.983 24.736 1.00 86.12 195 GLY A C 1
ATOM 1519 O O . GLY A 1 195 ? -7.334 -2.423 25.378 1.00 86.12 195 GLY A O 1
ATOM 1520 N N . CYS A 1 196 ? -5.429 -2.309 24.189 1.00 91.50 196 CYS A N 1
ATOM 1521 C CA . CYS A 1 196 ? -5.254 -0.862 24.320 1.00 91.50 196 CYS A CA 1
ATOM 1522 C C . CYS A 1 196 ? -5.809 -0.095 23.114 1.00 91.50 196 CYS A C 1
ATOM 1524 O O . CYS A 1 196 ? -6.507 0.903 23.305 1.00 91.50 196 CYS A O 1
ATOM 1526 N N . HIS A 1 197 ? -5.523 -0.556 21.895 1.00 91.69 197 HIS A N 1
ATOM 1527 C CA . HIS A 1 197 ? -5.852 0.125 20.643 1.00 91.69 197 HIS A CA 1
ATOM 1528 C C . HIS A 1 197 ? -7.137 -0.401 20.001 1.00 91.69 197 HIS A C 1
ATOM 1530 O O . HIS A 1 197 ? -7.355 -1.608 19.916 1.00 91.69 197 HIS A O 1
ATOM 1536 N N . ARG A 1 198 ? -7.950 0.502 19.444 1.00 84.25 198 ARG A N 1
ATOM 1537 C CA . ARG A 1 198 ? -9.081 0.125 18.583 1.00 84.25 198 ARG A CA 1
ATOM 1538 C C . ARG A 1 198 ? -8.654 -0.009 17.125 1.00 84.25 198 ARG A C 1
ATOM 1540 O O . ARG A 1 198 ? -7.994 0.885 16.601 1.00 84.25 198 ARG A O 1
ATOM 1547 N N . VAL A 1 199 ? -9.135 -1.054 16.454 1.00 77.06 199 VAL A N 1
ATOM 1548 C CA . VAL A 1 199 ? -9.156 -1.168 14.989 1.00 77.06 199 VAL A CA 1
ATOM 1549 C C . VAL A 1 199 ? -10.600 -1.410 14.542 1.00 77.06 199 VAL A C 1
ATOM 1551 O O . VAL A 1 199 ? -11.263 -2.350 14.987 1.00 77.06 199 VAL A O 1
ATOM 1554 N N . GLY A 1 200 ? -11.128 -0.524 13.697 1.00 72.88 200 GLY A N 1
ATOM 1555 C CA . GLY A 1 200 ? -12.543 -0.509 13.334 1.00 72.88 200 GLY A CA 1
ATOM 1556 C C . GLY A 1 200 ? -13.406 -0.207 14.557 1.00 72.88 200 GLY A C 1
ATOM 1557 O O . GLY A 1 200 ? -13.405 0.904 15.076 1.00 72.88 200 GLY A O 1
ATOM 1558 N N . ARG A 1 201 ? -14.140 -1.211 15.042 1.00 64.44 201 ARG A N 1
ATOM 1559 C CA . ARG A 1 201 ? -14.939 -1.127 16.280 1.00 64.44 201 ARG A CA 1
ATOM 1560 C C . ARG A 1 201 ? -14.469 -2.066 17.390 1.00 64.44 201 ARG A C 1
ATOM 1562 O O . ARG A 1 201 ? -15.116 -2.134 18.430 1.00 64.44 201 ARG A O 1
ATOM 1569 N N . ILE A 1 202 ? -13.369 -2.785 17.179 1.00 66.81 202 ILE A N 1
ATOM 1570 C CA . ILE A 1 202 ? -12.883 -3.818 18.096 1.00 66.81 202 ILE A CA 1
ATOM 1571 C C . ILE A 1 202 ? -11.640 -3.289 18.814 1.00 66.81 202 ILE A C 1
ATOM 1573 O O . ILE A 1 202 ? -10.738 -2.752 18.173 1.00 66.81 202 ILE A O 1
ATOM 1577 N N . GLY A 1 203 ? -11.603 -3.445 20.136 1.00 81.56 203 GLY A N 1
ATOM 1578 C CA . GLY A 1 203 ? -10.455 -3.105 20.972 1.00 81.56 203 GLY A CA 1
ATOM 1579 C C . GLY A 1 203 ? -10.652 -1.914 21.909 1.00 81.56 203 GLY A C 1
ATOM 1580 O O . GLY A 1 203 ? -11.761 -1.401 22.085 1.00 81.56 203 GLY A O 1
ATOM 1581 N N . GLY A 1 204 ? -9.552 -1.518 22.544 1.00 79.69 204 GLY A N 1
ATOM 1582 C CA . GLY A 1 204 ? -9.523 -0.614 23.690 1.00 79.69 204 GLY A CA 1
ATOM 1583 C C . GLY A 1 204 ? -9.801 0.871 23.425 1.00 79.69 204 GLY A C 1
ATOM 1584 O O . GLY A 1 204 ? -10.182 1.319 22.338 1.00 79.69 204 GLY A O 1
ATOM 1585 N N . LYS A 1 205 ? -9.628 1.649 24.498 1.00 86.31 205 LYS A N 1
ATOM 1586 C CA . LYS A 1 205 ? -9.627 3.126 24.524 1.00 86.31 205 LYS A CA 1
ATOM 1587 C C . LYS A 1 205 ? -8.374 3.712 25.191 1.00 86.31 205 LYS A C 1
ATOM 1589 O O . LYS A 1 205 ? -8.290 4.927 25.314 1.00 86.31 205 LYS A O 1
ATOM 1594 N N . VAL A 1 206 ? -7.454 2.862 25.655 1.00 88.50 206 VAL A N 1
ATOM 1595 C CA . VAL A 1 206 ? -6.247 3.275 26.391 1.00 88.50 206 VAL A CA 1
ATOM 1596 C C . VAL A 1 206 ? -5.217 3.859 25.426 1.00 88.50 206 VAL A C 1
ATOM 1598 O O . VAL A 1 206 ? -4.654 4.915 25.683 1.00 88.50 206 VAL A O 1
ATOM 1601 N N . GLY A 1 207 ? -5.012 3.189 24.291 1.00 86.88 207 GLY A N 1
ATOM 1602 C CA . GLY A 1 207 ? -4.208 3.690 23.184 1.00 86.88 207 GLY A CA 1
ATOM 1603 C C . GLY A 1 207 ? -5.060 4.423 22.139 1.00 86.88 207 GLY A C 1
ATOM 1604 O O . GLY A 1 207 ? -6.283 4.244 22.090 1.00 86.88 207 GLY A O 1
ATOM 1605 N N . PRO A 1 208 ? -4.430 5.218 21.254 1.00 87.19 208 PRO A N 1
ATOM 1606 C CA . PRO A 1 208 ? -5.111 5.863 20.135 1.00 87.19 208 PRO A CA 1
ATOM 1607 C C . PRO A 1 208 ? -5.784 4.846 19.201 1.00 87.19 208 PRO A C 1
ATOM 1609 O O . PRO A 1 208 ? -5.318 3.716 19.036 1.00 87.19 208 PRO A O 1
ATOM 1612 N N . GLU A 1 209 ? -6.870 5.271 18.552 1.00 86.06 209 GLU A N 1
ATOM 1613 C CA . GLU A 1 209 ? -7.561 4.472 17.538 1.00 86.06 209 GLU A CA 1
ATOM 1614 C C . GLU A 1 209 ? -6.728 4.361 16.252 1.00 86.06 209 GLU A C 1
ATOM 1616 O O . GLU A 1 209 ? -6.351 5.366 15.643 1.00 86.06 209 GLU A O 1
ATOM 1621 N N . LEU A 1 210 ? -6.489 3.119 15.828 1.00 86.62 210 LEU A N 1
ATOM 1622 C CA . LEU A 1 210 ? -5.612 2.750 14.721 1.00 86.62 210 LEU A CA 1
ATOM 1623 C C . LEU A 1 210 ? -6.357 2.393 13.427 1.00 86.62 210 LEU A C 1
ATOM 1625 O O . LEU A 1 210 ? -5.708 2.041 12.450 1.00 86.62 210 LEU A O 1
ATOM 1629 N N . THR A 1 211 ? -7.690 2.506 13.377 1.00 78.44 211 THR A N 1
ATOM 1630 C CA . THR A 1 211 ? -8.525 2.161 12.202 1.00 78.44 211 THR A CA 1
ATOM 1631 C C . THR A 1 211 ? -7.992 2.719 10.875 1.00 78.44 211 THR A C 1
ATOM 1633 O O . THR A 1 211 ? -8.076 2.038 9.859 1.00 78.44 211 THR A O 1
ATOM 1636 N N . PHE A 1 212 ? -7.406 3.922 10.907 1.00 77.06 212 PHE A N 1
ATOM 1637 C CA . PHE A 1 212 ? -6.749 4.585 9.772 1.00 77.06 212 PHE A CA 1
ATOM 1638 C C . PHE A 1 212 ? -5.316 5.021 10.138 1.00 77.06 212 PHE A C 1
ATOM 1640 O O . PHE A 1 212 ? -4.910 6.160 9.899 1.00 77.06 212 PHE A O 1
ATOM 1647 N N . ALA A 1 213 ? -4.576 4.157 10.840 1.00 81.12 213 ALA A N 1
ATOM 1648 C CA . AL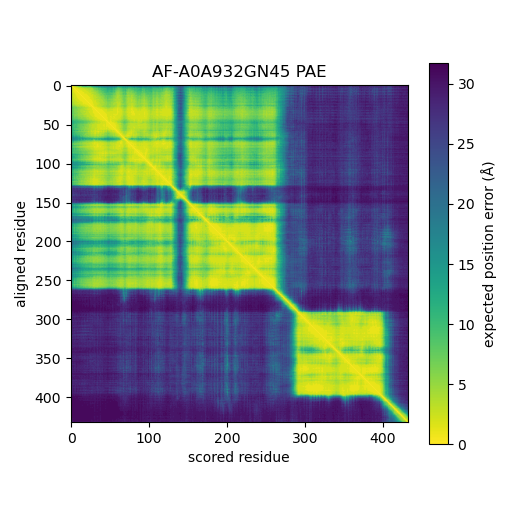A A 1 213 ? -3.227 4.458 11.314 1.00 81.12 213 ALA A CA 1
ATOM 1649 C C . ALA A 1 213 ? -2.238 4.698 10.168 1.00 81.12 213 ALA A C 1
ATOM 1651 O O . ALA A 1 213 ? -1.494 5.674 10.237 1.00 81.12 213 ALA A O 1
ATOM 1652 N N . GLY A 1 214 ? -2.273 3.883 9.108 1.00 76.88 214 GLY A N 1
ATOM 1653 C CA . GLY A 1 214 ? -1.379 4.022 7.956 1.00 76.88 214 GLY A CA 1
ATOM 1654 C C . GLY A 1 214 ? -1.519 5.378 7.258 1.00 76.88 214 GLY A C 1
ATOM 1655 O O . GLY A 1 214 ? -0.526 5.978 6.863 1.00 76.88 214 GLY A O 1
ATOM 1656 N N . GLU A 1 215 ? -2.730 5.940 7.195 1.00 71.75 215 GLU A N 1
ATOM 1657 C CA . GLU A 1 215 ? -2.955 7.281 6.626 1.00 71.75 215 GLU A CA 1
ATOM 1658 C C . GLU A 1 215 ? -2.375 8.421 7.454 1.00 71.75 215 GLU A C 1
ATOM 1660 O O . GLU A 1 215 ? -1.966 9.450 6.909 1.00 71.75 215 GLU A O 1
ATOM 1665 N N . LYS A 1 216 ? -2.401 8.264 8.779 1.00 71.44 216 LYS A N 1
ATOM 1666 C CA . LYS A 1 216 ? -1.913 9.259 9.741 1.00 71.44 216 LYS A CA 1
ATOM 1667 C C . LYS A 1 216 ? -0.412 9.112 9.990 1.00 71.44 216 LYS A C 1
ATOM 1669 O O . LYS A 1 216 ? 0.229 10.064 10.432 1.00 71.44 216 LYS A O 1
ATOM 1674 N N . ARG A 1 217 ? 0.133 7.921 9.732 1.00 75.75 217 ARG A N 1
ATOM 1675 C CA . ARG A 1 217 ? 1.525 7.534 9.939 1.00 75.75 217 ARG A CA 1
ATOM 1676 C C . ARG A 1 217 ? 1.940 6.509 8.875 1.00 75.75 217 ARG A C 1
ATOM 1678 O O . ARG A 1 217 ? 2.009 5.316 9.148 1.00 75.75 217 ARG A O 1
ATOM 1685 N N . SER A 1 218 ? 2.226 7.003 7.673 1.00 74.81 218 SER A N 1
ATOM 1686 C CA . SER A 1 218 ? 2.718 6.203 6.540 1.00 74.81 218 SER A CA 1
ATOM 1687 C C . SER A 1 218 ? 4.232 5.960 6.562 1.00 74.81 218 SER A C 1
ATOM 1689 O O . SER A 1 218 ? 4.744 5.256 5.702 1.00 74.81 218 SER A O 1
ATOM 1691 N N . ASP A 1 219 ? 4.948 6.537 7.531 1.00 79.00 219 ASP A N 1
ATOM 1692 C CA . ASP A 1 219 ? 6.391 6.373 7.732 1.00 79.00 219 ASP A CA 1
ATOM 1693 C C . ASP A 1 219 ? 6.697 5.030 8.434 1.00 79.00 219 ASP A C 1
ATOM 1695 O O . ASP A 1 219 ? 6.363 4.875 9.619 1.00 79.00 219 ASP A O 1
ATOM 1699 N N . PRO A 1 220 ? 7.333 4.059 7.747 1.00 82.69 220 PRO A N 1
ATOM 1700 C CA . PRO A 1 220 ? 7.644 2.768 8.343 1.00 82.69 220 PRO A CA 1
ATOM 1701 C C . PRO A 1 220 ? 8.812 2.812 9.330 1.00 82.69 220 PRO A C 1
ATOM 1703 O O . PRO A 1 220 ? 8.838 2.010 10.262 1.00 82.69 220 PRO A O 1
ATOM 1706 N N . GLU A 1 221 ? 9.772 3.725 9.159 1.00 83.75 221 GLU A N 1
ATOM 1707 C CA . GLU A 1 221 ? 10.922 3.844 10.062 1.00 83.75 221 GLU A CA 1
ATOM 1708 C C . GLU A 1 221 ? 10.478 4.387 11.419 1.00 83.75 221 GLU A C 1
ATOM 1710 O O . GLU A 1 221 ? 10.888 3.866 12.462 1.00 83.75 221 GLU A O 1
ATOM 1715 N N . TRP A 1 222 ? 9.563 5.365 11.416 1.00 87.00 222 TRP A N 1
ATOM 1716 C CA . TRP A 1 222 ? 8.917 5.839 12.638 1.00 87.00 222 TRP A CA 1
ATOM 1717 C C . TRP A 1 222 ? 8.170 4.709 13.350 1.00 87.00 222 TRP A C 1
ATOM 1719 O O . TRP A 1 222 ? 8.322 4.560 14.559 1.00 87.00 222 TRP A O 1
ATOM 1729 N N . LEU A 1 223 ? 7.400 3.888 12.623 1.00 89.81 223 LEU A N 1
ATOM 1730 C CA . LEU A 1 223 ? 6.663 2.760 13.210 1.00 89.81 223 LEU A CA 1
ATOM 1731 C C . LEU A 1 223 ? 7.608 1.708 13.806 1.00 89.81 223 LEU A C 1
ATOM 1733 O O . LEU A 1 223 ? 7.430 1.322 14.960 1.00 89.81 223 LEU A O 1
ATOM 1737 N N . LEU A 1 224 ? 8.647 1.301 13.071 1.00 90.12 224 LEU A N 1
ATOM 1738 C CA . LEU A 1 224 ? 9.666 0.363 13.549 1.00 90.12 224 LEU A CA 1
ATOM 1739 C C . LEU A 1 224 ? 10.366 0.878 14.811 1.00 90.12 224 LEU A C 1
ATOM 1741 O O . LEU A 1 224 ? 10.470 0.150 15.802 1.00 90.12 224 LEU A O 1
ATOM 1745 N N . LYS A 1 225 ? 10.810 2.142 14.811 1.00 90.12 225 LYS A N 1
ATOM 1746 C CA . LYS A 1 225 ? 11.439 2.752 15.988 1.00 90.12 225 LYS A CA 1
ATOM 1747 C C . LYS A 1 225 ? 10.451 2.867 17.153 1.00 90.12 225 LYS A C 1
ATOM 1749 O O . LYS A 1 225 ? 10.830 2.539 18.271 1.00 90.12 225 LYS A O 1
ATOM 1754 N N . HIS A 1 226 ? 9.196 3.239 16.900 1.00 93.56 226 HIS A N 1
ATOM 1755 C CA . HIS A 1 226 ? 8.151 3.334 17.923 1.00 93.56 226 HIS A CA 1
ATOM 1756 C C . HIS A 1 226 ? 7.830 1.978 18.558 1.00 93.56 226 HIS A C 1
ATOM 1758 O O . HIS A 1 226 ? 7.648 1.914 19.764 1.00 93.56 226 HIS A O 1
ATOM 1764 N N . PHE A 1 227 ? 7.815 0.874 17.803 1.00 95.44 227 PHE A N 1
ATOM 1765 C CA . PHE A 1 227 ? 7.646 -0.454 18.404 1.00 95.44 227 PHE A CA 1
ATOM 1766 C C . PHE A 1 227 ? 8.838 -0.862 19.279 1.00 95.44 227 PHE A C 1
ATOM 1768 O O . PHE A 1 227 ? 8.633 -1.465 20.333 1.00 95.44 227 PHE A O 1
ATOM 1775 N N . ARG A 1 228 ? 10.078 -0.534 18.884 1.00 94.81 228 ARG A N 1
ATOM 1776 C CA . ARG A 1 228 ? 11.264 -0.826 19.710 1.00 94.81 228 ARG A CA 1
ATOM 1777 C C . ARG A 1 228 ? 11.315 0.044 20.968 1.00 94.81 228 ARG A C 1
ATOM 1779 O O . ARG A 1 228 ? 11.585 -0.479 22.047 1.00 94.81 228 ARG A O 1
ATOM 1786 N N . ASP A 1 229 ? 11.057 1.340 20.841 1.00 94.50 229 ASP A N 1
ATOM 1787 C CA . ASP A 1 229 ? 11.196 2.332 21.910 1.00 94.50 229 ASP A CA 1
ATOM 1788 C C . ASP A 1 229 ? 10.132 3.445 21.762 1.00 94.50 229 ASP A C 1
ATOM 1790 O O . ASP A 1 229 ? 10.399 4.485 21.143 1.00 94.50 229 ASP A O 1
ATOM 1794 N N . PRO A 1 230 ? 8.909 3.221 22.291 1.00 94.62 230 PRO A N 1
ATOM 1795 C CA . PRO A 1 230 ? 7.810 4.181 22.192 1.00 94.62 230 PRO A CA 1
ATOM 1796 C C . PRO A 1 230 ? 8.126 5.512 22.880 1.00 94.62 230 PRO A C 1
ATOM 1798 O O . PRO A 1 230 ? 7.816 6.570 22.335 1.00 94.62 230 PRO A O 1
ATOM 1801 N N . GLU A 1 231 ? 8.770 5.457 24.048 1.00 94.12 231 GLU A N 1
ATOM 1802 C CA . GLU A 1 231 ? 9.079 6.608 24.904 1.00 94.12 231 GLU A CA 1
ATOM 1803 C C . GLU A 1 231 ? 10.057 7.579 24.220 1.00 94.12 231 GLU A C 1
ATOM 1805 O O . GLU A 1 231 ? 9.866 8.794 24.270 1.00 94.12 231 GLU A O 1
ATOM 1810 N N . SER A 1 232 ? 11.030 7.061 23.455 1.00 91.75 232 SER A N 1
ATOM 1811 C CA . SER A 1 232 ? 11.966 7.882 22.664 1.00 91.75 232 SER A CA 1
ATOM 1812 C C . SER A 1 232 ? 11.329 8.726 21.547 1.00 91.75 232 SER A C 1
ATOM 1814 O O . SER A 1 232 ? 12.001 9.581 20.961 1.00 91.75 232 SER A O 1
ATOM 1816 N N . LEU A 1 233 ? 10.066 8.459 21.195 1.00 88.94 233 LEU A N 1
ATOM 1817 C CA . LEU A 1 233 ? 9.320 9.149 20.134 1.00 88.94 233 LEU A CA 1
ATOM 1818 C C . LEU A 1 233 ? 8.038 9.822 20.630 1.00 88.94 233 LEU A C 1
ATOM 1820 O O . LEU A 1 233 ? 7.567 10.774 20.003 1.00 88.94 233 LEU A O 1
ATOM 1824 N N . VAL A 1 234 ? 7.468 9.317 21.719 1.00 89.88 234 VAL A N 1
ATOM 1825 C CA . VAL A 1 234 ? 6.258 9.810 22.366 1.00 89.88 234 VAL A CA 1
ATOM 1826 C C . VAL A 1 234 ? 6.555 9.865 23.869 1.00 89.88 234 VAL A C 1
ATOM 1828 O O . VAL A 1 234 ? 6.495 8.827 24.528 1.00 89.88 234 VAL A O 1
ATOM 1831 N N . PRO A 1 235 ? 6.894 11.047 24.419 1.00 90.75 235 PRO A N 1
ATOM 1832 C CA . PRO A 1 235 ? 7.085 11.216 25.856 1.00 90.75 235 PRO A CA 1
ATOM 1833 C C . PRO A 1 235 ? 5.865 10.731 26.646 1.00 90.75 235 PRO A C 1
ATOM 1835 O O . PRO A 1 235 ? 4.733 10.849 26.170 1.00 90.75 235 PRO A O 1
ATOM 1838 N N . ASP A 1 236 ? 6.107 10.166 27.830 1.00 88.50 236 ASP A N 1
ATOM 1839 C CA . ASP A 1 236 ? 5.085 9.608 28.728 1.00 88.50 236 ASP A CA 1
ATOM 1840 C C . ASP A 1 236 ? 4.199 8.510 28.089 1.00 88.50 236 ASP A C 1
ATOM 1842 O O . ASP A 1 236 ? 3.068 8.259 28.516 1.00 88.50 236 ASP A O 1
ATOM 1846 N N . SER A 1 237 ? 4.694 7.830 27.045 1.00 90.44 237 SER A N 1
ATOM 1847 C CA . SER A 1 237 ? 3.945 6.770 26.364 1.00 90.44 237 SER A CA 1
ATOM 1848 C C . SER A 1 237 ? 3.721 5.554 27.262 1.00 90.44 237 SER A C 1
ATOM 1850 O O . SER A 1 237 ? 4.640 4.804 27.576 1.00 90.44 237 SER A O 1
ATOM 1852 N N . ALA A 1 238 ? 2.454 5.279 27.574 1.00 91.12 238 ALA A N 1
ATOM 1853 C CA . ALA A 1 238 ? 2.027 4.050 28.246 1.00 91.12 238 ALA A CA 1
ATOM 1854 C C . ALA A 1 238 ? 2.097 2.789 27.348 1.00 91.12 238 ALA A C 1
ATOM 1856 O O . ALA A 1 238 ? 1.648 1.713 27.752 1.00 91.12 238 ALA A O 1
ATOM 1857 N N . MET A 1 239 ? 2.602 2.897 26.112 1.00 94.81 239 MET A N 1
ATOM 1858 C CA . MET A 1 239 ? 2.791 1.747 25.228 1.00 94.81 239 MET A CA 1
ATOM 1859 C C . MET A 1 239 ? 4.058 0.974 25.632 1.00 94.81 239 MET A C 1
ATOM 1861 O O . MET A 1 239 ? 5.121 1.580 25.743 1.00 94.81 239 MET A O 1
ATOM 1865 N N . PRO A 1 240 ? 3.997 -0.358 25.816 1.00 94.50 240 PRO A N 1
ATOM 1866 C CA . PRO A 1 240 ? 5.182 -1.143 26.140 1.00 94.50 240 PRO A CA 1
ATOM 1867 C C . PRO A 1 240 ? 6.155 -1.225 24.955 1.00 94.50 240 PRO A C 1
ATOM 1869 O O . PRO A 1 240 ? 5.751 -1.228 23.791 1.00 94.50 240 PRO A O 1
ATOM 1872 N N . SER A 1 241 ? 7.446 -1.352 25.266 1.00 95.44 241 SER A N 1
ATOM 1873 C CA . SER A 1 241 ? 8.499 -1.650 24.290 1.00 95.44 241 SER A CA 1
ATOM 1874 C C . SER A 1 241 ? 8.410 -3.101 23.803 1.00 95.44 241 SER A C 1
ATOM 1876 O O . SER A 1 241 ? 8.348 -4.034 24.605 1.00 95.44 241 SER A O 1
ATOM 1878 N N . TYR A 1 242 ? 8.492 -3.288 22.485 1.00 95.56 242 TYR A N 1
ATOM 1879 C CA . TYR A 1 242 ? 8.537 -4.583 21.800 1.00 95.56 242 TYR A CA 1
ATOM 1880 C C . TYR A 1 242 ? 9.937 -4.903 21.247 1.00 95.56 242 TYR A C 1
ATOM 1882 O O . TYR A 1 242 ? 10.083 -5.663 20.291 1.00 95.56 242 TYR A O 1
ATOM 1890 N N . LYS A 1 243 ? 10.998 -4.355 21.860 1.00 93.56 243 LYS A N 1
ATOM 1891 C CA . LYS A 1 243 ? 12.412 -4.605 21.491 1.00 93.56 243 LYS A CA 1
ATOM 1892 C C . LYS A 1 243 ? 12.866 -6.071 21.590 1.00 93.56 243 LYS A C 1
ATOM 1894 O O . LYS A 1 243 ? 13.991 -6.386 21.224 1.00 93.56 243 LYS A O 1
ATOM 1899 N N . ASN A 1 244 ? 12.026 -6.943 22.146 1.00 93.75 244 ASN A N 1
ATOM 1900 C CA . ASN A 1 244 ? 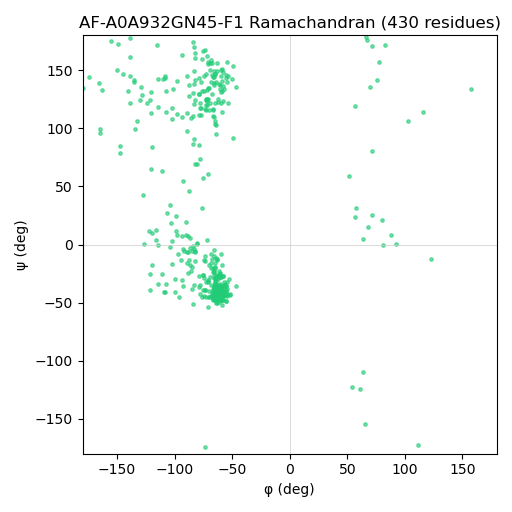12.233 -8.386 22.244 1.00 93.75 244 ASN A CA 1
ATOM 1901 C C . ASN A 1 244 ? 11.704 -9.169 21.028 1.00 93.75 244 ASN A C 1
ATOM 1903 O O . ASN A 1 244 ? 11.891 -10.382 20.980 1.00 93.75 244 ASN A O 1
ATOM 1907 N N . LEU A 1 245 ? 11.017 -8.513 20.088 1.00 94.50 245 LEU A N 1
ATOM 1908 C CA . LEU A 1 245 ? 10.594 -9.121 18.827 1.00 94.50 245 LEU A CA 1
ATOM 1909 C C . LEU A 1 245 ? 11.727 -9.079 17.799 1.00 94.50 245 LEU A C 1
ATOM 1911 O O . LEU A 1 245 ? 12.541 -8.155 17.794 1.00 94.50 245 LEU A O 1
ATOM 1915 N N . GLY A 1 246 ? 11.757 -10.071 16.909 1.00 94.94 246 GLY A N 1
ATOM 1916 C CA . GLY A 1 246 ? 12.707 -10.089 15.797 1.00 94.94 246 GLY A CA 1
ATOM 1917 C C . GLY A 1 246 ? 12.413 -8.999 14.760 1.00 94.94 246 GLY A C 1
ATOM 1918 O O . GLY A 1 246 ? 11.283 -8.530 14.632 1.00 94.94 246 GLY A O 1
ATOM 1919 N N . GLU A 1 247 ? 13.414 -8.635 13.958 1.00 91.50 247 GLU A N 1
ATOM 1920 C CA . GLU A 1 247 ? 13.269 -7.621 12.901 1.00 91.50 247 GLU A CA 1
ATOM 1921 C C . GLU A 1 247 ? 12.136 -7.936 11.912 1.00 91.50 247 GLU A C 1
ATOM 1923 O O . GLU A 1 247 ? 11.346 -7.058 11.573 1.00 91.50 247 GLU A O 1
ATOM 1928 N N . GLU A 1 248 ? 11.988 -9.200 11.510 1.00 92.62 248 GLU A N 1
ATOM 1929 C CA . GLU A 1 248 ? 10.894 -9.638 10.633 1.00 92.62 248 GLU A CA 1
ATOM 1930 C C . GLU A 1 248 ? 9.512 -9.496 11.295 1.00 92.62 248 GLU A C 1
ATOM 1932 O O . GLU A 1 248 ? 8.532 -9.172 10.627 1.00 92.62 248 GLU A O 1
ATOM 1937 N N . GLU A 1 249 ? 9.420 -9.679 12.615 1.00 95.50 249 GLU A N 1
ATOM 1938 C CA . GLU A 1 249 ? 8.176 -9.514 13.373 1.00 95.50 249 GLU A CA 1
ATOM 1939 C C . GLU A 1 249 ? 7.801 -8.034 13.533 1.00 95.50 249 GLU A C 1
ATOM 1941 O O . GLU A 1 249 ? 6.631 -7.671 13.396 1.00 95.50 249 GLU A O 1
ATOM 1946 N N . LEU A 1 250 ? 8.791 -7.165 13.757 1.00 94.88 250 LEU A N 1
ATOM 1947 C CA . LEU A 1 250 ? 8.615 -5.710 13.784 1.00 94.88 250 LEU A CA 1
ATOM 1948 C C . LEU A 1 250 ? 8.226 -5.158 12.403 1.00 94.88 250 LEU A C 1
ATOM 1950 O O . LEU A 1 250 ? 7.357 -4.285 12.309 1.00 94.88 250 LEU A O 1
ATOM 1954 N N . GLN A 1 251 ? 8.805 -5.694 11.323 1.00 93.75 251 GLN A N 1
ATOM 1955 C CA . GLN A 1 251 ? 8.387 -5.389 9.951 1.00 93.75 251 GLN A CA 1
ATOM 1956 C C . GLN A 1 251 ? 6.968 -5.887 9.669 1.00 93.75 251 GLN A C 1
ATOM 1958 O O . GLN A 1 251 ? 6.180 -5.155 9.076 1.00 93.75 251 GLN A O 1
ATOM 1963 N N . ALA A 1 252 ? 6.603 -7.084 10.131 1.00 94.69 252 ALA A N 1
ATOM 1964 C CA . ALA A 1 252 ? 5.254 -7.617 9.978 1.00 94.69 252 ALA A CA 1
ATOM 1965 C C . ALA A 1 252 ? 4.208 -6.755 10.709 1.00 94.69 252 ALA A C 1
ATOM 1967 O O . ALA A 1 252 ? 3.204 -6.366 10.111 1.00 94.69 252 ALA A O 1
ATOM 1968 N N . LEU A 1 253 ? 4.456 -6.380 11.971 1.00 94.81 253 LEU A N 1
ATOM 1969 C CA . LEU A 1 253 ? 3.605 -5.444 12.722 1.00 94.81 253 LEU A CA 1
ATOM 1970 C C . LEU A 1 253 ? 3.487 -4.081 12.024 1.00 94.81 253 LEU A C 1
ATOM 1972 O O . LEU A 1 253 ? 2.383 -3.549 11.899 1.00 94.81 253 LEU A O 1
ATOM 1976 N N . THR A 1 254 ? 4.602 -3.549 11.519 1.00 93.56 254 THR A N 1
ATOM 1977 C CA . THR A 1 254 ? 4.629 -2.311 10.726 1.00 93.56 254 THR A CA 1
ATOM 1978 C C . THR A 1 254 ? 3.782 -2.439 9.457 1.00 93.56 254 THR A C 1
ATOM 1980 O O . THR A 1 254 ? 2.930 -1.587 9.222 1.00 93.56 254 THR A O 1
ATOM 1983 N N . ALA A 1 255 ? 3.919 -3.524 8.686 1.00 91.44 255 ALA A N 1
ATOM 1984 C CA . ALA A 1 255 ? 3.104 -3.785 7.497 1.00 91.44 255 ALA A CA 1
ATOM 1985 C C . ALA A 1 255 ? 1.603 -3.860 7.827 1.00 91.44 255 ALA A C 1
ATOM 1987 O O . ALA A 1 255 ? 0.780 -3.312 7.095 1.00 91.44 255 ALA A O 1
ATOM 1988 N N . PHE A 1 256 ? 1.237 -4.481 8.954 1.00 91.19 256 PHE A N 1
ATOM 1989 C CA . PHE A 1 256 ? -0.153 -4.511 9.401 1.00 91.19 256 PHE A CA 1
ATOM 1990 C C . PHE A 1 256 ? -0.681 -3.116 9.746 1.00 91.19 256 PHE A C 1
ATOM 1992 O O . PHE A 1 256 ? -1.732 -2.741 9.234 1.00 91.19 256 PHE A O 1
ATOM 1999 N N . VAL A 1 257 ? 0.039 -2.310 10.531 1.00 91.06 257 VAL A N 1
ATOM 2000 C CA . VAL A 1 257 ? -0.417 -0.950 10.880 1.00 91.06 257 VAL A CA 1
ATOM 2001 C C . VAL A 1 257 ? -0.467 -0.023 9.657 1.00 91.06 257 VAL A C 1
ATOM 2003 O O . VAL A 1 257 ? -1.419 0.747 9.526 1.00 91.06 257 VAL A O 1
ATOM 2006 N N . LEU A 1 258 ? 0.479 -0.145 8.720 1.00 86.88 258 LEU A N 1
ATOM 2007 C CA . LEU A 1 258 ? 0.465 0.579 7.441 1.00 86.88 258 LEU A CA 1
ATOM 2008 C C . LEU A 1 258 ? -0.720 0.193 6.541 1.00 86.88 258 LEU A C 1
ATOM 2010 O O . LEU A 1 258 ? -1.187 1.035 5.775 1.00 86.88 258 LEU A O 1
ATOM 2014 N N . SER A 1 259 ? -1.227 -1.042 6.652 1.00 85.38 259 SER A N 1
ATOM 2015 C CA . SER A 1 259 ? -2.416 -1.511 5.920 1.00 85.38 259 SER A CA 1
ATOM 2016 C C . SER A 1 259 ? -3.742 -0.950 6.452 1.00 85.38 259 SER A C 1
ATOM 2018 O O . SER A 1 259 ? -4.764 -1.035 5.773 1.00 85.38 259 SER A O 1
ATOM 2020 N N . LEU A 1 260 ? -3.750 -0.353 7.652 1.00 83.50 260 LEU A N 1
ATOM 2021 C CA . LEU A 1 260 ? -4.948 0.242 8.250 1.00 83.50 260 LEU A CA 1
ATOM 2022 C C . LEU A 1 260 ? -5.221 1.615 7.617 1.00 83.50 260 LEU A C 1
ATOM 2024 O O . LEU A 1 260 ? -4.774 2.649 8.123 1.00 83.50 260 LEU A O 1
ATOM 2028 N N . ARG A 1 261 ? -5.927 1.607 6.480 1.00 75.94 261 ARG A N 1
ATOM 2029 C CA . ARG A 1 261 ? -6.241 2.773 5.633 1.00 75.94 261 ARG A CA 1
ATOM 2030 C C . ARG A 1 261 ? -7.686 2.726 5.128 1.00 75.94 261 ARG A C 1
ATOM 2032 O O . ARG A 1 261 ? -8.299 1.659 5.104 1.00 75.94 261 ARG A O 1
ATOM 2039 N N . GLU A 1 262 ? -8.238 3.854 4.686 1.00 63.59 262 GLU A N 1
ATOM 2040 C CA . GLU A 1 262 ? -9.407 3.844 3.807 1.00 63.59 262 GLU A CA 1
ATOM 2041 C C . GLU A 1 262 ? -9.001 3.440 2.386 1.00 63.59 262 GLU A C 1
ATOM 2043 O O . GLU A 1 262 ? -7.936 3.804 1.889 1.00 63.59 262 GLU A O 1
ATOM 2048 N N . VAL A 1 263 ? -9.882 2.715 1.693 1.00 50.47 263 VAL A N 1
ATOM 2049 C CA . VAL A 1 263 ? -9.644 2.346 0.293 1.00 50.47 263 VAL A CA 1
ATOM 2050 C C . VAL A 1 263 ? -9.814 3.573 -0.608 1.00 50.47 263 VAL A C 1
ATOM 2052 O O . VAL A 1 263 ? -10.915 4.157 -0.612 1.00 50.47 263 VAL A O 1
ATOM 2055 N N . PRO A 1 264 ? -8.799 3.942 -1.418 1.00 43.41 264 PRO A N 1
ATOM 2056 C CA . PRO A 1 264 ? -8.933 4.982 -2.428 1.00 43.41 264 PRO A CA 1
ATOM 2057 C C . PRO A 1 264 ? -9.985 4.582 -3.467 1.00 43.41 264 PRO A C 1
ATOM 2059 O O . PRO A 1 264 ? -9.886 3.546 -4.127 1.00 43.41 264 PRO A O 1
ATOM 2062 N N . PHE A 1 265 ? -11.005 5.425 -3.630 1.00 34.69 265 PHE A N 1
ATOM 2063 C CA . PHE A 1 265 ? -12.131 5.180 -4.540 1.00 34.69 265 PHE A CA 1
ATOM 2064 C C . PHE A 1 265 ? -11.695 4.973 -6.006 1.00 34.69 265 PHE A C 1
ATOM 2066 O O . PHE A 1 265 ? -12.343 4.234 -6.745 1.00 34.69 265 PHE A O 1
ATOM 2073 N N . THR A 1 266 ? -10.560 5.556 -6.401 1.00 38.28 266 THR A N 1
ATOM 2074 C CA . THR A 1 266 ? -9.969 5.462 -7.745 1.00 38.28 266 THR A CA 1
ATOM 2075 C C . THR A 1 266 ? -9.560 4.045 -8.158 1.00 38.28 266 THR A C 1
ATOM 2077 O O . THR A 1 266 ? -9.563 3.753 -9.348 1.00 38.28 266 THR A O 1
ATOM 2080 N N . LEU A 1 267 ? -9.255 3.140 -7.219 1.00 36.69 267 LEU A N 1
ATOM 2081 C CA . LEU A 1 267 ? -8.890 1.752 -7.550 1.00 36.69 267 LEU A CA 1
ATOM 2082 C C . LEU A 1 267 ? -10.123 0.856 -7.776 1.00 36.69 267 LEU A C 1
ATOM 2084 O O . LEU A 1 267 ? -10.113 -0.009 -8.653 1.00 36.69 267 LEU A O 1
ATOM 2088 N N . ILE A 1 268 ? -11.209 1.104 -7.034 1.00 36.25 268 ILE A N 1
ATOM 2089 C CA . ILE A 1 268 ? -12.470 0.344 -7.133 1.00 36.25 268 ILE A CA 1
ATOM 2090 C C . ILE A 1 268 ? -13.257 0.728 -8.400 1.00 36.25 268 ILE A C 1
ATOM 2092 O O . ILE A 1 268 ? -13.995 -0.091 -8.942 1.00 36.25 268 ILE A O 1
ATOM 2096 N N . ALA A 1 269 ? -13.067 1.946 -8.918 1.00 29.03 269 ALA A N 1
ATOM 2097 C CA . ALA A 1 269 ? -13.778 2.466 -10.089 1.00 29.03 269 ALA A CA 1
ATOM 2098 C C . ALA A 1 269 ? -13.473 1.743 -11.421 1.00 29.03 269 ALA A C 1
ATOM 2100 O O . ALA A 1 269 ? -14.140 2.015 -12.416 1.00 29.03 269 ALA A O 1
ATOM 2101 N N . SER A 1 270 ? -12.535 0.785 -11.457 1.00 34.91 270 SER A N 1
ATOM 2102 C CA . SER A 1 270 ? -12.348 -0.091 -12.623 1.00 34.91 270 SER A CA 1
ATOM 2103 C C . SER A 1 270 ? -13.415 -1.196 -12.680 1.00 34.91 270 SER A C 1
ATOM 2105 O O . SER A 1 270 ? -13.156 -2.379 -12.436 1.00 34.91 270 SER A O 1
ATOM 2107 N N . ALA A 1 271 ? -14.631 -0.779 -13.051 1.00 33.62 271 ALA A N 1
ATOM 2108 C CA . ALA A 1 271 ? -15.658 -1.647 -13.623 1.00 33.62 271 ALA A CA 1
ATOM 2109 C C . ALA A 1 271 ? -15.062 -2.491 -14.775 1.00 33.62 271 ALA A C 1
ATOM 2111 O O . ALA A 1 271 ? -14.073 -2.078 -15.388 1.00 33.62 271 ALA A O 1
ATOM 2112 N N . PRO A 1 272 ? -15.606 -3.684 -15.082 1.00 33.62 272 PRO A N 1
ATOM 2113 C CA . PRO A 1 272 ? -15.007 -4.561 -16.082 1.00 33.62 272 PRO A CA 1
ATOM 2114 C C . PRO A 1 272 ? -15.055 -3.916 -17.472 1.00 33.62 272 PRO A C 1
ATOM 2116 O O . PRO A 1 272 ? -16.108 -3.862 -18.106 1.00 33.62 272 PRO A O 1
ATOM 2119 N N . LEU A 1 273 ? -13.893 -3.460 -17.945 1.00 34.59 273 LEU A N 1
ATOM 2120 C CA . LEU A 1 273 ? -13.696 -2.988 -19.310 1.00 34.59 273 LEU A CA 1
ATOM 2121 C C . LEU A 1 273 ? -14.041 -4.120 -20.285 1.00 34.59 273 LEU A C 1
ATOM 2123 O O . LEU A 1 273 ? -13.348 -5.138 -20.338 1.00 34.59 273 LEU A O 1
ATOM 2127 N N . GLN A 1 274 ? -15.097 -3.934 -21.074 1.00 29.70 274 GLN A N 1
ATOM 2128 C CA . GLN A 1 274 ? -15.262 -4.702 -22.303 1.00 29.70 274 GLN A CA 1
ATOM 2129 C C . GLN A 1 274 ? -14.278 -4.150 -23.349 1.00 29.70 274 GLN A C 1
ATOM 2131 O O . GLN A 1 274 ? -14.216 -2.929 -23.521 1.00 29.70 274 GLN A O 1
ATOM 2136 N N . PRO A 1 275 ? -13.509 -5.000 -24.054 1.00 36.59 275 PRO A N 1
ATOM 2137 C CA . PRO A 1 275 ? -12.711 -4.545 -25.185 1.00 36.59 275 PRO A CA 1
ATOM 2138 C C . PRO A 1 275 ? -13.632 -4.034 -26.304 1.00 36.59 275 PRO A C 1
ATOM 2140 O O . PRO A 1 275 ? -14.696 -4.594 -26.563 1.00 36.59 275 PRO A O 1
ATOM 2143 N N . GLN A 1 276 ? -13.232 -2.937 -26.944 1.00 33.75 276 GLN A N 1
ATOM 2144 C CA . GLN A 1 276 ? -14.052 -2.206 -27.913 1.00 33.75 276 GLN A CA 1
ATOM 2145 C C . GLN A 1 276 ? -14.088 -2.916 -29.284 1.00 33.75 276 GLN A C 1
ATOM 2147 O O . GLN A 1 276 ? -13.043 -3.317 -29.790 1.00 33.75 276 GLN A O 1
ATOM 2152 N N . THR A 1 277 ? -15.270 -2.935 -29.927 1.00 27.80 277 THR A N 1
ATOM 2153 C CA . THR A 1 277 ? -15.579 -3.425 -31.303 1.00 27.80 277 THR A CA 1
ATOM 2154 C C . THR A 1 277 ? -15.494 -4.962 -31.505 1.00 27.80 277 THR A C 1
ATOM 2156 O O . THR A 1 277 ? -14.571 -5.595 -31.015 1.00 27.80 277 THR A O 1
ATOM 2159 N N . VAL A 1 278 ? -16.422 -5.675 -32.173 1.00 26.55 278 VAL A N 1
ATOM 2160 C CA . VAL A 1 278 ? -17.430 -5.333 -33.213 1.00 26.55 278 VAL A CA 1
ATOM 2161 C C . VAL A 1 278 ? -18.824 -6.007 -33.014 1.00 26.55 278 VAL A C 1
ATOM 2163 O O . VAL A 1 278 ? -19.057 -6.762 -32.081 1.00 26.55 278 VAL A O 1
ATOM 2166 N N . VAL A 1 279 ? -19.751 -5.664 -33.919 1.00 26.59 279 VAL A N 1
ATOM 2167 C CA . VAL A 1 279 ? -21.230 -5.783 -33.982 1.00 26.59 279 VAL A CA 1
ATOM 2168 C C . VAL A 1 279 ? -21.900 -7.189 -33.905 1.00 26.59 279 VAL A C 1
ATOM 2170 O O . VAL A 1 279 ? -21.405 -8.149 -34.481 1.00 26.59 279 VAL A O 1
ATOM 2173 N N . ALA A 1 280 ? -23.136 -7.191 -33.353 1.00 24.19 280 ALA A N 1
ATOM 2174 C CA . ALA A 1 280 ? -24.324 -8.064 -33.586 1.00 24.19 280 ALA A CA 1
ATOM 2175 C C . ALA A 1 280 ? -24.741 -9.205 -32.606 1.00 24.19 280 ALA A C 1
ATOM 2177 O O . ALA A 1 280 ? -24.276 -10.334 -32.677 1.00 24.19 280 ALA A O 1
ATOM 2178 N N . LEU A 1 281 ? -25.839 -8.907 -31.881 1.00 33.38 281 LEU A N 1
ATOM 2179 C CA . LEU A 1 281 ? -27.051 -9.736 -31.666 1.00 33.38 281 LEU A CA 1
ATOM 2180 C C . LEU A 1 281 ? -27.019 -11.011 -30.781 1.00 33.38 281 LEU A C 1
ATOM 2182 O O . LEU A 1 281 ? -27.173 -12.107 -31.300 1.00 33.38 281 LEU A O 1
ATOM 2186 N N . THR A 1 282 ? -27.088 -10.840 -29.447 1.00 26.17 282 THR A N 1
ATOM 2187 C CA . THR A 1 282 ? -28.077 -11.526 -28.556 1.00 26.17 282 THR A CA 1
ATOM 2188 C C . THR A 1 282 ? -28.145 -10.873 -27.153 1.00 26.17 282 THR A C 1
ATOM 2190 O O . THR A 1 282 ? 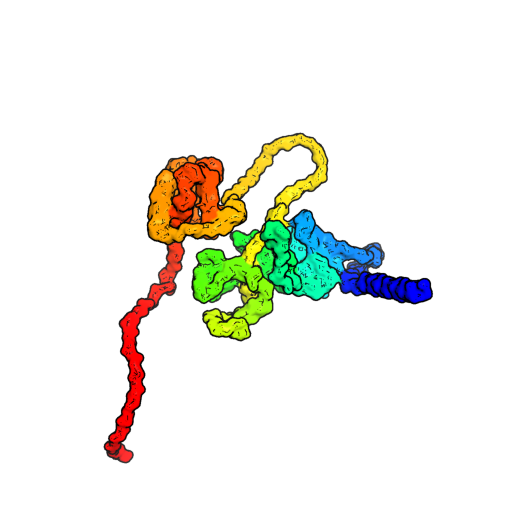-27.090 -10.563 -26.601 1.00 26.17 282 THR A O 1
ATOM 2193 N N . PRO A 1 283 ? -29.337 -10.692 -26.537 1.00 30.42 283 PRO A N 1
ATOM 2194 C CA . PRO A 1 283 ? -29.514 -10.361 -25.109 1.00 30.42 283 PRO A CA 1
ATOM 2195 C C . PRO A 1 283 ? -29.473 -11.623 -24.189 1.00 30.42 283 PRO A C 1
ATOM 2197 O O . PRO A 1 283 ? -29.423 -12.736 -24.710 1.00 30.42 283 PRO A O 1
ATOM 2200 N N . PRO A 1 284 ? -29.420 -11.494 -22.839 1.00 38.62 284 PRO A N 1
ATOM 2201 C CA . PRO A 1 284 ? -28.395 -12.195 -22.043 1.00 38.62 284 PRO A CA 1
ATOM 2202 C C . PRO A 1 284 ? -28.886 -13.274 -21.048 1.00 38.62 284 PRO A C 1
ATOM 2204 O O . PRO A 1 284 ? -30.068 -13.353 -20.721 1.00 38.62 284 PRO A O 1
ATOM 2207 N N . PRO A 1 285 ? -27.928 -14.014 -20.455 1.00 33.09 285 PRO A N 1
ATOM 2208 C CA . PRO A 1 285 ? -28.015 -14.555 -19.083 1.00 33.09 285 PRO A CA 1
ATOM 2209 C C . PRO A 1 285 ? -26.694 -14.360 -18.274 1.00 33.09 285 PRO A C 1
ATOM 2211 O O . PRO A 1 285 ? -25.620 -14.567 -18.827 1.00 33.09 285 PRO A O 1
ATOM 2214 N N . VAL A 1 286 ? -26.597 -14.021 -16.975 1.00 28.39 286 VAL A N 1
ATOM 2215 C CA . VAL A 1 286 ? -27.479 -13.491 -15.896 1.00 28.39 286 VAL A CA 1
ATOM 2216 C C . VAL A 1 286 ? -26.560 -12.658 -14.947 1.00 28.39 286 VAL A C 1
ATOM 2218 O O . VAL A 1 286 ? -25.377 -13.000 -14.847 1.00 28.39 286 VAL A O 1
ATOM 2221 N N . PRO A 1 287 ? -27.002 -11.593 -14.232 1.00 36.25 287 PRO A N 1
ATOM 2222 C CA . PRO A 1 287 ? -26.128 -10.852 -13.307 1.00 36.25 287 PRO A CA 1
ATOM 2223 C C . PRO A 1 287 ? -25.663 -11.683 -12.098 1.00 36.25 287 PRO A C 1
ATOM 2225 O O . PRO A 1 287 ? -26.470 -12.356 -11.461 1.00 36.25 287 PRO A O 1
ATOM 2228 N N . ARG A 1 288 ? -24.386 -11.556 -11.702 1.00 39.38 288 ARG A N 1
ATOM 2229 C CA . ARG A 1 288 ? -23.953 -11.915 -10.337 1.00 39.38 288 ARG A CA 1
ATOM 2230 C C . ARG A 1 288 ? -24.469 -10.846 -9.374 1.00 39.38 288 ARG A C 1
ATOM 2232 O O . ARG A 1 288 ? -24.239 -9.661 -9.604 1.00 39.38 288 ARG A O 1
ATOM 2239 N N . GLU A 1 289 ? -25.195 -11.261 -8.340 1.00 37.38 289 GLU A N 1
ATOM 2240 C CA . GLU A 1 289 ? -25.952 -10.347 -7.480 1.00 37.38 289 GLU A CA 1
ATOM 2241 C C . GLU A 1 289 ? -25.056 -9.341 -6.744 1.00 37.38 289 GLU A C 1
ATOM 2243 O O . GLU A 1 289 ? -24.128 -9.705 -6.023 1.00 37.38 289 GLU A O 1
ATOM 2248 N N . ALA A 1 290 ? -25.360 -8.052 -6.907 1.00 42.81 290 ALA A N 1
ATOM 2249 C CA . ALA A 1 290 ? -24.644 -6.980 -6.231 1.00 42.81 290 ALA A CA 1
ATOM 2250 C C . ALA A 1 290 ? -25.005 -6.929 -4.736 1.00 42.81 290 ALA A C 1
ATOM 2252 O O . ALA A 1 290 ? -26.171 -6.690 -4.378 1.00 42.81 290 ALA A O 1
ATOM 2253 N N . HIS A 1 291 ? -23.982 -7.091 -3.891 1.00 59.72 291 HIS A N 1
ATOM 2254 C CA . HIS A 1 291 ? -24.018 -6.889 -2.441 1.00 59.72 291 HIS A CA 1
ATOM 2255 C C . HIS A 1 291 ? -24.719 -5.559 -2.100 1.00 59.72 291 HIS A C 1
ATOM 2257 O O . HIS A 1 291 ? -24.535 -4.553 -2.790 1.00 59.72 291 HIS A O 1
ATOM 2263 N N . TRP A 1 292 ? -25.607 -5.544 -1.099 1.00 75.25 292 TRP A N 1
ATOM 2264 C CA . TRP A 1 292 ? -26.418 -4.353 -0.820 1.00 75.25 292 TRP A CA 1
ATOM 2265 C C . TRP A 1 292 ? -25.645 -3.348 0.030 1.00 75.25 292 TRP A C 1
ATOM 2267 O O . TRP A 1 292 ? -25.693 -3.378 1.257 1.00 75.25 292 TRP A O 1
ATOM 2277 N N . GLU A 1 293 ? -24.946 -2.433 -0.632 1.00 77.50 293 GLU A N 1
ATOM 2278 C CA . GLU A 1 293 ? -24.141 -1.405 0.027 1.00 77.50 293 GLU A CA 1
ATOM 2279 C C . GLU A 1 293 ? -24.762 -0.013 -0.096 1.00 77.50 293 GLU A C 1
ATOM 2281 O O . GLU A 1 293 ? -25.405 0.327 -1.090 1.00 77.50 293 GLU A O 1
ATOM 2286 N N . ALA A 1 294 ? -24.590 0.788 0.957 1.00 70.62 294 ALA A N 1
ATOM 2287 C CA . ALA A 1 294 ? -25.028 2.176 0.983 1.00 70.62 294 ALA A CA 1
ATOM 2288 C C . ALA A 1 294 ? -23.984 3.080 0.297 1.00 70.62 294 ALA A C 1
ATOM 2290 O O . ALA A 1 294 ? -22.786 2.883 0.526 1.00 70.62 294 ALA A O 1
ATOM 2291 N N . PRO A 1 295 ? -24.396 4.110 -0.470 1.00 71.69 295 PRO A N 1
ATOM 2292 C CA . PRO A 1 295 ? -23.488 5.125 -1.006 1.00 71.69 295 PRO A CA 1
ATOM 2293 C C . PRO A 1 295 ? -22.574 5.710 0.081 1.00 71.69 295 PRO A C 1
ATOM 2295 O O . PRO A 1 295 ? -23.015 5.915 1.212 1.00 71.69 295 PRO A O 1
ATOM 2298 N N . ARG A 1 296 ? -21.299 5.995 -0.233 1.00 52.06 296 ARG A N 1
ATOM 2299 C CA . ARG A 1 296 ? -20.284 6.356 0.784 1.00 52.06 296 ARG A CA 1
ATOM 2300 C C . ARG A 1 296 ? -20.715 7.534 1.670 1.00 52.06 296 ARG A C 1
ATOM 2302 O O . ARG A 1 296 ? -20.553 7.457 2.881 1.00 52.06 296 ARG A O 1
ATOM 2309 N N . ASN A 1 297 ? -21.303 8.586 1.102 1.00 54.81 297 ASN A N 1
ATOM 2310 C CA . ASN A 1 297 ? -21.811 9.749 1.845 1.00 54.81 297 ASN A CA 1
ATOM 2311 C C . ASN A 1 297 ? -22.919 9.389 2.856 1.00 54.81 297 ASN A C 1
ATOM 2313 O O . ASN A 1 297 ? -22.991 9.974 3.934 1.00 54.81 297 ASN A O 1
ATOM 2317 N N . GLU A 1 298 ? -23.763 8.414 2.525 1.00 73.06 298 GLU A N 1
ATOM 2318 C CA . GLU A 1 298 ? -24.811 7.893 3.402 1.00 73.06 298 GLU A CA 1
ATOM 2319 C C . GLU A 1 298 ? -24.216 6.941 4.452 1.00 73.06 298 GLU A C 1
ATOM 2321 O O . GLU A 1 298 ? -24.519 7.057 5.636 1.00 73.06 298 GLU A O 1
ATOM 2326 N N . ASN A 1 299 ? -23.290 6.063 4.049 1.00 66.94 299 ASN A N 1
ATOM 2327 C CA . ASN A 1 299 ? -22.610 5.108 4.929 1.00 66.94 299 ASN A CA 1
ATOM 2328 C C . ASN A 1 299 ? -21.724 5.791 5.994 1.00 66.94 299 ASN A C 1
ATOM 2330 O O . ASN A 1 299 ? -21.580 5.289 7.110 1.00 66.94 299 ASN A O 1
ATOM 2334 N N . LEU A 1 300 ? -21.149 6.951 5.653 1.00 62.12 300 LEU A N 1
ATOM 2335 C CA . LEU A 1 300 ? -20.360 7.808 6.542 1.00 62.12 300 LEU A CA 1
ATOM 2336 C C . LEU A 1 300 ? -21.202 8.775 7.387 1.00 62.12 300 LEU A C 1
ATOM 2338 O O . LEU A 1 300 ? -20.629 9.460 8.234 1.00 62.12 300 LEU A O 1
ATOM 2342 N N . ARG A 1 301 ? -22.529 8.860 7.192 1.00 78.12 301 ARG A N 1
ATOM 2343 C CA . ARG A 1 301 ? -23.360 9.797 7.961 1.00 78.12 301 ARG A CA 1
ATOM 2344 C C . ARG A 1 301 ? -23.254 9.476 9.463 1.00 78.12 301 ARG A C 1
ATOM 2346 O O . ARG A 1 301 ? -23.596 8.354 9.852 1.00 78.12 301 ARG A O 1
ATOM 2353 N N . PRO A 1 302 ? -22.821 10.430 10.311 1.00 74.25 302 PRO A N 1
ATOM 2354 C CA . PRO A 1 302 ? -22.792 10.226 11.752 1.00 74.25 302 PRO A CA 1
ATOM 2355 C C . PRO A 1 302 ? -24.221 10.102 12.282 1.00 74.25 302 PRO A C 1
ATOM 2357 O O . PRO A 1 302 ? -25.129 10.779 11.797 1.00 74.25 302 PRO A O 1
ATOM 2360 N N . ASN A 1 303 ? -24.411 9.255 13.289 1.00 87.44 303 ASN A N 1
ATOM 2361 C CA . ASN A 1 303 ? -25.676 9.151 13.999 1.00 87.44 303 ASN A CA 1
ATOM 2362 C C . ASN A 1 303 ? -25.867 10.400 14.887 1.00 87.44 303 ASN A C 1
ATOM 2364 O O . ASN A 1 303 ? -25.073 10.603 15.807 1.00 87.44 303 ASN A O 1
ATOM 2368 N N . PRO A 1 304 ? -26.880 11.252 14.637 1.00 89.12 304 PRO A N 1
ATOM 2369 C CA . PRO A 1 304 ? -27.127 12.448 15.434 1.00 89.12 304 PRO A CA 1
ATOM 2370 C C . PRO A 1 304 ? -27.907 12.145 16.723 1.00 89.12 304 PRO A C 1
ATOM 2372 O O . PRO A 1 304 ? -28.108 13.050 17.529 1.00 89.12 304 PRO A O 1
ATOM 2375 N N . VAL A 1 305 ? -28.379 10.905 16.920 1.00 87.75 305 VAL A N 1
ATOM 2376 C CA . VAL A 1 305 ? -29.180 10.506 18.082 1.00 87.75 305 VAL A CA 1
ATOM 2377 C C . VAL A 1 305 ? -28.343 9.628 19.016 1.00 87.75 305 VAL A C 1
ATOM 2379 O O . VAL A 1 305 ? -28.014 8.496 18.650 1.00 87.75 305 VAL A O 1
ATOM 2382 N N . PRO A 1 306 ? -28.021 10.092 20.240 1.00 87.06 306 PRO A N 1
ATOM 2383 C CA . PRO A 1 306 ? -27.292 9.290 21.215 1.00 87.06 306 PRO A CA 1
ATOM 2384 C C . PRO A 1 306 ? -27.979 7.948 21.500 1.00 87.06 306 PRO A C 1
ATOM 2386 O O . PRO A 1 306 ? -29.205 7.872 21.603 1.00 87.06 306 PRO A O 1
ATOM 2389 N N . ALA A 1 307 ? -27.181 6.897 21.696 1.00 87.06 307 ALA A N 1
ATOM 2390 C CA . ALA A 1 307 ? -27.647 5.564 22.083 1.00 87.06 307 ALA A CA 1
ATOM 2391 C C . ALA A 1 307 ? -28.051 5.507 23.575 1.00 87.06 307 ALA A C 1
ATOM 2393 O O . ALA A 1 307 ? -27.489 4.750 24.367 1.00 87.06 307 ALA A O 1
ATOM 2394 N N . SER A 1 308 ? -28.998 6.358 23.977 1.00 90.44 308 SER A N 1
ATOM 2395 C CA . SER A 1 308 ? -29.588 6.365 25.318 1.00 90.44 308 SER A CA 1
ATOM 2396 C C . SER A 1 308 ? -30.515 5.161 25.529 1.00 90.44 308 SER A C 1
ATOM 2398 O O . SER A 1 308 ? -30.991 4.546 24.573 1.00 90.44 308 SER A O 1
ATOM 2400 N N . ALA A 1 309 ? -30.831 4.846 26.789 1.00 89.88 309 ALA A N 1
ATOM 2401 C CA . ALA A 1 309 ? -31.799 3.795 27.113 1.00 89.88 309 ALA A CA 1
ATOM 2402 C C . ALA A 1 309 ? -33.186 4.060 26.488 1.00 89.88 309 ALA A C 1
ATOM 2404 O O . ALA A 1 309 ? -33.841 3.128 26.032 1.00 89.88 309 ALA A O 1
ATOM 2405 N N . GLU A 1 310 ? -33.600 5.328 26.407 1.00 93.44 310 GLU A N 1
ATOM 2406 C CA . GLU A 1 310 ? -34.840 5.761 25.750 1.00 93.44 310 GLU A CA 1
ATOM 2407 C C . GLU A 1 310 ? -34.806 5.513 24.232 1.00 93.44 310 GLU A C 1
ATOM 2409 O O . GLU A 1 310 ? -35.732 4.924 23.679 1.00 93.44 310 GLU A O 1
ATOM 2414 N N . SER A 1 311 ? -33.708 5.896 23.574 1.00 93.38 311 SER A N 1
ATOM 2415 C CA . SER A 1 311 ? -33.464 5.680 22.141 1.00 93.38 311 SER A CA 1
ATOM 2416 C C . SER A 1 311 ? -33.493 4.188 21.785 1.00 93.38 311 SER A C 1
ATOM 2418 O O . SER A 1 311 ? -34.236 3.764 20.899 1.00 93.38 311 SER A O 1
ATOM 2420 N N . VAL A 1 312 ? -32.794 3.354 22.562 1.00 93.50 312 VAL A N 1
ATOM 2421 C CA . VAL A 1 312 ? -32.806 1.888 22.410 1.00 93.50 312 VAL A CA 1
ATOM 2422 C C . VAL A 1 312 ? -34.198 1.296 22.681 1.00 93.50 312 VAL A C 1
ATOM 2424 O O . VAL A 1 312 ? -34.624 0.390 21.963 1.00 93.50 312 VAL A O 1
ATOM 2427 N N . ALA A 1 313 ? -34.939 1.798 23.674 1.00 92.81 313 ALA A N 1
ATOM 2428 C CA . ALA A 1 313 ? -36.294 1.331 23.974 1.00 92.81 313 ALA A CA 1
ATOM 2429 C C . ALA A 1 313 ? -37.303 1.693 22.867 1.00 92.81 313 ALA A C 1
ATOM 2431 O O . ALA A 1 313 ? -38.114 0.845 22.478 1.00 92.81 313 ALA A O 1
ATOM 2432 N N . ASN A 1 314 ? -37.228 2.909 22.312 1.00 96.12 314 ASN A N 1
ATOM 2433 C CA . ASN A 1 314 ? -38.039 3.314 21.161 1.00 96.12 314 ASN A CA 1
ATOM 2434 C C . ASN A 1 314 ? -37.690 2.468 19.928 1.00 96.12 314 ASN A C 1
ATOM 2436 O O . ASN A 1 314 ? -38.577 1.887 19.300 1.00 96.12 314 ASN A O 1
ATOM 2440 N N . GLY A 1 315 ? -36.395 2.293 19.648 1.00 96.69 315 GLY A N 1
ATOM 2441 C CA . GLY A 1 315 ? -35.905 1.423 18.582 1.00 96.69 315 GLY A CA 1
ATOM 2442 C C . GLY A 1 315 ? -36.410 -0.015 18.705 1.00 96.69 315 GLY A C 1
ATOM 2443 O O . GLY A 1 315 ? -36.898 -0.568 17.722 1.00 96.69 315 GLY A O 1
ATOM 2444 N N . LYS A 1 316 ? -36.404 -0.601 19.912 1.00 96.44 316 LYS A N 1
ATOM 2445 C CA . LYS A 1 316 ? -36.951 -1.947 20.164 1.00 96.44 316 LYS A CA 1
ATOM 2446 C C . LYS A 1 316 ? -38.440 -2.039 19.823 1.00 96.44 316 LYS A C 1
ATOM 2448 O O . LYS A 1 316 ? -38.867 -2.987 19.164 1.00 96.44 316 LYS A O 1
ATOM 2453 N N . LYS A 1 317 ? -39.230 -1.049 20.249 1.00 97.00 317 LYS A N 1
ATOM 2454 C CA . LYS A 1 317 ? -40.675 -0.969 19.975 1.00 97.00 317 LYS A CA 1
ATOM 2455 C C . LYS A 1 317 ? -40.960 -0.868 18.473 1.00 97.00 317 LYS A C 1
ATOM 2457 O O . LYS A 1 317 ? -41.843 -1.557 17.964 1.00 97.00 317 LYS A O 1
ATOM 2462 N N . LEU A 1 318 ? -40.204 -0.033 17.762 1.00 96.06 318 LEU A N 1
ATOM 2463 C CA . LEU A 1 318 ? -40.311 0.131 16.310 1.00 96.06 318 LEU A CA 1
ATOM 2464 C C . LEU A 1 318 ? -39.884 -1.140 15.565 1.00 96.06 318 LEU A C 1
ATOM 2466 O O . LEU A 1 318 ? -40.558 -1.550 14.622 1.00 96.06 318 LEU A O 1
ATOM 2470 N N . TYR A 1 319 ? -38.816 -1.797 16.020 1.00 97.00 319 TYR A N 1
ATOM 2471 C CA . TYR A 1 319 ? -38.306 -3.029 15.424 1.00 97.00 319 TYR A CA 1
ATOM 2472 C C . TYR A 1 319 ? -39.320 -4.172 15.521 1.00 97.00 319 TYR A C 1
ATOM 2474 O O . TYR A 1 319 ? -39.608 -4.824 14.517 1.00 97.00 319 TYR A O 1
ATOM 2482 N N . GLY A 1 320 ? -39.925 -4.367 16.698 1.00 95.25 320 GLY A N 1
ATOM 2483 C CA . GLY A 1 320 ? -41.005 -5.340 16.883 1.00 95.25 320 GLY A CA 1
ATOM 2484 C C . GLY A 1 320 ? -42.208 -5.071 15.973 1.00 95.25 320 GLY A C 1
ATOM 2485 O O . GLY A 1 320 ? -42.791 -6.006 15.434 1.00 95.25 320 GLY A O 1
ATOM 2486 N N . LYS A 1 321 ? -42.545 -3.794 15.738 1.00 94.69 321 LYS A N 1
ATOM 2487 C CA . LYS A 1 321 ? -43.683 -3.398 14.895 1.00 94.69 321 LYS A CA 1
ATOM 2488 C C . LYS A 1 321 ? -43.433 -3.557 13.387 1.00 94.69 321 LYS A C 1
ATOM 2490 O O . LYS A 1 321 ? -44.365 -3.909 12.671 1.00 94.69 321 LYS A O 1
ATOM 2495 N N . TYR A 1 322 ? -42.229 -3.252 12.899 1.00 94.88 322 TYR A N 1
ATOM 2496 C CA . TYR A 1 322 ? -41.965 -3.095 11.457 1.00 94.88 322 TYR A CA 1
ATOM 2497 C C . TYR A 1 322 ? -40.922 -4.061 10.871 1.00 94.88 322 TYR A C 1
ATOM 2499 O O . TYR A 1 322 ? -40.867 -4.219 9.655 1.00 94.88 322 TYR A O 1
ATOM 2507 N N . CYS A 1 323 ? -40.082 -4.695 11.695 1.00 95.38 323 CYS A N 1
ATOM 2508 C CA . CYS A 1 323 ? -38.901 -5.435 11.226 1.00 95.38 323 CYS A CA 1
ATOM 2509 C C . CYS A 1 323 ? -38.906 -6.915 11.639 1.00 95.38 323 CYS A C 1
ATOM 2511 O O . CYS A 1 323 ? -38.542 -7.777 10.837 1.00 95.38 323 CYS A O 1
ATOM 2513 N N . ALA A 1 324 ? -39.344 -7.219 12.865 1.00 94.81 324 ALA A N 1
ATOM 2514 C CA . ALA A 1 324 ? -39.309 -8.567 13.440 1.00 94.81 324 ALA A CA 1
ATOM 2515 C C . ALA A 1 324 ? -40.134 -9.602 12.649 1.00 94.81 324 ALA A C 1
ATOM 2517 O O . ALA A 1 324 ? -39.804 -10.784 12.667 1.00 94.81 324 ALA A O 1
ATOM 2518 N N . GLY A 1 325 ? -41.150 -9.169 11.892 1.00 91.81 325 GLY A N 1
ATOM 2519 C CA . GLY A 1 325 ? -41.939 -10.052 11.026 1.00 91.81 325 GLY A CA 1
ATOM 2520 C C . GLY A 1 325 ? -41.099 -10.820 9.996 1.00 91.81 325 GLY A C 1
ATOM 2521 O O . GLY A 1 325 ? -41.380 -11.989 9.756 1.00 91.81 325 GLY A O 1
ATOM 2522 N N . CYS A 1 326 ? -40.038 -10.208 9.453 1.00 93.06 326 CYS A N 1
ATOM 2523 C CA . CYS A 1 326 ? -39.120 -10.858 8.506 1.00 93.06 326 CYS A CA 1
ATOM 2524 C C . CYS A 1 326 ? -37.749 -11.175 9.119 1.00 93.06 326 CYS A C 1
ATOM 2526 O O . CYS A 1 326 ? -37.152 -12.189 8.783 1.00 93.06 326 CYS A O 1
ATOM 2528 N N . HIS A 1 327 ? -37.241 -10.339 10.030 1.00 93.75 327 HIS A N 1
ATOM 2529 C CA . HIS A 1 327 ? -35.911 -10.537 10.623 1.00 93.75 327 HIS A CA 1
ATOM 2530 C C . HIS A 1 327 ? -35.912 -11.348 11.933 1.00 93.75 327 HIS A C 1
ATOM 2532 O O . HIS A 1 327 ? -34.837 -11.663 12.441 1.00 93.75 327 HIS A O 1
ATOM 2538 N N . GLY A 1 328 ? -37.087 -11.693 12.468 1.00 92.75 328 GLY A N 1
ATOM 2539 C CA . GLY A 1 328 ? -37.262 -12.378 13.753 1.00 92.75 328 GLY A CA 1
ATOM 2540 C C . GLY A 1 328 ? -37.096 -11.443 14.954 1.00 92.75 328 GLY A C 1
ATOM 2541 O O . GLY A 1 328 ? -36.437 -10.410 14.868 1.00 92.75 328 GLY A O 1
ATOM 2542 N N . GLU A 1 329 ? -37.668 -11.788 16.113 1.00 91.62 329 GLU A N 1
ATOM 2543 C CA . GLU A 1 329 ? -37.552 -10.944 17.321 1.00 91.62 329 GLU A CA 1
ATOM 2544 C C . GLU A 1 329 ? -36.109 -10.823 17.832 1.00 91.62 329 GLU A C 1
ATOM 2546 O O . GLU A 1 329 ? -35.725 -9.787 18.373 1.00 91.62 329 GLU A O 1
ATOM 2551 N N . SER A 1 330 ? -35.303 -11.871 17.632 1.00 87.31 330 SER A N 1
ATOM 2552 C CA . SER A 1 330 ? -33.871 -11.867 17.958 1.00 87.31 330 SER A CA 1
ATOM 2553 C C . SER A 1 330 ? -32.984 -11.314 16.836 1.00 87.31 330 SER A C 1
ATOM 2555 O O . SER A 1 330 ? -31.776 -11.206 17.019 1.00 87.31 330 SER A O 1
ATOM 2557 N N . GLY A 1 331 ? -33.564 -10.951 15.687 1.00 91.38 331 GLY A N 1
ATOM 2558 C CA . GLY A 1 331 ? -32.839 -10.407 14.544 1.00 91.38 331 GLY A CA 1
ATOM 2559 C C . GLY A 1 331 ? -31.974 -11.399 13.779 1.00 91.38 331 GLY A C 1
ATOM 2560 O O . GLY A 1 331 ? -31.007 -10.972 13.158 1.00 91.38 331 GLY A O 1
ATOM 2561 N N . LYS A 1 332 ? -32.283 -12.700 13.804 1.00 90.31 332 LYS A N 1
ATOM 2562 C CA . LYS A 1 332 ? -31.482 -13.730 13.120 1.00 90.31 332 LYS A CA 1
ATOM 2563 C C . LYS A 1 332 ? -31.785 -13.896 11.630 1.00 90.31 332 LYS A C 1
ATOM 2565 O O . LYS A 1 332 ? -31.082 -14.653 10.971 1.00 90.31 332 LYS A O 1
ATOM 2570 N N . GLY A 1 333 ? -32.798 -13.206 11.107 1.00 90.00 333 GLY A N 1
ATOM 2571 C CA . GLY A 1 333 ? -33.327 -13.435 9.758 1.00 90.00 333 GLY A CA 1
ATOM 2572 C C . GLY A 1 333 ? -34.416 -14.515 9.699 1.00 90.00 333 GLY A C 1
ATOM 2573 O O . GLY A 1 333 ? -34.850 -14.891 8.619 1.00 90.00 333 GLY A O 1
ATOM 2574 N N . ASP A 1 334 ? -34.872 -15.001 10.858 1.00 89.06 334 ASP A N 1
ATOM 2575 C CA . ASP A 1 334 ? -35.774 -16.144 11.042 1.00 89.06 334 ASP A CA 1
ATOM 2576 C C . ASP A 1 334 ? -37.250 -15.744 11.253 1.00 89.06 334 ASP A C 1
ATOM 2578 O O . ASP A 1 334 ? -38.031 -16.482 11.857 1.00 89.06 334 ASP A O 1
ATOM 2582 N N . GLY A 1 335 ? -37.655 -14.563 10.771 1.00 89.38 335 GLY A N 1
ATOM 2583 C CA . GLY A 1 335 ? -39.017 -14.058 10.947 1.00 89.38 335 GLY A CA 1
ATOM 2584 C C . GLY A 1 335 ? -40.049 -14.845 10.123 1.00 89.38 335 GLY A C 1
ATOM 2585 O O . GLY A 1 335 ? -39.828 -15.075 8.934 1.00 89.38 335 GLY A O 1
ATOM 2586 N N . PRO A 1 336 ? -41.212 -15.218 10.695 1.00 86.31 336 PRO A N 1
ATOM 2587 C CA . PRO A 1 336 ? -42.185 -16.098 10.036 1.00 86.31 336 PRO A CA 1
ATOM 2588 C C . PRO A 1 336 ? -42.880 -15.478 8.810 1.00 86.31 336 PRO A C 1
ATOM 2590 O O . PRO A 1 336 ? -43.540 -16.193 8.061 1.00 86.31 336 PRO A O 1
ATOM 2593 N N . GLY A 1 337 ? -42.757 -14.162 8.608 1.00 83.06 337 GLY A N 1
ATOM 2594 C CA . GLY A 1 337 ? -43.241 -13.440 7.431 1.00 83.06 337 GLY A CA 1
ATOM 2595 C C . GLY A 1 337 ? -42.242 -13.377 6.269 1.00 83.06 337 GLY A C 1
ATOM 2596 O O . GLY A 1 337 ? -42.609 -12.902 5.195 1.00 83.06 337 GLY A O 1
ATOM 2597 N N . ALA A 1 338 ? -41.001 -13.845 6.444 1.00 82.38 338 ALA A N 1
ATOM 2598 C CA . ALA A 1 338 ? -40.057 -13.989 5.341 1.00 82.38 338 ALA A CA 1
ATOM 2599 C C . ALA A 1 338 ? -40.364 -15.270 4.533 1.00 82.38 338 ALA A C 1
ATOM 2601 O O . ALA A 1 338 ? -40.471 -16.350 5.122 1.00 82.38 338 ALA A O 1
ATOM 2602 N N . PRO A 1 339 ? -40.483 -15.206 3.191 1.00 81.81 339 PRO A N 1
ATOM 2603 C CA . PRO A 1 339 ? -40.564 -16.408 2.365 1.00 81.81 339 PRO A CA 1
ATOM 2604 C C . PRO A 1 339 ? -39.304 -17.263 2.543 1.00 81.81 339 PRO A C 1
ATOM 2606 O O . PRO A 1 339 ? -38.194 -16.748 2.436 1.00 81.81 339 PRO A O 1
ATOM 2609 N N . LYS A 1 340 ? -39.465 -18.571 2.780 1.00 75.50 340 LYS A N 1
ATOM 2610 C CA . LYS A 1 340 ? -38.340 -19.484 3.074 1.00 75.50 340 LYS A CA 1
ATOM 2611 C C . LYS A 1 340 ? -37.312 -19.597 1.944 1.00 75.50 340 LYS A C 1
ATOM 2613 O O . LYS A 1 340 ? -36.154 -19.877 2.214 1.00 75.50 340 LYS A O 1
ATOM 2618 N N . ASP A 1 341 ? -37.739 -19.351 0.708 1.00 79.00 341 ASP A N 1
ATOM 2619 C CA . ASP A 1 341 ? -36.896 -19.398 -0.490 1.00 79.00 341 ASP A CA 1
ATOM 2620 C C . ASP A 1 341 ? -36.420 -17.999 -0.941 1.00 79.00 341 ASP A C 1
ATOM 2622 O O . ASP A 1 341 ? -35.919 -17.839 -2.057 1.00 79.00 341 ASP A O 1
ATOM 2626 N N . LEU A 1 342 ? -36.600 -16.962 -0.109 1.00 79.56 342 LEU A N 1
ATOM 2627 C CA . LEU A 1 342 ? -36.194 -15.594 -0.433 1.00 79.56 342 LEU A CA 1
ATOM 2628 C C . LEU A 1 342 ? -34.669 -15.493 -0.558 1.00 79.56 342 LEU A C 1
ATOM 2630 O O . LEU A 1 342 ? -33.943 -15.731 0.403 1.00 79.56 342 LEU A O 1
ATOM 2634 N N . LYS A 1 343 ? -34.191 -15.058 -1.729 1.00 76.44 343 LYS A N 1
ATOM 2635 C CA . LYS A 1 343 ? -32.778 -14.746 -1.967 1.00 76.44 343 LYS A CA 1
ATOM 2636 C C . LYS A 1 343 ? -32.597 -13.280 -2.386 1.00 76.44 343 LYS A C 1
ATOM 2638 O O . LYS A 1 343 ? -33.320 -12.830 -3.277 1.00 76.44 343 LYS A O 1
ATOM 2643 N N . PRO A 1 344 ? -31.657 -12.538 -1.768 1.00 77.25 344 PRO A N 1
ATOM 2644 C CA . PRO A 1 344 ? -30.926 -12.893 -0.544 1.00 77.25 344 PRO A CA 1
ATOM 2645 C C . PRO A 1 344 ? -31.854 -12.977 0.684 1.00 77.25 344 PRO A C 1
ATOM 2647 O O . PRO A 1 344 ? -32.843 -12.251 0.769 1.00 77.25 344 PRO A O 1
ATOM 2650 N N . GLU A 1 345 ? -31.513 -13.848 1.635 1.00 84.75 345 GLU A N 1
ATOM 2651 C CA . GLU A 1 345 ? -32.244 -14.012 2.901 1.00 84.75 345 GLU A CA 1
ATOM 2652 C C . GLU A 1 345 ? -32.197 -12.728 3.763 1.00 84.75 345 GLU A C 1
ATOM 2654 O O . GLU A 1 345 ? -31.264 -11.922 3.629 1.00 84.75 345 GLU A O 1
ATOM 2659 N N . PRO A 1 346 ? -33.166 -12.503 4.675 1.00 89.25 346 PRO A N 1
ATOM 2660 C CA . PRO A 1 346 ? -33.124 -11.373 5.599 1.00 89.25 346 PRO A CA 1
ATOM 2661 C C . PRO A 1 346 ? -31.867 -11.408 6.481 1.00 89.25 346 PRO A C 1
ATOM 2663 O O . PRO A 1 346 ? -31.539 -12.422 7.090 1.00 89.25 346 PRO A O 1
ATOM 2666 N N . ALA A 1 347 ? -31.169 -10.275 6.588 1.00 88.50 347 ALA A N 1
ATOM 2667 C CA . ALA A 1 347 ? -29.895 -10.203 7.300 1.00 88.50 347 ALA A CA 1
ATOM 2668 C C . ALA A 1 347 ? -30.001 -10.584 8.794 1.00 88.50 347 ALA A C 1
ATOM 2670 O O . ALA A 1 347 ? -30.905 -10.127 9.502 1.00 88.50 347 ALA A O 1
ATOM 2671 N N . ASN A 1 348 ? -29.019 -11.364 9.263 1.00 88.88 348 ASN A N 1
ATOM 2672 C CA . ASN A 1 348 ? -28.848 -11.793 10.651 1.00 88.88 348 ASN A CA 1
ATOM 2673 C C . ASN A 1 348 ? -28.102 -10.726 11.477 1.00 88.88 348 ASN A C 1
ATOM 2675 O O . ASN A 1 348 ? -26.882 -10.766 11.628 1.00 88.88 348 ASN A O 1
ATOM 2679 N N . PHE A 1 349 ? -28.843 -9.764 12.026 1.00 90.19 349 PHE A N 1
ATOM 2680 C CA . PHE A 1 349 ? -28.345 -8.733 12.943 1.00 90.19 349 PHE A CA 1
ATOM 2681 C C . PHE A 1 349 ? -27.852 -9.272 14.298 1.00 90.19 349 PHE A C 1
ATOM 2683 O O . PHE A 1 349 ? -27.243 -8.513 15.048 1.00 90.19 349 PHE A O 1
ATOM 2690 N N . ALA A 1 350 ? -28.092 -10.545 14.629 1.00 84.81 350 ALA A N 1
ATOM 2691 C CA . ALA A 1 350 ? -27.519 -11.177 15.816 1.00 84.81 350 ALA A CA 1
ATOM 2692 C C . ALA A 1 350 ? -26.075 -11.674 15.598 1.00 84.81 350 ALA A C 1
ATOM 2694 O O . ALA A 1 350 ? -25.388 -11.954 16.580 1.00 84.81 350 ALA A O 1
ATOM 2695 N N . ASP A 1 351 ? -25.587 -11.770 14.353 1.00 77.00 351 ASP A N 1
ATOM 2696 C CA . ASP A 1 351 ? -24.185 -12.097 14.063 1.00 77.00 351 ASP A CA 1
ATOM 2697 C C . ASP A 1 351 ? -23.267 -10.873 14.286 1.00 77.00 351 ASP A C 1
ATOM 2699 O O . ASP A 1 351 ? -23.370 -9.875 13.557 1.00 77.00 351 ASP A O 1
ATOM 2703 N N . PRO A 1 352 ? -22.310 -10.934 15.239 1.00 64.19 352 PRO A N 1
ATOM 2704 C CA . PRO A 1 352 ? -21.340 -9.865 15.445 1.00 64.19 352 PRO A CA 1
ATOM 2705 C C . PRO A 1 352 ? -20.459 -9.589 14.221 1.00 64.19 352 PRO A C 1
ATOM 2707 O O . PRO A 1 352 ? -19.998 -8.458 14.070 1.00 64.19 352 PRO A O 1
ATOM 2710 N N . ARG A 1 353 ? -20.204 -10.583 13.353 1.00 64.12 353 ARG A N 1
ATOM 2711 C CA . ARG A 1 353 ? -19.359 -10.406 12.159 1.00 64.12 353 ARG A CA 1
ATOM 2712 C C . ARG A 1 353 ? -20.075 -9.549 11.124 1.00 64.12 353 ARG A C 1
ATOM 2714 O O . ARG A 1 353 ? -19.549 -8.502 10.755 1.00 64.12 353 ARG A O 1
ATOM 2721 N N . MET A 1 354 ? -21.295 -9.920 10.730 1.00 76.31 354 MET A N 1
ATOM 2722 C CA . MET A 1 354 ? -22.112 -9.113 9.817 1.00 76.31 354 MET A CA 1
ATOM 2723 C C . MET A 1 354 ? -22.307 -7.681 10.347 1.00 76.31 354 MET A C 1
ATOM 2725 O O . MET A 1 354 ? -21.988 -6.708 9.660 1.00 76.31 354 MET A O 1
ATOM 2729 N N . MET A 1 355 ? -22.698 -7.528 11.617 1.00 76.38 355 MET A N 1
ATOM 2730 C CA . MET A 1 355 ? -22.914 -6.202 12.213 1.00 76.38 355 MET A CA 1
ATOM 2731 C C . MET A 1 355 ? -21.642 -5.352 12.366 1.00 76.38 355 MET A C 1
ATOM 2733 O O . MET A 1 355 ? -21.749 -4.122 12.457 1.00 76.38 355 MET A O 1
ATOM 2737 N N . ALA A 1 356 ? -20.448 -5.954 12.365 1.00 65.06 356 ALA A N 1
ATOM 2738 C CA . ALA A 1 356 ? -19.183 -5.220 12.344 1.00 65.06 356 ALA A CA 1
ATOM 2739 C C . ALA A 1 356 ? -18.909 -4.548 10.985 1.00 65.06 356 ALA A C 1
ATOM 2741 O O . ALA A 1 356 ? -18.341 -3.453 10.970 1.00 65.06 356 ALA A O 1
ATOM 2742 N N . HIS A 1 357 ? -19.350 -5.149 9.873 1.00 66.19 357 HIS A N 1
ATOM 2743 C CA . HIS A 1 357 ? -19.186 -4.590 8.523 1.00 66.19 357 HIS A CA 1
ATOM 2744 C C . HIS A 1 357 ? -20.152 -3.426 8.226 1.00 66.19 357 HIS A C 1
ATOM 2746 O O . HIS A 1 357 ? -19.829 -2.530 7.446 1.00 66.19 357 HIS A O 1
ATOM 2752 N N . GLU A 1 358 ? -21.307 -3.376 8.889 1.00 76.81 358 GLU A N 1
ATOM 2753 C CA . GLU A 1 358 ? -22.302 -2.313 8.707 1.00 76.81 358 GLU A CA 1
ATOM 2754 C C . GLU A 1 358 ? -21.969 -1.047 9.515 1.00 76.81 358 GLU A C 1
ATOM 2756 O O . GLU A 1 358 ? -21.898 -1.105 10.746 1.00 76.81 358 GLU A O 1
ATOM 2761 N N . ARG A 1 359 ? -21.861 0.141 8.894 1.00 82.19 359 ARG A N 1
ATOM 2762 C CA . ARG A 1 359 ? -21.799 1.431 9.631 1.00 82.19 359 ARG A CA 1
ATOM 2763 C C . ARG A 1 359 ? -23.207 1.916 10.017 1.00 82.19 359 ARG A C 1
ATOM 2765 O O . ARG A 1 359 ? -24.212 1.388 9.556 1.00 82.19 359 ARG A O 1
ATOM 2772 N N . GLU A 1 360 ? -23.308 2.881 10.932 1.00 84.19 360 GLU A N 1
ATOM 2773 C CA . GLU A 1 360 ? -24.616 3.372 11.416 1.00 84.19 360 GLU A CA 1
ATOM 2774 C C . GLU A 1 360 ? -25.384 4.140 10.340 1.00 84.19 360 GLU A C 1
ATOM 2776 O O . GLU A 1 360 ? -26.556 3.844 10.121 1.00 84.19 360 GLU A O 1
ATOM 2781 N N . GLY A 1 361 ? -24.711 5.029 9.601 1.00 78.06 361 GLY A N 1
ATOM 2782 C CA . GLY A 1 361 ? -25.277 5.666 8.411 1.00 78.06 361 GLY A CA 1
ATOM 2783 C C . GLY A 1 361 ? -25.704 4.660 7.335 1.00 78.06 361 GLY A C 1
ATOM 2784 O O . GLY A 1 361 ? -26.752 4.833 6.716 1.00 78.06 361 GLY A O 1
ATOM 2785 N N . GLY A 1 362 ? -24.963 3.555 7.180 1.00 85.62 362 GLY A N 1
ATOM 2786 C CA . GLY A 1 362 ? -25.306 2.459 6.268 1.00 85.62 362 GLY A CA 1
ATOM 2787 C C . GLY A 1 362 ? -26.611 1.755 6.644 1.00 85.62 362 GLY A C 1
ATOM 2788 O O . GLY A 1 362 ? -27.507 1.643 5.807 1.00 85.62 362 GLY A O 1
ATOM 2789 N N . LEU A 1 363 ? -26.763 1.359 7.915 1.00 91.88 363 LEU A N 1
ATOM 2790 C CA . LEU A 1 363 ? -28.020 0.797 8.429 1.00 91.88 363 LEU A CA 1
ATOM 2791 C C . LEU A 1 363 ? -29.176 1.799 8.313 1.00 91.88 363 LEU A C 1
ATOM 2793 O O . LEU A 1 363 ? -30.247 1.443 7.826 1.00 91.88 363 LEU A O 1
ATOM 2797 N N . TYR A 1 364 ? -28.952 3.060 8.698 1.00 93.19 364 TYR A N 1
ATOM 2798 C CA . TYR A 1 364 ? -29.948 4.124 8.568 1.00 93.19 364 TYR A CA 1
ATOM 2799 C C . TYR A 1 364 ? -30.413 4.283 7.115 1.00 93.19 364 TYR A C 1
ATOM 2801 O O . TYR A 1 364 ? -31.614 4.386 6.864 1.00 93.19 364 TYR A O 1
ATOM 2809 N N . TRP A 1 365 ? -29.495 4.266 6.144 1.00 91.19 365 TRP A N 1
ATOM 2810 C CA . TRP A 1 365 ? -29.826 4.361 4.722 1.00 91.19 365 TRP A CA 1
ATOM 2811 C C . TRP A 1 365 ? -30.619 3.146 4.230 1.00 91.19 365 TRP A C 1
ATOM 2813 O O . TRP A 1 365 ? -31.638 3.326 3.564 1.00 91.19 365 TRP A O 1
ATOM 2823 N N . LYS A 1 366 ? -30.221 1.927 4.621 1.00 93.25 366 LYS A N 1
ATOM 2824 C CA . LYS A 1 366 ? -30.936 0.679 4.289 1.00 93.25 366 LYS A CA 1
ATOM 2825 C C . LYS A 1 366 ? -32.372 0.685 4.818 1.00 93.25 366 LYS A C 1
ATOM 2827 O O . LYS A 1 366 ? -33.292 0.380 4.068 1.00 93.25 366 LYS A O 1
ATOM 2832 N N . ILE A 1 367 ? -32.578 1.124 6.063 1.00 95.56 367 ILE A N 1
ATOM 2833 C CA . ILE A 1 367 ? -33.911 1.316 6.664 1.00 95.56 367 ILE A CA 1
ATOM 2834 C C . ILE A 1 367 ? -34.692 2.425 5.939 1.00 95.56 367 ILE A C 1
ATOM 2836 O O . ILE A 1 367 ? -35.889 2.295 5.702 1.00 95.56 367 ILE A O 1
ATOM 2840 N N . THR A 1 368 ? -34.029 3.525 5.580 1.00 92.31 368 THR A N 1
ATOM 2841 C CA . THR A 1 368 ? -34.657 4.685 4.928 1.00 92.31 368 THR A CA 1
ATOM 2842 C C . THR A 1 368 ? -35.152 4.339 3.517 1.00 92.31 368 THR A C 1
ATOM 2844 O O . THR A 1 368 ? -36.293 4.654 3.191 1.00 92.31 368 THR A O 1
ATOM 2847 N N . ARG A 1 369 ? -34.334 3.661 2.696 1.00 91.06 369 ARG A N 1
ATOM 2848 C CA . ARG A 1 369 ? -34.609 3.420 1.266 1.00 91.06 369 ARG A CA 1
ATOM 2849 C C . ARG A 1 369 ? -35.179 2.041 0.928 1.00 91.06 369 ARG A C 1
ATOM 2851 O O . ARG A 1 369 ? -35.932 1.942 -0.034 1.00 91.06 369 ARG A O 1
ATOM 2858 N N . GLY A 1 370 ? -34.859 1.005 1.704 1.00 89.06 370 GLY A N 1
ATOM 2859 C CA . GLY A 1 370 ? -35.252 -0.372 1.398 1.00 89.06 370 GLY A CA 1
ATOM 2860 C C . GLY A 1 370 ? -34.589 -0.944 0.134 1.00 89.06 370 GLY A C 1
ATOM 2861 O O . GLY A 1 370 ? -33.800 -0.278 -0.541 1.00 89.06 370 GLY A O 1
ATOM 2862 N N . ARG A 1 371 ? -34.893 -2.211 -0.169 1.00 85.56 371 ARG A N 1
ATOM 2863 C CA . ARG A 1 371 ? -34.532 -2.916 -1.412 1.00 85.56 371 ARG A CA 1
ATOM 2864 C C . ARG A 1 371 ? -35.392 -4.173 -1.555 1.00 85.56 371 ARG A C 1
ATOM 2866 O O . ARG A 1 371 ? -35.492 -4.972 -0.626 1.00 85.56 371 ARG A O 1
ATOM 2873 N N . GLY A 1 372 ? -35.953 -4.391 -2.745 1.00 84.19 372 GLY A N 1
ATOM 2874 C CA . GLY A 1 372 ? -36.763 -5.578 -3.034 1.00 84.19 372 GLY A CA 1
ATOM 2875 C C . GLY A 1 372 ? -37.992 -5.658 -2.125 1.00 84.19 372 GLY A C 1
ATOM 2876 O O . GLY A 1 372 ? -38.770 -4.712 -2.066 1.00 84.19 372 GLY A O 1
ATOM 2877 N N . LEU A 1 373 ? -38.149 -6.775 -1.407 1.00 85.56 373 LEU A N 1
ATOM 2878 C CA . LEU A 1 373 ? -39.251 -6.974 -0.456 1.00 85.56 373 LEU A CA 1
ATOM 2879 C C . LEU A 1 373 ? -39.097 -6.193 0.860 1.00 85.56 373 LEU A C 1
ATOM 2881 O O . LEU A 1 373 ? -40.068 -6.087 1.603 1.00 85.56 373 LEU A O 1
ATOM 2885 N N . MET A 1 374 ? -37.916 -5.642 1.168 1.00 91.00 374 MET A N 1
ATOM 2886 C CA . MET A 1 374 ? -37.753 -4.738 2.309 1.00 91.00 374 MET A CA 1
ATOM 2887 C C . MET A 1 374 ? -38.157 -3.317 1.881 1.00 91.00 374 MET A C 1
ATOM 2889 O O . MET A 1 374 ? -37.429 -2.713 1.087 1.00 91.00 374 MET A O 1
ATOM 2893 N N . PRO A 1 375 ? -39.274 -2.754 2.382 1.00 90.62 375 PRO A N 1
ATOM 2894 C CA . PRO A 1 375 ? -39.715 -1.419 1.993 1.00 90.62 375 PRO A CA 1
ATOM 2895 C C . PRO A 1 375 ? -38.797 -0.330 2.565 1.00 90.62 375 PRO A C 1
ATOM 2897 O O . PRO A 1 375 ? -38.148 -0.513 3.597 1.00 90.62 375 PRO A O 1
ATOM 2900 N N . GLY A 1 376 ? -38.772 0.827 1.901 1.00 92.44 376 GLY A N 1
ATOM 2901 C CA . GLY A 1 376 ? -38.161 2.041 2.437 1.00 92.44 376 GLY A CA 1
ATOM 2902 C C . GLY A 1 376 ? -39.079 2.701 3.460 1.00 92.44 376 GLY A C 1
ATOM 2903 O O . GLY A 1 376 ? -40.213 3.061 3.149 1.00 92.44 376 GLY A O 1
ATOM 2904 N N . TRP A 1 377 ? -38.598 2.878 4.689 1.00 94.81 377 TRP A N 1
ATOM 2905 C CA . TRP A 1 377 ? -39.412 3.386 5.795 1.00 94.81 377 TRP A CA 1
ATOM 2906 C C . TRP A 1 377 ? -39.462 4.916 5.884 1.00 94.81 377 TRP A C 1
ATOM 2908 O O . TRP A 1 377 ? -40.029 5.455 6.836 1.00 94.81 377 TRP A O 1
ATOM 2918 N N . GLU A 1 378 ? -38.888 5.638 4.918 1.00 92.12 378 GLU A N 1
ATOM 2919 C CA . GLU A 1 378 ? -38.700 7.089 5.020 1.00 92.12 378 GLU A CA 1
ATOM 2920 C C . GLU A 1 378 ? -39.985 7.915 5.134 1.00 92.12 378 GLU A C 1
ATOM 2922 O O . GLU A 1 378 ? -39.972 8.945 5.809 1.00 92.12 378 GLU A O 1
ATOM 2927 N N . ALA A 1 379 ? -41.086 7.426 4.555 1.00 90.69 379 ALA A N 1
ATOM 2928 C CA . ALA A 1 379 ? -42.409 8.048 4.618 1.00 90.69 379 ALA A CA 1
ATOM 2929 C C . ALA A 1 379 ? -43.252 7.632 5.844 1.00 90.69 379 ALA A C 1
ATOM 2931 O O . ALA A 1 379 ? -44.278 8.248 6.111 1.00 90.69 379 ALA A O 1
ATOM 2932 N N . THR A 1 380 ? -42.863 6.576 6.573 1.00 93.69 380 THR A N 1
ATOM 2933 C CA . THR A 1 380 ? -43.674 5.979 7.663 1.00 93.69 380 THR A CA 1
ATOM 2934 C C . THR A 1 380 ? -43.039 6.134 9.044 1.00 93.69 380 THR A C 1
ATOM 2936 O O . THR A 1 380 ? -43.746 6.282 10.038 1.00 93.69 380 THR A O 1
ATOM 2939 N N . ILE A 1 381 ? -41.708 6.092 9.127 1.00 94.44 381 ILE A N 1
ATOM 2940 C CA . ILE A 1 381 ? -40.951 6.191 10.378 1.00 94.44 381 ILE A CA 1
ATOM 2941 C C . ILE A 1 381 ? -40.135 7.490 10.325 1.00 94.44 381 ILE A C 1
ATOM 2943 O O . ILE A 1 381 ? -39.290 7.600 9.435 1.00 94.44 381 ILE A O 1
ATOM 2947 N N . PRO A 1 382 ? -40.344 8.470 11.226 1.00 94.81 382 PRO A N 1
ATOM 2948 C CA . PRO A 1 382 ? -39.593 9.729 11.253 1.00 94.81 382 PRO A CA 1
ATOM 2949 C C . PRO A 1 382 ? -38.068 9.549 11.307 1.00 94.81 382 PRO A C 1
ATOM 2951 O O . PRO A 1 382 ? -37.560 8.539 11.785 1.00 94.81 382 PRO A O 1
ATOM 2954 N N . GLN A 1 383 ? -37.306 10.556 10.865 1.00 92.88 383 GLN A N 1
ATOM 2955 C CA . GLN A 1 383 ? -35.837 10.474 10.803 1.00 92.88 383 GLN A CA 1
ATOM 2956 C C . GLN A 1 383 ? -35.183 10.102 12.144 1.00 92.88 383 GLN A C 1
ATOM 2958 O O . GLN A 1 383 ? -34.295 9.252 12.157 1.00 92.88 383 GLN A O 1
ATOM 2963 N N . LYS A 1 384 ? -35.619 10.709 13.259 1.00 94.88 384 LYS A N 1
ATOM 2964 C CA . LYS A 1 384 ? -35.129 10.370 14.606 1.00 94.88 384 LYS A CA 1
ATOM 2965 C C . LYS A 1 384 ? -35.403 8.899 14.936 1.00 94.88 384 LYS A C 1
ATOM 2967 O O . LYS A 1 384 ? -34.498 8.182 15.340 1.00 94.88 384 LYS A O 1
ATOM 2972 N N . ASP A 1 385 ? -36.623 8.443 14.686 1.00 96.62 385 ASP A N 1
ATOM 2973 C CA . ASP A 1 385 ? -37.075 7.083 14.983 1.00 96.62 385 ASP A CA 1
ATOM 2974 C C . ASP A 1 385 ? -36.331 6.022 14.144 1.00 96.62 385 ASP A C 1
ATOM 2976 O O . ASP A 1 385 ? -36.072 4.913 14.614 1.00 96.62 385 ASP A O 1
ATOM 2980 N N . ARG A 1 386 ? -35.891 6.369 12.923 1.00 97.31 386 ARG A N 1
ATOM 2981 C CA . ARG A 1 386 ? -34.986 5.521 12.121 1.00 97.31 386 ARG A CA 1
ATOM 2982 C C . ARG A 1 386 ? -33.573 5.430 12.712 1.00 97.31 386 ARG A C 1
ATOM 2984 O O . ARG A 1 386 ? -32.920 4.407 12.527 1.00 97.31 386 ARG A O 1
ATOM 2991 N N . TRP A 1 387 ? -33.102 6.442 13.441 1.00 96.69 387 TRP A N 1
ATOM 2992 C CA . TRP A 1 387 ? -31.847 6.367 14.204 1.00 96.69 387 TRP A CA 1
ATOM 2993 C C . TRP A 1 387 ? -32.002 5.619 15.532 1.00 96.69 387 TRP A C 1
ATOM 2995 O O . TRP A 1 387 ? -31.119 4.841 15.885 1.00 96.69 387 TRP A O 1
ATOM 3005 N N . ASP A 1 388 ? -33.137 5.766 16.219 1.00 95.75 388 ASP A N 1
ATOM 3006 C CA . ASP A 1 388 ? -33.484 4.948 17.390 1.00 95.75 388 ASP A CA 1
ATOM 3007 C C . ASP A 1 388 ? -33.496 3.449 17.022 1.00 95.75 388 ASP A C 1
ATOM 3009 O O . ASP A 1 388 ? -32.916 2.624 17.730 1.00 95.75 388 ASP A O 1
ATOM 3013 N N . LEU A 1 389 ? -34.054 3.093 15.854 1.00 97.62 389 LEU A N 1
ATOM 3014 C CA . LEU A 1 389 ? -33.944 1.749 15.268 1.00 97.62 389 LEU A CA 1
ATOM 3015 C C . LEU A 1 389 ? -32.486 1.292 15.102 1.00 97.62 389 LEU A C 1
ATOM 3017 O O . LEU A 1 389 ? -32.155 0.184 15.518 1.00 97.62 389 LEU A O 1
ATOM 3021 N N . VAL A 1 390 ? -31.603 2.122 14.535 1.00 97.19 390 VAL A N 1
ATOM 3022 C CA . VAL A 1 390 ? -30.170 1.789 14.394 1.00 97.19 390 VAL A CA 1
ATOM 3023 C C . VAL A 1 390 ? -29.512 1.569 15.758 1.00 97.19 390 VAL A C 1
ATOM 3025 O O . VAL A 1 390 ? -28.775 0.596 15.920 1.00 97.19 390 VAL A O 1
ATOM 3028 N N . ASN A 1 391 ? -29.813 2.414 16.747 1.00 94.62 391 ASN A N 1
ATOM 3029 C CA . ASN A 1 391 ? -29.317 2.265 18.115 1.00 94.62 391 ASN A CA 1
ATOM 3030 C C . ASN A 1 391 ? -29.794 0.951 18.754 1.00 94.62 391 ASN A C 1
ATOM 3032 O O . ASN A 1 391 ? -29.000 0.271 19.403 1.00 94.62 391 ASN A O 1
ATOM 3036 N N . PHE A 1 392 ? -31.042 0.534 18.517 1.00 96.75 392 PHE A N 1
ATOM 3037 C CA . PHE A 1 392 ? -31.523 -0.776 18.955 1.00 96.75 392 PHE A CA 1
ATOM 3038 C C . PHE A 1 392 ? -30.852 -1.943 18.215 1.00 96.75 392 PHE A C 1
ATOM 3040 O O . PHE A 1 392 ? -30.420 -2.891 18.872 1.00 96.75 392 PHE A O 1
ATOM 3047 N N . LEU A 1 393 ? -30.693 -1.882 16.885 1.00 95.25 393 LEU A N 1
ATOM 3048 C CA . LEU A 1 393 ? -30.021 -2.939 16.111 1.00 95.25 393 LEU A CA 1
ATOM 3049 C C . LEU A 1 393 ? -28.611 -3.227 16.650 1.00 95.25 393 LEU A C 1
ATOM 3051 O O . LEU A 1 393 ? -28.200 -4.382 16.713 1.00 95.25 393 LEU A O 1
ATOM 3055 N N . ARG A 1 394 ? -27.885 -2.202 17.120 1.00 89.62 394 ARG A N 1
ATOM 3056 C CA . ARG A 1 394 ? -26.562 -2.350 17.760 1.00 89.62 394 ARG A CA 1
ATOM 3057 C C . ARG A 1 394 ? -26.570 -3.147 19.070 1.00 89.62 394 ARG A C 1
ATOM 3059 O O . ARG A 1 394 ? -25.497 -3.526 19.530 1.00 89.62 394 ARG A O 1
ATOM 3066 N N . THR A 1 395 ? -27.739 -3.418 19.649 1.00 89.44 395 THR A N 1
ATOM 3067 C CA . THR A 1 395 ? -27.906 -4.231 20.866 1.00 89.44 395 THR A CA 1
ATOM 3068 C C . THR A 1 395 ? -28.279 -5.694 20.601 1.00 89.44 395 THR A C 1
ATOM 3070 O O . THR A 1 395 ? -28.284 -6.477 21.548 1.00 89.44 395 THR A O 1
ATOM 3073 N N . LEU A 1 396 ? -28.577 -6.067 19.347 1.00 87.75 396 LEU A N 1
ATOM 3074 C CA . LEU A 1 396 ? -28.971 -7.431 18.964 1.00 87.75 396 LEU A CA 1
ATOM 3075 C C . LEU A 1 396 ? -27.821 -8.456 18.955 1.00 87.75 396 LEU A C 1
ATOM 3077 O O . LEU A 1 396 ? -28.060 -9.581 19.402 1.00 87.75 396 LEU A O 1
ATOM 3081 N N . PRO A 1 397 ? -26.587 -8.130 18.510 1.00 82.31 397 PRO A N 1
ATOM 3082 C CA . PRO A 1 397 ? -25.463 -9.038 18.688 1.00 82.31 397 PRO A CA 1
ATOM 3083 C C . PRO A 1 397 ? -25.236 -9.330 20.175 1.00 82.31 397 PRO A C 1
ATOM 3085 O O . PRO A 1 397 ? -25.296 -8.403 20.993 1.00 82.31 397 PRO A O 1
ATOM 3088 N N . PRO A 1 398 ? -24.910 -10.578 20.557 1.00 67.88 398 PRO A N 1
ATOM 3089 C CA . PRO A 1 398 ? -24.490 -10.855 21.919 1.00 67.88 398 PRO A CA 1
ATOM 3090 C C . PRO A 1 398 ? -23.276 -9.982 22.247 1.00 67.88 398 PRO A C 1
ATOM 3092 O O . PRO A 1 398 ? -22.327 -9.894 21.461 1.00 67.88 398 PRO A O 1
ATOM 3095 N N . LYS A 1 399 ? -23.284 -9.345 23.426 1.00 53.69 399 LYS A N 1
ATOM 3096 C CA . LYS A 1 399 ? -22.073 -8.712 23.961 1.00 53.69 399 LYS A CA 1
ATOM 3097 C C . LYS A 1 399 ? -20.980 -9.774 23.961 1.00 53.69 399 LYS A C 1
ATOM 3099 O O . LYS A 1 399 ? -21.170 -10.821 24.576 1.00 53.69 399 LYS A O 1
ATOM 3104 N N . VAL A 1 400 ? -19.872 -9.511 23.268 1.00 41.00 400 VAL A N 1
ATOM 3105 C CA . VAL A 1 400 ? -18.742 -10.442 23.184 1.00 41.00 400 VAL A CA 1
ATOM 3106 C C . VAL A 1 400 ? -18.156 -10.600 24.585 1.00 41.00 400 VAL A C 1
ATOM 3108 O O . VAL A 1 400 ? -17.372 -9.771 25.041 1.00 41.00 400 VAL A O 1
ATOM 3111 N N . GLN A 1 401 ? -18.593 -11.642 25.288 1.00 32.00 401 GLN A N 1
ATOM 3112 C CA . GLN A 1 401 ? -18.014 -12.043 26.559 1.00 32.00 401 GLN A CA 1
ATOM 3113 C C . GLN A 1 401 ? -16.668 -12.693 26.251 1.00 32.00 401 GLN A C 1
ATOM 3115 O O . GLN A 1 401 ? -16.597 -13.698 25.543 1.00 32.00 401 GLN A O 1
ATOM 3120 N N . MET A 1 402 ? -15.597 -12.080 26.745 1.00 34.16 402 MET A N 1
ATOM 3121 C CA . MET A 1 402 ? -14.275 -12.696 26.727 1.00 34.16 402 MET A CA 1
ATOM 3122 C C . MET A 1 402 ? -14.306 -13.926 27.652 1.00 34.16 402 MET A C 1
ATOM 3124 O O . MET A 1 402 ? -15.027 -13.895 28.655 1.00 34.16 402 MET A O 1
ATOM 3128 N N . PRO A 1 403 ? -13.596 -15.020 27.324 1.00 30.09 403 PRO A N 1
ATOM 3129 C CA . PRO A 1 403 ? -13.684 -16.258 28.093 1.00 30.09 403 PRO A CA 1
ATOM 3130 C C . PRO A 1 403 ? -13.272 -16.053 29.569 1.00 30.09 403 PRO A C 1
ATOM 3132 O O . PRO A 1 403 ? -12.369 -15.253 29.841 1.00 30.09 403 PRO A O 1
ATOM 3135 N N . PRO A 1 404 ? -13.908 -16.760 30.529 1.00 28.78 404 PRO A N 1
ATOM 3136 C CA . PRO A 1 404 ? -13.590 -16.629 31.950 1.00 28.78 404 PRO A CA 1
ATOM 3137 C C . PRO A 1 404 ? -12.116 -16.946 32.233 1.00 28.78 404 PRO A C 1
ATOM 3139 O O . PRO A 1 404 ? -11.566 -17.903 31.692 1.00 28.78 404 PRO A O 1
ATOM 3142 N N . GLY A 1 405 ? -11.485 -16.115 33.065 1.00 35.31 405 GLY A N 1
ATOM 3143 C CA . GLY A 1 405 ? -10.026 -16.051 33.236 1.00 35.31 405 GLY A CA 1
ATOM 3144 C C . GLY A 1 405 ? -9.440 -14.659 32.963 1.00 35.31 405 GLY A C 1
ATOM 3145 O O . GLY A 1 405 ? -8.304 -14.393 33.334 1.00 35.31 405 GLY A O 1
ATOM 3146 N N . MET A 1 406 ? -10.223 -13.745 32.373 1.00 44.66 406 MET A N 1
ATOM 3147 C CA . MET A 1 406 ? -9.841 -12.342 32.130 1.00 44.66 406 MET A CA 1
ATOM 3148 C C . MET A 1 406 ? -10.468 -11.322 33.103 1.00 44.66 406 MET A C 1
ATOM 3150 O O . MET A 1 406 ? -10.498 -10.137 32.786 1.00 44.66 406 MET A O 1
ATOM 3154 N N . MET A 1 407 ? -10.972 -11.741 34.271 1.00 39.03 407 MET A N 1
ATOM 3155 C CA . MET A 1 407 ? -11.401 -10.834 35.352 1.00 39.03 407 MET A CA 1
ATOM 3156 C C . MET A 1 407 ? -11.571 -11.592 36.676 1.00 39.03 407 MET A C 1
ATOM 3158 O O . MET A 1 407 ? -12.616 -12.193 36.890 1.00 39.03 407 MET A O 1
ATOM 3162 N N . GLU A 1 408 ? -10.578 -11.520 37.569 1.00 30.47 408 GLU A N 1
ATOM 3163 C CA . GLU A 1 408 ? -10.818 -11.568 39.021 1.00 30.47 408 GLU A CA 1
ATOM 3164 C C . GLU A 1 408 ? -9.594 -11.092 39.825 1.00 30.47 408 GLU A C 1
ATOM 3166 O O . GLU A 1 408 ? -8.681 -11.850 40.130 1.00 30.47 408 GLU A O 1
ATOM 3171 N N . GLN A 1 409 ? -9.606 -9.815 40.212 1.00 30.45 409 GLN A N 1
ATOM 3172 C CA . GLN A 1 409 ? -9.563 -9.467 41.633 1.00 30.45 409 GLN A CA 1
ATOM 3173 C C . GLN A 1 409 ? -10.513 -8.284 41.865 1.00 30.45 409 GLN A C 1
ATOM 3175 O O . GLN A 1 409 ? -10.461 -7.312 41.106 1.00 30.45 409 GLN A O 1
ATOM 3180 N N . PRO A 1 410 ? -11.389 -8.329 42.882 1.00 35.12 410 PRO A N 1
ATOM 3181 C CA . PRO A 1 410 ? -12.122 -7.147 43.301 1.00 35.12 410 PRO A CA 1
ATOM 3182 C C . PRO A 1 410 ? -11.144 -6.199 44.002 1.00 35.12 410 PRO A C 1
ATOM 3184 O O . PRO A 1 410 ? -10.489 -6.589 44.969 1.00 35.12 410 PRO A O 1
ATOM 3187 N N . HIS A 1 411 ? -11.053 -4.945 43.555 1.00 34.19 411 HIS A N 1
ATOM 3188 C CA . HIS A 1 411 ? -10.356 -3.923 44.334 1.00 34.19 411 HIS A CA 1
ATOM 3189 C C . HIS A 1 411 ? -11.112 -3.703 45.647 1.00 34.19 411 HIS A C 1
ATOM 3191 O O . HIS A 1 411 ? -12.166 -3.067 45.678 1.00 34.19 411 HIS A O 1
ATOM 3197 N N . GLY A 1 412 ? -10.572 -4.270 46.726 1.00 29.19 412 GLY A N 1
ATOM 3198 C CA . GLY A 1 412 ? -11.059 -4.037 48.074 1.00 29.19 412 GLY A CA 1
ATOM 3199 C C . GLY A 1 412 ? -10.943 -2.559 48.429 1.00 29.19 412 GLY A C 1
ATOM 3200 O O . GLY A 1 412 ? -9.909 -1.931 48.205 1.00 29.19 412 GLY A O 1
ATOM 3201 N N . ALA A 1 413 ? -12.008 -2.006 49.000 1.00 37.38 413 ALA A N 1
ATOM 3202 C CA . ALA A 1 413 ? -11.936 -0.711 49.650 1.00 37.38 413 ALA A CA 1
ATOM 3203 C C . ALA A 1 413 ? -11.103 -0.836 50.932 1.00 37.38 413 ALA A C 1
ATOM 3205 O O . ALA A 1 413 ? -11.467 -1.613 51.806 1.00 37.38 413 ALA A O 1
ATOM 3206 N N . MET A 1 414 ? -10.023 -0.061 51.017 1.00 28.23 414 MET A N 1
ATOM 3207 C CA . MET A 1 414 ? -9.354 0.528 52.191 1.00 28.23 414 MET A CA 1
ATOM 3208 C C . MET A 1 414 ? -8.264 1.437 51.599 1.00 28.23 414 MET A C 1
ATOM 3210 O O . MET A 1 414 ? -7.719 1.130 50.547 1.00 28.23 414 MET A O 1
ATOM 3214 N N . GLY A 1 415 ? -7.906 2.590 52.141 1.00 27.70 415 GLY A N 1
ATOM 3215 C CA . GLY A 1 415 ? -8.157 3.204 53.441 1.00 27.70 415 GLY A CA 1
ATOM 3216 C C . GLY A 1 415 ? -7.013 4.213 53.602 1.00 27.70 415 GLY A C 1
ATOM 3217 O O . GLY A 1 415 ? -5.889 3.909 53.217 1.00 27.70 415 GLY A O 1
ATOM 3218 N N . GLY A 1 416 ? -7.288 5.449 54.019 1.00 35.72 416 GLY A N 1
ATOM 3219 C CA . GLY A 1 416 ? -6.281 6.515 53.946 1.00 35.72 416 GLY A CA 1
ATOM 3220 C C . GLY A 1 416 ? -5.319 6.541 55.136 1.00 35.72 416 GLY A C 1
ATOM 3221 O O . GLY A 1 416 ? -5.772 6.643 56.272 1.00 35.72 416 GLY A O 1
ATOM 3222 N N . GLU A 1 417 ? -4.016 6.591 54.858 1.00 29.52 417 GLU A N 1
ATOM 3223 C CA . GLU A 1 417 ? -2.936 6.967 55.786 1.00 29.52 417 GLU A CA 1
ATOM 3224 C C . GLU A 1 417 ? -2.047 7.971 55.023 1.00 29.52 417 GLU A C 1
ATOM 3226 O O . GLU A 1 417 ? -1.558 7.666 53.941 1.00 29.52 417 GLU A O 1
ATOM 3231 N N . LYS A 1 418 ? -2.078 9.278 55.318 1.00 32.16 418 LYS A N 1
ATOM 3232 C CA . LYS A 1 418 ? -1.460 10.004 56.448 1.00 32.16 418 LYS A CA 1
ATOM 3233 C C . LYS A 1 418 ? 0.057 9.820 56.561 1.00 32.16 418 LYS A C 1
ATOM 3235 O O . LYS A 1 418 ? 0.555 8.730 56.806 1.00 32.16 418 LYS A O 1
ATOM 3240 N N . GLU A 1 419 ? 0.756 10.949 56.451 1.00 35.69 419 GLU A N 1
ATOM 3241 C CA . GLU A 1 419 ? 2.176 11.113 56.767 1.00 35.69 419 GLU A CA 1
ATOM 3242 C C . GLU A 1 419 ? 2.486 10.728 58.224 1.00 35.69 419 GLU A C 1
ATOM 3244 O O . GLU A 1 419 ? 1.683 11.025 59.116 1.00 35.69 419 GLU A O 1
ATOM 3249 N N . PRO A 1 420 ? 3.693 10.212 58.504 1.00 35.44 420 PRO A N 1
ATOM 3250 C CA . PRO A 1 420 ? 4.302 10.303 59.818 1.00 35.44 420 PRO A CA 1
ATOM 3251 C C . PRO A 1 420 ? 5.307 11.465 59.869 1.00 35.44 420 PRO A C 1
ATOM 3253 O O . PRO A 1 420 ? 6.390 11.410 59.282 1.00 35.44 420 PRO A O 1
ATOM 3256 N N . ALA A 1 421 ? 4.976 12.499 60.644 1.00 31.17 421 ALA A N 1
ATOM 3257 C CA . ALA A 1 421 ? 5.999 13.338 61.260 1.00 31.17 421 ALA A CA 1
ATOM 3258 C C . ALA A 1 421 ? 6.796 12.494 62.276 1.00 31.17 421 ALA A C 1
ATOM 3260 O O . ALA A 1 421 ? 6.253 11.571 62.886 1.00 31.17 421 ALA A O 1
ATOM 3261 N N . GLY A 1 422 ? 8.088 12.778 62.435 1.00 31.00 422 GLY A N 1
ATOM 3262 C CA . GLY A 1 422 ? 8.971 11.955 63.266 1.00 31.00 422 GLY A CA 1
ATOM 3263 C C . GLY A 1 422 ? 8.783 12.151 64.772 1.00 31.00 422 GLY A C 1
ATOM 3264 O O . GLY A 1 422 ? 8.229 13.151 65.222 1.00 31.00 422 GLY A O 1
ATOM 3265 N N . HIS A 1 423 ? 9.358 11.234 65.551 1.00 33.31 423 HIS A N 1
ATOM 3266 C CA . HIS A 1 423 ? 9.716 11.480 66.945 1.00 33.31 423 HIS A CA 1
ATOM 3267 C C . HIS A 1 423 ? 11.083 10.872 67.273 1.00 33.31 423 HIS A C 1
ATOM 3269 O O . HIS A 1 423 ? 11.478 9.842 66.731 1.00 33.31 423 HIS A O 1
ATOM 3275 N N . MET A 1 424 ? 11.809 11.569 68.145 1.00 34.28 424 MET A N 1
ATOM 3276 C CA . MET A 1 424 ? 13.043 11.104 68.774 1.00 34.28 424 MET A CA 1
ATOM 3277 C C . MET A 1 424 ? 12.708 10.039 69.817 1.00 34.28 424 MET A C 1
ATOM 3279 O O . MET A 1 424 ? 11.719 10.197 70.530 1.00 34.28 424 MET A O 1
ATOM 3283 N N . GLU A 1 425 ? 13.583 9.051 70.002 1.00 32.56 425 GLU A N 1
ATOM 3284 C CA . GLU A 1 425 ? 13.592 8.272 71.239 1.00 32.56 425 GLU A CA 1
ATOM 3285 C C . GLU A 1 425 ? 15.029 8.004 71.696 1.00 32.56 425 GLU A C 1
ATOM 3287 O O . GLU A 1 425 ? 15.861 7.459 70.969 1.00 32.56 425 GLU A O 1
ATOM 3292 N N . GLU A 1 426 ? 15.322 8.456 72.911 1.00 35.41 426 GLU A N 1
ATOM 3293 C CA . GLU A 1 426 ? 16.606 8.335 73.587 1.00 35.41 426 GLU A CA 1
ATOM 3294 C C . GLU A 1 426 ? 16.373 7.562 74.887 1.00 35.41 426 GLU A C 1
ATOM 3296 O O . GLU A 1 426 ? 15.714 8.067 75.792 1.00 35.41 426 GLU A O 1
ATOM 3301 N N . SER A 1 427 ? 16.907 6.342 75.003 1.00 34.94 427 SER A N 1
ATOM 3302 C CA . SER A 1 427 ? 17.536 5.855 76.246 1.00 34.94 427 SER A CA 1
ATOM 3303 C C . SER A 1 427 ? 18.090 4.426 76.134 1.00 34.94 427 SER A C 1
ATOM 3305 O O . SER A 1 427 ? 17.472 3.490 75.641 1.00 34.94 427 SER A O 1
ATOM 3307 N N . ARG A 1 428 ? 19.315 4.287 76.645 1.00 38.88 428 ARG A N 1
ATOM 3308 C CA . ARG A 1 428 ? 20.003 3.045 77.056 1.00 38.88 428 ARG A CA 1
ATOM 3309 C C . ARG A 1 428 ? 19.391 2.528 78.386 1.00 38.88 428 ARG A C 1
ATOM 3311 O O . ARG A 1 428 ? 18.739 3.348 79.032 1.00 38.88 428 ARG A O 1
ATOM 3318 N N . PRO A 1 429 ? 19.645 1.283 78.882 1.00 50.94 429 PRO A N 1
ATOM 3319 C CA . PRO A 1 429 ? 21.005 0.706 78.970 1.00 50.94 429 PRO A CA 1
ATOM 3320 C C . PRO A 1 429 ? 21.185 -0.838 78.984 1.00 50.94 429 PRO A C 1
ATOM 3322 O O . PRO A 1 429 ? 20.250 -1.602 79.179 1.00 50.94 429 PRO A O 1
ATOM 3325 N N . GLY A 1 430 ? 22.460 -1.266 78.961 1.00 33.12 430 GLY A N 1
ATOM 3326 C CA . GLY A 1 430 ? 22.956 -2.293 79.900 1.00 33.12 430 GLY A CA 1
ATOM 3327 C C . GLY A 1 430 ? 23.429 -3.648 79.345 1.00 33.12 430 GLY A C 1
ATOM 3328 O O . GLY A 1 430 ? 22.606 -4.465 78.961 1.00 33.12 430 GLY A O 1
ATOM 3329 N N . GLY A 1 431 ? 24.738 -3.924 79.476 1.00 40.62 431 GLY A N 1
ATOM 3330 C CA . GLY A 1 431 ? 25.338 -5.276 79.445 1.00 40.62 431 GLY A CA 1
ATOM 3331 C C . GLY A 1 431 ? 25.469 -5.939 78.056 1.00 40.62 431 GLY A C 1
ATOM 3332 O O . GLY A 1 431 ? 24.580 -5.809 77.227 1.00 40.62 431 GLY A O 1
ATOM 3333 N N . HIS A 1 432 ? 26.539 -6.675 77.740 1.00 38.78 432 HIS A N 1
ATOM 3334 C CA . HIS A 1 432 ? 27.702 -7.047 78.553 1.00 38.78 432 HIS A CA 1
ATOM 3335 C C . HIS A 1 432 ? 28.963 -7.218 77.691 1.00 38.78 432 HIS A C 1
ATOM 3337 O O . HIS A 1 432 ? 28.800 -7.442 76.471 1.00 38.78 432 HIS A O 1
#

Radius of gyration: 31.6 Å; Cα contacts (8 Å, |Δi|>4): 547; chains: 1; bounding box: 71×73×114 Å

Mean predicted aligned error: 18.0 Å

Secondary structure (DSSP, 8-state):
-HHHHHHHHHHHHHHHHHHHHHHHHHHT-HHHHHHHHHHHHHHHT-SSHHHHHHHHT-------EEETTTTEEE-GGGT-TTTT-GGGTTPPTTSPPPPP-TT--HHHHTTHHHH-S-SS-SSHHHHHH------PEEPTTS-EE------PPP--GGGGGHHHHHH-SSS-TTTTT-HHHHHHHHHHHHTTHHHHSEETTEE-SSSPP-TTHHHH---HHHHHHHHH-STTTSTT--SPP-TTS-HHHHHHHHHHHHH--PPPHHHHT----PPP----------PPPPP----HHHHT----S---HHHHHHHHHHHHHHTHHHH-TTSSS--TTS-TT-SSPPP-TT-HHHHHH--HHHHHHHHHH-BTTB---TTTS-HHHHHHHHHHHTTSSPP-PPPTTS--------------------------

Solvent-accessible surface area (backbone atoms only — not comparable to full-atom values): 25078 Å² total; per-residue (Å²): 109,76,70,56,58,52,50,50,52,52,51,52,52,50,52,49,50,53,50,52,50,48,53,51,53,64,75,64,39,65,39,56,58,37,44,49,52,49,35,54,54,43,37,74,65,36,90,48,73,64,52,26,52,57,25,70,66,62,72,94,62,94,43,68,37,56,22,58,94,62,77,39,52,25,24,62,50,30,41,28,63,30,37,84,37,82,92,19,59,86,41,63,83,69,39,30,23,58,80,90,56,85,99,61,57,53,69,65,52,36,63,38,66,44,30,35,13,29,26,76,40,75,45,70,68,50,23,43,52,21,51,94,68,92,67,58,50,68,43,98,85,71,50,74,42,69,75,53,79,67,25,39,47,42,42,64,78,75,37,26,35,11,41,52,38,47,74,47,70,87,58,61,41,59,81,75,77,24,55,48,27,29,51,5,54,50,45,43,56,78,70,46,47,40,66,31,22,18,47,80,89,49,55,32,77,81,37,71,74,39,46,46,32,11,74,79,50,64,53,60,67,61,45,43,47,35,41,42,39,26,49,87,79,34,79,91,45,89,60,77,63,46,64,87,54,53,72,69,53,44,46,11,39,37,14,31,46,44,22,21,42,80,63,63,67,66,73,70,67,65,62,87,78,74,82,82,84,87,89,87,91,81,89,89,89,80,86,80,83,78,77,94,73,56,59,66,76,46,29,66,36,75,76,89,62,72,78,42,75,66,32,28,52,51,8,47,56,49,36,62,72,76,42,19,51,32,21,16,90,64,25,59,26,71,8,88,70,41,65,93,84,46,82,81,63,54,67,38,43,32,39,61,68,63,51,66,75,52,41,65,16,22,48,36,43,48,48,36,60,35,61,87,92,45,67,44,35,58,92,81,44,54,75,67,57,43,44,18,32,46,41,24,52,72,62,43,24,72,78,85,74,75,70,92,87,82,79,88,78,82,86,72,91,79,81,93,78,82,86,82,80,87,83,87,86,89,83,85,86,83,87,132

Nearest PDB structures (foldseek):
  7o9u-assembly1_A  TM=6.985E-01  e=2.697E-06  Thioalkalivibrio paradoxus ARh 1
  6f0k-assembly1_E  TM=7.049E-01  e=6.075E-04  Rhodothermus marinus DSM 4252
  5guw-assembly1_A  TM=8.278E-01  e=9.613E-03  Pseudomonas ae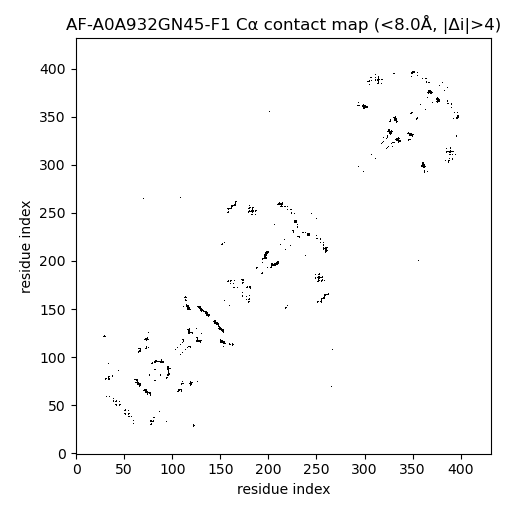ruginosa PAO1
  4xyd-assembly1_B  TM=7.430E-01  e=7.773E-03  Roseobacter denitrificans OCh 114
  6r6n-assembly1_B  TM=8.026E-01  e=9.613E-03  Candidatus Kuenenia stuttgartensis

Organism: Tectimicrobiota bacterium (NCBI:txid2528274)

Foldseek 3Di:
DVVVVVVVVVVVVVVVVVVVVVVVCVVPFPLVVLLVVVLVVQLVLDPDDVSNVVSVPDDQDQDWAQELPNPDIARLCSNQVQQCPPSACVPDPPPHHHDDQPPDDCNHQPPCLQFFAHRPDRHPCRRQADDPDDDFDQDPVRDTHHPDPRRHHTQPDLLSLLSVCLPQVPDQSVVSVNVLLNLLVVLCVVVPVQQQEAAQHGGHVNDYHLLAQLVVPVDLVLQLVCQQPVCVPPPPDPDDHPVVDDPSSSSSNSSNSNSNRHRDPSSVSCDPDDDDDDDDDDDDDDDDDDDDWDDPVLQPDDLPADLDPVLLVLLLVVCVVQPCQQLNNLRQRPHVNHDPPDPPGRDRLQDPVVVSPGGLSGQLVCCQPPDDPGHHCVVPADSSSSSSNSSNSPVSHPDPDDDPPPDDDPPDDDDDDDDDDDDDDDDDDDDD

InterPro domains:
  IPR009056 Cytochrome c-like domain [PF00034] (182-260)
  IPR009056 Cytochrome c-like domain [PF13442] (312-393)
  IPR009056 Cytochrome c-like domain [PS51007] (179-261)
  IPR009056 Cytochrome c-like domain [PS51007] (310-397)
  IPR036280 Multiheme cytochrome superfamily [SSF48695] (71-331)
  IPR036909 Cytochrome c-like domain superfamily [G3DSA:1.10.760.10] (179-266)
  IPR036909 Cytochrome c-like domain superfamily [G3DSA:1.10.760.10] (288-401)
  IPR036909 Cytochrome c-like domain superfamily [SSF46626] (178-260)
  IPR036909 Cytochrome c-like domain superfamily [SSF46626] (302-398)
  IPR050597 Cytochrome c Oxidase Subunit [PTHR33751] (180-397)

Sequence (432 aa):
MLRIYRLFALMSLITLALFLLSLWKDSNREWKKYQDEYRNLLIAKAKDADQRRAAENVGYEFAQVSVAEGARVDRCIMCHRAVEDPRFVDAPQPLRAHPKIPSHPFERFGCTGCHGGDGSATEVQAAHQGIQKKEGAVLPDGRIVYLTEREEPLLPGNLVQASCGSCHLTEDPGKIGAPVLSRGKTLFQEKGCIGCHRVGRIGGKVGPELTFAGEKRSDPEWLLKHFRDPESLVPDSAMPSYKNLGEEELQALTAFVLSLREVPFTLIASAPLQPQTVVALTPPPVPREAHWEAPRNENLRPNPVPASAESVANGKKLYGKYCAGCHGESGKGDGPGAPKDLKPEPANFADPRMMAHEREGGLYWKITRGRGLMPGWEATIPQKDRWDLVNFLRTLPPKVQMPPGMMEQPHGAMGGEKEPAGHMEESRPGGH

pLDDT: mean 76.39, std 21.7, range [24.19, 97.94]